Protein AF-A0A6C0CZT4-F1 (afdb_monomer_lite)

InterPro domains:
  IPR011009 Protein kinase-like domain superfamily [SSF56112] (256-358)

Sequence (492 aa):
MNIRYSIWSIDEYKNLNKKFKEHNLVNDLQLYYPILSLFFNYKNNKNSKKIIDIKKRFKIIDIINCNDISHTCSNKLIDALVLDNNNNFIKSKNLFLKTIPIIDIVHYCTNKYDTKLNSLPSNYKYNYLTKINDMNNTAYIDAFFSYIASELYLSHKTPSLAIFYGSYVGIGDYKHNISSDYSYLKESVYFNENIGKLYDIAIEESESSDDMDLSKSTINSFKTDNTDNTYDSMSITDTDDSNLNCDIYLFLKNIPLKQIIIEKLENTLEYYLSERYFDINIIISCFFQITFCLAYLQKHFNFTHNDLHIDNIMFTSTKHKFLYYKLNNIYFKVPTYGKIFKIIDYGRSIFDFKGKTYFSDCFSKYGEADGQYTYPIDSVPLFNKQDHNNIPINYSFDLCRLSTTILDSFEMFEPPKSELFNEFLNLLKKILLDKNNNIIYDPREYASFSLYINIAKNACNGIPKDILFNPIFNIYKISKKETINKHIYTLN

Organism: NCBI:txid1070528

Foldseek 3Di:
DAKDKDFADPVQLVQAQVQCVVQQNFHPKWQDAQLCVVRDDQDPDPCSRRTIHIDDQKEFRHWDDWADPDPQWSKIWTFTWIARNVVGDIDTATWIKDKDFLDDVLCVLQVVADDDQLDAEDPVCCVRGVSRNDCQGLLNQQQVVLRVQQVCCVVVQAVAHWHWHGKIKHWGKTKDWCVVPCVVSVPRPSNVVCDVPFKHKFKAQDDDPDDDDDDDGPPPRPDPDDDDDDPPPPPPPPPPPDDRPIIMMIIGGGGMMMMTITHDFDAFQVVCLAPVNPDLLQVVLLLLSVLSVLLSQCVPWVKDQLQAARRQKTWDFAPDQWAWAADPNWIFTRGQVRIRIYGHRSSQMWTHDPRDINGHCLCPVVHVLDLLADDDDPPDPPPDPPPPSGQHADLLLNLLNHLQNSVLSCVVNPDDDDPLVVLVPVLSQQQQAFPVRDGLDDNVCVPDSVSSNSSSRTGDNRNSSVSSPRPSRVVGTDDPVVCPPHDYNYDD

Radius of gyration: 23.89 Å; chains: 1; bounding box: 78×58×64 Å

pLDDT: mean 86.25, std 18.39, range [25.39, 98.81]

Secondary structure (DSSP, 8-state):
----EEE--HHHHHHHHHHHHHTTS-EEEE---GGGGGTS---SSTTHHHHEEE--SEEEEEEEEEEES-TTSS-EEEEEEEEETTTTEEEEEEEEEEEEESS-HHHHHTT---S-SS----TT-GGG-HHHH-TT-HHHHHHHHHHHHHHHHHTTS-SSBPPEEEEEEEEEEEEEE-TTTHHHHTT-HHHHHTBTTTEEEEEEE---S-------------------------------TT---EEEEEEEEEEEEEEEEEEPP--BGGGGGSTTT--HHHHHHHHHHHHHHHHHHHHHH--B-S---GGGEEEEE-S-SEEEEEETTEEEEEE-TTEEEEE---TT-EEEETTEEEE-GGGSTTSTTBTTB----TT-TT--TT-TT-----TTHHHHHHHHHHHHHHHHH-----HHHHHHHHHHHHHTB-TTS-BS--GGGTTSTHHHHHHHHH--S--HHHHTTSGGGGGGEE-GGGGTT--EEEE-

Structure (mmCIF, N/CA/C/O backbone):
data_AF-A0A6C0CZT4-F1
#
_entry.id   AF-A0A6C0CZT4-F1
#
loop_
_atom_site.group_PDB
_atom_site.id
_atom_site.type_symbol
_atom_site.label_atom_id
_atom_site.label_alt_id
_atom_site.label_comp_id
_atom_site.label_asym_id
_atom_site.label_entity_id
_atom_site.label_seq_id
_atom_site.pdbx_PDB_ins_code
_atom_site.Cartn_x
_atom_site.Cartn_y
_atom_site.Cartn_z
_atom_site.occupancy
_atom_site.B_iso_or_equiv
_atom_site.auth_seq_id
_atom_site.auth_comp_id
_atom_site.auth_asym_id
_atom_site.auth_atom_id
_atom_site.pdbx_PDB_model_num
ATOM 1 N N . MET A 1 1 ? -17.428 -4.561 -8.187 1.00 81.75 1 MET A N 1
ATOM 2 C CA . MET A 1 1 ? -16.626 -3.656 -9.040 1.00 81.75 1 MET A CA 1
ATOM 3 C C . MET A 1 1 ? -16.409 -4.316 -10.402 1.00 81.75 1 MET A C 1
ATOM 5 O O . MET A 1 1 ? -16.086 -5.498 -10.427 1.00 81.75 1 MET A O 1
ATOM 9 N N . ASN A 1 2 ? -16.658 -3.618 -11.517 1.00 84.88 2 ASN A N 1
ATOM 10 C CA . ASN A 1 2 ? -16.412 -4.129 -12.876 1.00 84.88 2 ASN A CA 1
ATOM 11 C C . ASN A 1 2 ? -15.295 -3.311 -13.523 1.00 84.88 2 ASN A C 1
ATOM 13 O O . ASN A 1 2 ? -15.446 -2.101 -13.670 1.00 84.88 2 ASN A O 1
ATOM 17 N N . ILE A 1 3 ? -14.211 -3.975 -13.921 1.00 91.12 3 ILE A N 1
ATOM 18 C CA . ILE A 1 3 ? -13.075 -3.331 -14.579 1.00 91.12 3 ILE A CA 1
ATOM 19 C C . ILE A 1 3 ? -13.423 -3.114 -16.052 1.00 91.12 3 ILE A C 1
ATOM 21 O O . ILE A 1 3 ? -13.847 -4.037 -16.745 1.00 91.12 3 ILE A O 1
ATOM 25 N N . ARG A 1 4 ? -13.279 -1.876 -16.522 1.00 92.69 4 ARG A N 1
ATOM 26 C CA . ARG A 1 4 ? -13.491 -1.481 -17.922 1.00 92.69 4 ARG A CA 1
ATOM 27 C C . ARG A 1 4 ? -12.206 -0.868 -18.453 1.00 92.69 4 ARG A C 1
ATOM 29 O O . ARG A 1 4 ? -11.457 -0.293 -17.670 1.00 92.69 4 ARG A O 1
ATOM 36 N N . TYR A 1 5 ? -11.978 -0.948 -19.758 1.00 92.25 5 TYR A N 1
ATOM 37 C CA . TYR A 1 5 ? -10.855 -0.259 -20.387 1.00 92.25 5 TYR A CA 1
ATOM 38 C C . TYR A 1 5 ? -11.265 1.125 -20.901 1.00 92.25 5 TYR A C 1
ATOM 40 O O . TYR A 1 5 ? -12.446 1.410 -21.127 1.00 92.25 5 TYR A O 1
ATOM 48 N N . SER A 1 6 ? -10.272 1.985 -21.088 1.00 92.38 6 SER A N 1
ATOM 49 C CA . SER A 1 6 ? -10.341 3.197 -21.896 1.00 92.38 6 SER A CA 1
ATOM 50 C C . SER A 1 6 ? -9.281 3.119 -22.998 1.00 92.38 6 SER A C 1
ATOM 52 O O . SER A 1 6 ? -8.288 2.402 -22.869 1.00 92.38 6 SER A O 1
ATOM 54 N N . ILE A 1 7 ? -9.521 3.810 -24.112 1.00 92.75 7 ILE A N 1
ATOM 55 C CA . ILE A 1 7 ? -8.548 3.937 -25.201 1.00 92.75 7 ILE A CA 1
ATOM 56 C C . ILE A 1 7 ? -8.145 5.400 -25.268 1.00 92.75 7 ILE A C 1
ATOM 58 O O . ILE A 1 7 ? -9.001 6.273 -25.399 1.00 92.75 7 ILE A O 1
ATOM 62 N N . TRP A 1 8 ? -6.850 5.652 -25.156 1.00 92.50 8 TRP A N 1
ATOM 63 C CA . TRP A 1 8 ? -6.273 6.979 -25.299 1.00 92.50 8 TRP A CA 1
ATOM 64 C C . TRP A 1 8 ? -6.109 7.324 -26.776 1.00 92.50 8 TRP A C 1
ATOM 66 O O . TRP A 1 8 ? -5.856 6.446 -27.608 1.00 92.50 8 TRP A O 1
ATOM 76 N N . SER A 1 9 ? -6.214 8.609 -27.106 1.00 93.00 9 SER A N 1
ATOM 77 C CA . SER A 1 9 ? -5.798 9.071 -28.424 1.00 93.00 9 SER A CA 1
ATOM 78 C C . SER A 1 9 ? -4.276 8.938 -28.562 1.00 93.00 9 SER A C 1
ATOM 80 O O . SER A 1 9 ? -3.523 8.956 -27.582 1.00 93.00 9 SER A O 1
ATOM 82 N N . ILE A 1 10 ? -3.805 8.791 -29.800 1.00 91.44 10 ILE A N 1
ATOM 83 C CA . ILE A 1 10 ? -2.366 8.697 -30.075 1.00 91.44 10 ILE A CA 1
ATOM 84 C C . ILE A 1 10 ? -1.652 9.982 -29.638 1.00 91.44 10 ILE A C 1
ATOM 86 O O . ILE A 1 10 ? -0.530 9.909 -29.138 1.00 91.44 10 ILE A O 1
ATOM 90 N N . ASP A 1 11 ? -2.297 11.137 -29.795 1.00 93.31 11 ASP A N 1
ATOM 91 C CA . ASP A 1 11 ? -1.720 12.433 -29.441 1.00 93.31 11 ASP A CA 1
ATOM 92 C C . ASP A 1 11 ? -1.656 12.632 -27.926 1.00 93.31 11 ASP A C 1
ATOM 94 O O . ASP A 1 11 ? -0.631 13.087 -27.423 1.00 93.31 11 ASP A O 1
ATOM 98 N N . GLU A 1 12 ? -2.679 12.192 -27.185 1.00 92.12 12 GLU A N 1
ATOM 99 C CA . GLU A 1 12 ? -2.657 12.175 -25.716 1.00 92.12 12 GLU A CA 1
ATOM 100 C C . GLU A 1 12 ? -1.484 11.337 -25.196 1.00 92.12 12 GLU A C 1
ATOM 102 O O . GLU A 1 12 ? -0.707 11.794 -24.357 1.00 92.12 12 GLU A O 1
ATOM 107 N N . TYR A 1 13 ? -1.319 10.119 -25.726 1.00 94.12 13 TYR A N 1
ATOM 108 C CA . TYR A 1 13 ? -0.196 9.257 -25.361 1.00 94.12 13 TYR A CA 1
ATOM 109 C C . TYR A 1 13 ? 1.150 9.897 -25.719 1.00 94.12 13 TYR A C 1
ATOM 111 O O . TYR A 1 13 ? 2.065 9.897 -24.897 1.00 94.12 13 TYR A O 1
ATOM 119 N N . LYS A 1 14 ? 1.295 10.440 -26.936 1.00 94.56 14 LYS A N 1
ATOM 120 C CA . LYS A 1 14 ? 2.546 11.073 -27.382 1.00 94.56 14 LYS A CA 1
ATOM 121 C C . LYS A 1 14 ? 2.915 12.264 -26.506 1.00 94.56 14 LYS A C 1
ATOM 123 O O . LYS A 1 14 ? 4.089 12.387 -26.163 1.00 94.56 14 LYS A O 1
ATOM 128 N N . ASN A 1 15 ? 1.939 13.098 -26.142 1.00 94.88 15 ASN A N 1
ATOM 129 C CA . ASN A 1 15 ? 2.155 14.230 -25.249 1.00 94.88 15 ASN A CA 1
ATOM 130 C C . ASN A 1 15 ? 2.665 13.752 -23.889 1.00 94.88 15 ASN A C 1
ATOM 132 O O . ASN A 1 15 ? 3.734 14.169 -23.451 1.00 94.88 15 ASN A O 1
ATOM 136 N N . LEU A 1 16 ? 1.966 12.801 -23.264 1.00 94.75 16 LEU A N 1
ATOM 137 C CA . LEU A 1 16 ? 2.367 12.308 -21.951 1.00 94.75 16 LEU A CA 1
ATOM 138 C C . LEU A 1 16 ? 3.730 11.600 -21.992 1.00 94.75 16 LEU A C 1
ATOM 140 O O . LEU A 1 16 ? 4.588 11.863 -21.160 1.00 94.75 16 LEU A O 1
ATOM 144 N N . ASN A 1 17 ? 3.979 10.755 -22.994 1.00 95.62 17 ASN A N 1
ATOM 145 C CA . ASN A 1 17 ? 5.275 10.098 -23.175 1.00 95.62 17 ASN A CA 1
ATOM 146 C C . ASN A 1 17 ? 6.414 11.110 -23.373 1.00 95.62 17 ASN A C 1
ATOM 148 O O . ASN A 1 17 ? 7.509 10.898 -22.864 1.00 95.62 17 ASN A O 1
ATOM 152 N N . LYS A 1 18 ? 6.169 12.220 -24.082 1.00 96.56 18 LYS A N 1
ATOM 153 C CA . LYS A 1 18 ? 7.140 13.315 -24.196 1.00 96.56 18 LYS A CA 1
ATOM 154 C C . LYS A 1 18 ? 7.442 13.918 -22.820 1.00 96.56 18 LYS A C 1
ATOM 156 O O . LYS A 1 18 ? 8.610 14.074 -22.488 1.00 96.56 18 LYS A O 1
ATOM 161 N N . LYS A 1 19 ? 6.422 14.163 -21.997 1.00 96.62 19 LYS A N 1
ATOM 162 C CA . LYS A 1 19 ? 6.585 14.715 -20.643 1.00 96.62 19 LYS A CA 1
ATOM 163 C C . LYS A 1 19 ? 7.340 13.809 -19.685 1.00 96.62 19 LYS A C 1
ATOM 165 O O . LYS A 1 19 ? 8.197 14.280 -18.948 1.00 96.62 19 LYS A O 1
ATOM 170 N N . PHE A 1 20 ? 7.081 12.507 -19.732 1.00 96.25 20 PHE A N 1
ATOM 171 C CA . PHE A 1 20 ? 7.838 11.545 -18.931 1.00 96.25 20 PHE A CA 1
ATOM 172 C C . PHE A 1 20 ? 9.329 11.553 -19.292 1.00 96.25 20 PHE A C 1
ATOM 174 O O . PHE A 1 20 ? 10.166 11.464 -18.398 1.00 96.25 20 PHE A O 1
ATOM 181 N N . LYS A 1 21 ? 9.663 11.727 -20.577 1.00 95.56 21 LYS A N 1
ATOM 182 C CA . LYS A 1 21 ? 11.054 11.874 -21.025 1.00 95.56 21 LYS A CA 1
ATOM 183 C C . LYS A 1 21 ? 11.669 13.207 -20.600 1.00 95.56 21 LYS A C 1
ATOM 185 O O . LYS A 1 21 ? 12.781 13.208 -20.097 1.00 95.56 21 LYS A O 1
ATOM 190 N N . GLU A 1 22 ? 10.951 14.320 -20.766 1.00 95.75 22 GLU A N 1
ATOM 191 C CA . GLU A 1 22 ? 11.420 15.663 -20.372 1.00 95.75 22 GLU A CA 1
ATOM 192 C C . GLU A 1 22 ? 11.765 15.752 -18.877 1.00 95.75 22 GLU A C 1
ATOM 194 O O . GLU A 1 22 ? 12.713 16.438 -18.508 1.00 95.75 22 GLU A O 1
ATOM 199 N N . HIS A 1 23 ? 11.027 15.037 -18.024 1.00 94.38 23 HIS A N 1
ATOM 200 C CA . HIS A 1 23 ? 11.243 15.011 -16.575 1.00 94.38 23 HIS A CA 1
ATOM 201 C C . HIS A 1 23 ? 12.114 13.841 -16.083 1.00 94.38 23 HIS A C 1
ATOM 203 O O . HIS A 1 23 ? 12.136 13.576 -14.881 1.00 94.38 23 HIS A O 1
ATOM 209 N N . ASN A 1 24 ? 12.815 13.128 -16.976 1.00 92.62 24 ASN A N 1
ATOM 210 C CA . ASN A 1 24 ? 13.662 11.976 -16.634 1.00 92.62 24 ASN A CA 1
ATOM 211 C C . ASN A 1 24 ? 12.943 10.929 -15.757 1.00 92.62 24 ASN A C 1
ATOM 213 O O . ASN A 1 24 ? 13.516 10.392 -14.811 1.00 92.62 24 ASN A O 1
ATOM 217 N N . LEU A 1 25 ? 11.664 10.664 -16.042 1.00 94.12 25 LEU A N 1
ATOM 218 C CA . LEU A 1 25 ? 10.869 9.666 -15.326 1.00 94.12 25 LEU A CA 1
ATOM 219 C C . LEU A 1 25 ? 11.153 8.266 -15.868 1.00 94.12 25 LEU A C 1
ATOM 221 O O . LEU A 1 25 ? 11.750 7.442 -15.187 1.00 94.12 25 LEU A O 1
ATOM 225 N N . VAL A 1 26 ? 10.711 8.001 -17.097 1.00 95.25 26 VAL A N 1
ATOM 226 C CA . VAL A 1 26 ? 11.025 6.782 -17.846 1.00 95.25 26 VAL A CA 1
ATOM 227 C C . VAL A 1 26 ? 10.997 7.061 -19.346 1.00 95.25 26 VAL A C 1
ATOM 229 O O . VAL A 1 26 ? 10.265 7.920 -19.844 1.00 95.25 26 VAL A O 1
ATOM 232 N N . ASN A 1 27 ? 11.759 6.262 -20.076 1.00 93.62 27 ASN A N 1
ATOM 233 C CA . ASN A 1 27 ? 11.719 6.115 -21.518 1.00 93.62 27 ASN A CA 1
ATOM 234 C C . ASN A 1 27 ? 10.730 5.017 -21.938 1.00 93.62 27 ASN A C 1
ATOM 236 O O . ASN A 1 27 ? 10.364 4.140 -21.159 1.00 93.62 27 ASN A O 1
ATOM 240 N N . ASP A 1 28 ? 10.309 5.063 -23.204 1.00 90.25 28 ASP A N 1
ATOM 241 C CA . ASP A 1 28 ? 9.436 4.064 -23.835 1.00 90.25 28 ASP A CA 1
ATOM 242 C C . ASP A 1 28 ? 8.158 3.736 -23.048 1.00 90.25 28 ASP A C 1
ATOM 244 O O . ASP A 1 28 ? 7.801 2.576 -22.850 1.00 90.25 28 ASP A O 1
ATOM 248 N N . LEU A 1 29 ? 7.429 4.785 -22.654 1.00 94.38 29 LEU A N 1
ATOM 249 C CA . LEU A 1 29 ? 6.228 4.690 -21.829 1.00 94.38 29 LEU A CA 1
ATOM 250 C C . LEU A 1 29 ? 5.206 3.687 -22.387 1.00 94.38 29 LEU A C 1
ATOM 252 O O . LEU A 1 29 ? 4.824 3.729 -23.564 1.00 94.38 29 LEU A O 1
ATOM 256 N N . GLN A 1 30 ? 4.698 2.837 -21.506 1.00 93.00 30 GLN A N 1
ATOM 257 C CA . GLN A 1 30 ? 3.690 1.826 -21.768 1.00 93.00 30 GLN A CA 1
ATOM 258 C C . GLN A 1 30 ? 2.610 1.860 -20.675 1.00 93.00 30 GLN A C 1
ATOM 260 O O . GLN A 1 30 ? 2.911 2.021 -19.495 1.00 93.00 30 GLN A O 1
ATOM 265 N N . LEU A 1 31 ? 1.343 1.685 -21.063 1.00 94.31 31 LEU A N 1
ATOM 266 C CA . LEU A 1 31 ? 0.214 1.579 -20.122 1.00 94.31 31 LEU A CA 1
ATOM 267 C C . LEU A 1 31 ? -0.024 0.122 -19.703 1.00 94.31 31 LEU A C 1
ATOM 269 O O . LEU A 1 31 ? -0.459 -0.164 -18.590 1.00 94.31 31 LEU A O 1
ATOM 273 N N . TYR A 1 32 ? 0.307 -0.810 -20.594 1.00 93.56 32 TYR A N 1
ATOM 274 C CA . TYR A 1 32 ? 0.194 -2.243 -20.370 1.00 93.56 32 TYR A CA 1
ATOM 275 C C . TYR A 1 32 ? 1.149 -2.780 -19.293 1.00 93.56 32 TYR A C 1
ATOM 277 O O . TYR A 1 32 ? 2.354 -2.514 -19.313 1.00 93.56 32 TYR A O 1
ATOM 285 N N . TYR A 1 33 ? 0.597 -3.637 -18.435 1.00 93.69 33 TYR A N 1
ATOM 286 C CA . TYR A 1 33 ? 1.305 -4.567 -17.558 1.00 93.69 33 TYR A CA 1
ATOM 287 C C . TYR A 1 33 ? 0.499 -5.882 -17.439 1.00 93.69 33 TYR A C 1
ATOM 289 O O . TYR A 1 33 ? -0.721 -5.855 -17.636 1.00 93.69 33 TYR A O 1
ATOM 297 N N . PRO A 1 34 ? 1.145 -7.027 -17.144 1.00 92.81 34 PRO A N 1
ATOM 298 C CA . PRO A 1 34 ? 0.584 -8.380 -17.268 1.00 92.81 34 PRO A CA 1
ATOM 299 C C . PRO A 1 34 ? -0.803 -8.622 -16.674 1.00 92.81 34 PRO A C 1
ATOM 301 O O . PRO A 1 34 ? -1.646 -9.217 -17.346 1.00 92.81 34 PRO A O 1
ATOM 304 N N . ILE A 1 35 ? -1.086 -8.114 -15.469 1.00 93.38 35 ILE A N 1
ATOM 305 C CA . ILE A 1 35 ? -2.390 -8.292 -14.803 1.00 93.38 35 ILE A CA 1
ATOM 306 C C . ILE A 1 35 ? -3.560 -7.837 -15.692 1.00 93.38 35 ILE A C 1
ATOM 308 O O . ILE A 1 35 ? -4.636 -8.436 -15.664 1.00 93.38 35 ILE A O 1
ATOM 312 N N . LEU A 1 36 ? -3.361 -6.813 -16.529 1.00 93.12 36 LEU A N 1
ATOM 313 C CA . LEU A 1 36 ? -4.420 -6.280 -17.386 1.00 93.12 36 LEU A CA 1
ATOM 314 C C . LEU A 1 36 ? -4.913 -7.279 -18.438 1.00 93.12 36 LEU A C 1
ATOM 316 O O . LEU A 1 36 ? -6.055 -7.163 -18.886 1.00 93.12 36 LEU A O 1
ATOM 320 N N . SER A 1 37 ? -4.095 -8.263 -18.818 1.00 91.75 37 SER A N 1
ATOM 321 C CA . SER A 1 37 ? -4.476 -9.313 -19.772 1.00 91.75 37 SER A CA 1
ATOM 322 C C . SER A 1 37 ? -5.584 -10.229 -19.246 1.00 91.75 37 SER A C 1
ATOM 324 O O . SER A 1 37 ? -6.254 -10.881 -20.040 1.00 91.75 37 SER A O 1
ATOM 326 N N . LEU A 1 38 ? -5.823 -10.251 -17.929 1.00 91.50 38 LEU A N 1
ATOM 327 C CA . LEU A 1 38 ? -6.950 -10.975 -17.331 1.00 91.50 38 LEU A CA 1
ATOM 328 C C . LEU A 1 38 ? -8.299 -10.289 -17.594 1.00 91.50 38 LEU A C 1
ATOM 330 O O . LEU A 1 38 ? -9.346 -10.923 -17.495 1.00 91.50 38 LEU A O 1
ATOM 334 N N . PHE A 1 39 ? -8.285 -8.992 -17.916 1.00 92.12 39 PHE A N 1
ATOM 335 C CA . PHE A 1 39 ? -9.494 -8.177 -18.055 1.00 92.12 39 PHE A CA 1
ATOM 336 C C . PHE A 1 39 ? -9.719 -7.672 -19.476 1.00 92.12 39 PHE A C 1
ATOM 338 O O . PHE A 1 39 ? -10.867 -7.472 -19.877 1.00 92.12 39 PHE A O 1
ATOM 345 N N . PHE A 1 40 ? -8.648 -7.442 -20.238 1.00 91.12 40 PHE A N 1
ATOM 346 C CA . PHE A 1 40 ? -8.711 -6.839 -21.566 1.00 91.12 40 PHE A CA 1
ATOM 347 C C . PHE A 1 40 ? -7.955 -7.677 -22.595 1.00 91.12 40 PHE A C 1
ATOM 349 O O . PHE A 1 40 ? -6.886 -8.219 -22.321 1.00 91.12 40 PHE A O 1
ATOM 356 N N . ASN A 1 41 ? -8.476 -7.715 -23.822 1.00 85.50 41 ASN A N 1
ATOM 357 C CA . ASN A 1 41 ? -7.796 -8.361 -24.937 1.00 85.50 41 ASN A CA 1
ATOM 358 C C . ASN A 1 41 ? -6.817 -7.384 -25.610 1.00 85.50 41 ASN A C 1
ATOM 360 O O . ASN A 1 41 ? -7.227 -6.414 -26.254 1.00 85.50 41 ASN A O 1
ATOM 364 N N . TYR A 1 42 ? -5.519 -7.657 -25.489 1.00 83.06 42 TYR A N 1
ATOM 365 C CA . TYR A 1 42 ? -4.469 -6.893 -26.158 1.00 83.06 42 TYR A CA 1
ATOM 366 C C . TYR A 1 42 ? -4.121 -7.540 -27.497 1.00 83.06 42 TYR A C 1
ATOM 368 O O . TYR A 1 42 ? -3.564 -8.633 -27.548 1.00 83.06 42 TYR A O 1
ATOM 376 N N . LYS A 1 43 ? -4.403 -6.838 -28.602 1.00 79.88 43 LYS A N 1
ATOM 377 C CA . LYS A 1 43 ? -3.964 -7.264 -29.942 1.00 79.88 43 LYS A CA 1
ATOM 378 C C . LYS A 1 43 ? -2.434 -7.259 -30.045 1.00 79.88 43 LYS A C 1
ATOM 380 O O . LYS A 1 43 ? -1.787 -6.384 -29.461 1.00 79.88 43 LYS A O 1
ATOM 385 N N . ASN A 1 44 ? -1.883 -8.149 -30.880 1.00 69.75 44 ASN A N 1
ATOM 386 C CA . ASN A 1 44 ? -0.441 -8.258 -31.144 1.00 69.75 44 ASN A CA 1
ATOM 387 C C . ASN A 1 44 ? 0.063 -7.144 -32.064 1.00 69.75 44 ASN A C 1
ATOM 389 O O . ASN A 1 44 ? 0.501 -7.379 -33.185 1.00 69.75 44 ASN A O 1
ATOM 393 N N . ASN A 1 45 ? -0.066 -5.899 -31.623 1.00 77.75 45 ASN A N 1
ATOM 394 C CA . ASN A 1 45 ? 0.479 -4.748 -32.317 1.00 77.75 45 ASN A CA 1
ATOM 395 C C . ASN A 1 45 ? 1.162 -3.811 -31.318 1.00 77.75 45 ASN A C 1
ATOM 397 O O . ASN A 1 45 ? 0.885 -3.837 -30.120 1.00 77.75 45 ASN A O 1
ATOM 401 N N . LYS A 1 46 ? 2.081 -2.977 -31.813 1.00 69.06 46 LYS A N 1
ATOM 402 C CA . LYS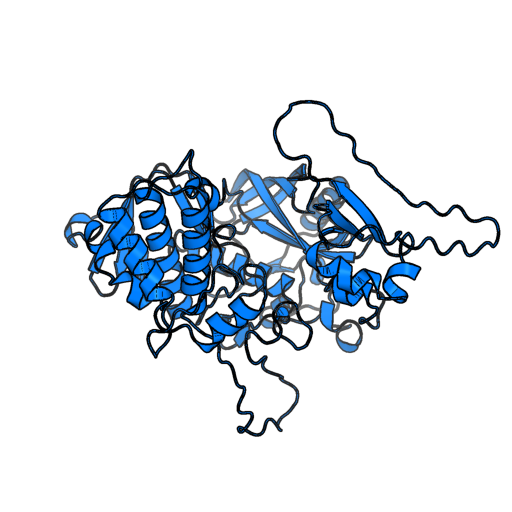 A 1 46 ? 2.880 -2.076 -30.966 1.00 69.06 46 LYS A CA 1
ATOM 403 C C . LYS A 1 46 ? 2.037 -1.027 -30.227 1.00 69.06 46 LYS A C 1
ATOM 405 O O . LYS A 1 46 ? 2.497 -0.494 -29.223 1.00 69.06 46 LYS A O 1
ATOM 410 N N . ASN A 1 47 ? 0.833 -0.726 -30.715 1.00 82.56 47 ASN A N 1
ATOM 411 C CA . ASN A 1 47 ? 0.020 0.381 -30.214 1.00 82.56 47 ASN A CA 1
ATOM 412 C C . ASN A 1 47 ? -0.893 -0.028 -29.058 1.00 82.56 47 ASN A C 1
ATOM 414 O O . ASN A 1 47 ? -1.093 0.779 -28.158 1.00 82.56 47 ASN A O 1
ATOM 418 N N . SER A 1 48 ? -1.407 -1.263 -29.035 1.00 84.81 48 SER A N 1
ATOM 419 C CA . SER A 1 48 ? -2.352 -1.733 -28.008 1.00 84.81 48 SER A CA 1
ATOM 420 C C . SER A 1 48 ? -1.822 -1.493 -26.593 1.00 84.81 48 SER A C 1
ATOM 422 O O . SER A 1 48 ? -2.527 -0.965 -25.741 1.00 84.81 48 SER A O 1
ATOM 424 N N . LYS A 1 49 ? -0.534 -1.766 -26.380 1.00 87.75 49 LYS A N 1
ATOM 425 C CA . LYS A 1 49 ? 0.150 -1.599 -25.094 1.00 87.75 49 LYS A CA 1
ATOM 426 C C . LYS A 1 49 ? 0.335 -0.145 -24.649 1.00 87.75 49 LYS A C 1
ATOM 428 O O . LYS A 1 49 ? 0.577 0.116 -23.473 1.00 87.75 49 LYS A O 1
ATOM 433 N N . LYS A 1 50 ? 0.274 0.788 -25.597 1.00 91.00 50 LYS A N 1
ATOM 434 C CA . LYS A 1 50 ? 0.547 2.214 -25.394 1.00 91.00 50 LYS A CA 1
ATOM 435 C C . LYS A 1 50 ? -0.711 3.026 -25.120 1.00 91.00 50 LYS A C 1
ATOM 437 O O . LYS A 1 50 ? -0.606 4.087 -24.528 1.00 91.00 50 LYS A O 1
ATOM 442 N N . ILE A 1 51 ? -1.875 2.554 -25.569 1.00 92.44 51 ILE A N 1
ATOM 443 C CA . ILE A 1 51 ? -3.108 3.357 -25.553 1.00 92.44 51 ILE A CA 1
ATOM 444 C C . ILE A 1 51 ? -4.274 2.698 -24.815 1.00 92.44 51 ILE A C 1
ATOM 446 O O . ILE A 1 51 ? -5.234 3.390 -24.492 1.00 92.44 51 ILE A O 1
ATOM 450 N N . ILE A 1 52 ? -4.232 1.384 -24.576 1.00 93.00 52 ILE A N 1
ATOM 451 C CA . ILE A 1 52 ? -5.259 0.699 -23.786 1.00 93.00 52 ILE A CA 1
ATOM 452 C C . ILE A 1 52 ? -4.873 0.815 -22.314 1.00 93.00 52 ILE A C 1
ATOM 454 O O . ILE A 1 52 ? -3.790 0.392 -21.917 1.00 93.00 52 ILE A O 1
ATOM 458 N N . ASP A 1 53 ? -5.779 1.378 -21.524 1.00 93.00 53 ASP A N 1
ATOM 459 C CA . ASP A 1 53 ? -5.615 1.618 -20.093 1.00 93.00 53 ASP A CA 1
ATOM 460 C C . ASP A 1 53 ? -6.860 1.148 -19.335 1.00 93.00 53 ASP A C 1
ATOM 462 O O . ASP A 1 53 ? -7.922 0.920 -19.921 1.00 93.00 53 ASP A O 1
ATOM 466 N N . ILE A 1 54 ? -6.761 1.045 -18.014 1.00 93.56 54 ILE A N 1
ATOM 467 C CA . ILE A 1 54 ? -7.933 0.897 -17.160 1.00 93.56 54 ILE A CA 1
ATOM 468 C C . ILE A 1 54 ? -8.740 2.203 -17.188 1.00 93.56 54 ILE A C 1
ATOM 470 O O . ILE A 1 54 ? -8.216 3.313 -17.066 1.00 93.56 54 ILE A O 1
ATOM 474 N N . LYS A 1 55 ? -10.063 2.081 -17.322 1.00 92.81 55 LYS A N 1
ATOM 475 C CA . LYS A 1 55 ? -10.980 3.208 -17.179 1.00 92.81 55 LYS A CA 1
ATOM 476 C C . LYS A 1 55 ? -10.998 3.667 -15.723 1.00 92.81 55 LYS A C 1
ATOM 478 O O . LYS A 1 55 ? -11.393 2.922 -14.830 1.00 92.81 55 LYS A O 1
ATOM 483 N N . LYS A 1 56 ? -10.635 4.929 -15.527 1.00 92.38 56 LYS A N 1
ATOM 484 C CA . LYS A 1 56 ? -10.522 5.599 -14.232 1.00 92.38 56 LYS A CA 1
ATOM 485 C C . LYS A 1 56 ? -11.231 6.948 -14.262 1.00 92.38 56 LYS A C 1
ATOM 487 O O . LYS A 1 56 ? -11.351 7.568 -15.324 1.00 92.38 56 LYS A O 1
ATOM 492 N N . ARG A 1 57 ? -11.704 7.408 -13.100 1.00 93.75 57 ARG A N 1
ATOM 493 C CA . ARG A 1 57 ? -12.317 8.738 -12.969 1.00 93.75 57 ARG A CA 1
ATOM 494 C C . ARG A 1 57 ? -11.310 9.843 -13.277 1.00 93.75 57 ARG A C 1
ATOM 496 O O . ARG A 1 57 ? -11.623 10.739 -14.049 1.00 93.75 57 ARG A O 1
ATOM 503 N N . PHE A 1 58 ? -10.117 9.763 -12.696 1.00 95.44 58 PHE A N 1
ATOM 504 C CA . PHE A 1 58 ? -9.081 10.774 -12.869 1.00 95.44 58 PHE A CA 1
ATOM 505 C C . PHE A 1 58 ? -8.046 10.328 -13.896 1.00 95.44 58 PHE A C 1
ATOM 507 O O . PHE A 1 58 ? -7.468 9.252 -13.767 1.00 95.44 58 PHE A O 1
ATOM 514 N N . LYS A 1 59 ? -7.806 11.158 -14.912 1.00 93.50 59 LYS A N 1
ATOM 515 C CA . LYS A 1 59 ? -6.806 10.917 -15.959 1.00 93.50 59 LYS A CA 1
ATOM 516 C C . LYS A 1 59 ? -5.792 12.054 -15.965 1.00 93.50 59 LYS A C 1
ATOM 518 O O . LYS A 1 59 ? -6.180 13.216 -16.019 1.00 93.50 59 LYS A O 1
ATOM 523 N N . ILE A 1 60 ? -4.507 11.720 -15.930 1.00 95.56 60 ILE A N 1
ATOM 524 C CA . ILE A 1 60 ? -3.428 12.697 -16.111 1.00 95.56 60 ILE A CA 1
ATOM 525 C C . ILE A 1 60 ? -3.351 13.051 -17.593 1.00 95.56 60 ILE A C 1
ATOM 527 O O . ILE A 1 60 ? -3.276 12.154 -18.433 1.00 95.56 60 ILE A O 1
ATOM 531 N N . ILE A 1 61 ? -3.394 14.346 -17.896 1.00 93.62 61 ILE A N 1
ATOM 532 C CA . ILE A 1 61 ? -3.308 14.859 -19.270 1.00 93.62 61 ILE A CA 1
ATOM 533 C C . ILE A 1 61 ? -1.945 15.492 -19.564 1.00 93.62 61 ILE A C 1
ATOM 535 O O . ILE A 1 61 ? -1.505 15.479 -20.712 1.00 93.62 61 ILE A O 1
ATOM 539 N N . ASP A 1 62 ? -1.282 16.022 -18.534 1.00 95.31 62 ASP A N 1
ATOM 540 C CA . ASP A 1 62 ? 0.008 16.694 -18.654 1.00 95.31 62 ASP A CA 1
ATOM 541 C C . ASP A 1 62 ? 0.769 16.673 -17.321 1.00 95.31 62 ASP A C 1
ATOM 543 O O . ASP A 1 62 ? 0.147 16.590 -16.254 1.00 95.31 62 ASP A O 1
ATOM 547 N N . ILE A 1 63 ? 2.096 16.778 -17.389 1.00 96.75 63 ILE A N 1
ATOM 548 C CA . ILE A 1 63 ? 2.983 16.969 -16.233 1.00 96.75 63 ILE A CA 1
ATOM 549 C C . ILE A 1 63 ? 3.677 18.315 -16.417 1.00 96.75 63 ILE A C 1
ATOM 551 O O . ILE A 1 63 ? 4.283 18.571 -17.453 1.00 96.75 63 ILE A O 1
ATOM 555 N N . ILE A 1 64 ? 3.537 19.183 -15.422 1.00 95.81 64 ILE A N 1
ATOM 556 C CA . ILE A 1 64 ? 4.065 20.546 -15.437 1.00 95.81 64 ILE A CA 1
ATOM 557 C C . ILE A 1 64 ? 5.467 20.549 -14.832 1.00 95.81 64 ILE A C 1
ATOM 559 O O . ILE A 1 64 ? 6.405 21.019 -15.464 1.00 95.81 64 ILE A O 1
ATOM 563 N N . ASN A 1 65 ? 5.591 20.008 -13.617 1.00 95.06 65 ASN A N 1
ATOM 564 C CA . ASN A 1 65 ? 6.833 19.967 -12.854 1.00 95.06 65 ASN A CA 1
ATOM 565 C C . ASN A 1 65 ? 7.015 18.601 -12.199 1.00 95.06 65 ASN A C 1
ATOM 567 O O . ASN A 1 65 ? 6.043 17.892 -11.917 1.00 95.06 65 ASN A O 1
ATOM 571 N N . CYS A 1 66 ? 8.269 18.272 -11.905 1.00 94.56 66 CYS A N 1
ATOM 572 C CA . CYS A 1 66 ? 8.647 17.066 -11.194 1.00 94.56 66 CYS A CA 1
ATOM 573 C C . CYS A 1 66 ? 9.833 17.366 -10.276 1.00 94.56 66 CYS A C 1
ATOM 575 O O . CYS A 1 66 ? 10.845 17.878 -10.747 1.00 94.56 66 CYS A O 1
ATOM 577 N N . ASN A 1 67 ? 9.689 17.051 -8.990 1.00 93.00 67 ASN A N 1
ATOM 578 C CA . ASN A 1 67 ? 10.681 17.310 -7.953 1.00 93.00 67 ASN A CA 1
ATOM 579 C C . ASN A 1 67 ? 11.016 16.005 -7.230 1.00 93.00 67 ASN A C 1
ATOM 581 O O . ASN A 1 67 ? 10.111 15.224 -6.917 1.00 93.00 67 ASN A O 1
ATOM 585 N N . ASP A 1 68 ? 12.292 15.789 -6.934 1.00 87.81 68 ASP A N 1
ATOM 586 C CA . ASP A 1 68 ? 12.723 14.671 -6.098 1.00 87.81 68 ASP A CA 1
ATOM 587 C C . ASP A 1 68 ? 12.240 14.868 -4.657 1.00 87.81 68 ASP A C 1
ATOM 589 O O . ASP A 1 68 ? 12.178 15.991 -4.156 1.00 87.81 68 ASP A O 1
ATOM 593 N N . ILE A 1 69 ? 11.830 13.774 -4.011 1.00 82.38 69 ILE A N 1
ATOM 594 C CA . ILE A 1 69 ? 11.358 13.807 -2.617 1.00 82.38 69 ILE A CA 1
ATOM 595 C C . ILE A 1 69 ? 12.529 13.789 -1.651 1.00 82.38 69 ILE A C 1
ATOM 597 O O . ILE A 1 69 ? 12.546 14.528 -0.671 1.00 82.38 69 ILE A O 1
ATOM 601 N N . SER A 1 70 ? 13.491 12.926 -1.935 1.00 76.19 70 SER A N 1
ATOM 602 C CA . SER A 1 70 ? 14.712 12.777 -1.170 1.00 76.19 70 SER A CA 1
ATOM 603 C C . SER A 1 70 ? 15.832 12.407 -2.122 1.00 76.19 70 SER A C 1
ATOM 605 O O . SER A 1 70 ? 15.597 11.876 -3.210 1.00 76.19 70 SER A O 1
ATOM 607 N N . HIS A 1 71 ? 17.065 12.629 -1.683 1.00 67.56 71 HIS A N 1
ATOM 608 C CA . HIS A 1 71 ? 18.216 12.089 -2.389 1.00 67.56 71 HIS A CA 1
ATOM 609 C C . HIS A 1 71 ? 18.271 10.564 -2.298 1.00 67.56 71 HIS A C 1
ATOM 611 O O . HIS A 1 71 ? 18.943 9.964 -3.119 1.00 67.56 71 HIS A O 1
ATOM 617 N N . THR A 1 72 ? 17.552 9.933 -1.364 1.00 69.12 72 THR A N 1
ATOM 618 C CA . THR A 1 72 ? 17.679 8.515 -0.989 1.00 69.12 72 THR A CA 1
ATOM 619 C C . THR A 1 72 ? 16.809 7.549 -1.798 1.00 69.12 72 THR A C 1
ATOM 621 O O . THR A 1 72 ? 17.042 6.344 -1.759 1.00 69.12 72 THR A O 1
ATOM 624 N N . CYS A 1 73 ? 15.824 8.032 -2.565 1.00 81.56 73 CYS A N 1
ATOM 625 C CA . CYS A 1 73 ? 14.916 7.166 -3.323 1.00 81.56 73 CYS A CA 1
ATOM 626 C C . CYS A 1 73 ? 14.552 7.731 -4.703 1.00 81.56 73 CYS A C 1
ATOM 628 O O . CYS A 1 73 ? 14.777 8.897 -5.007 1.00 81.56 73 CYS A O 1
ATOM 630 N N . SER A 1 74 ? 13.939 6.894 -5.544 1.00 88.62 74 SER A N 1
ATOM 631 C CA . SER A 1 74 ? 13.493 7.278 -6.897 1.00 88.62 74 SER A CA 1
ATOM 632 C C . SER A 1 74 ? 12.049 7.809 -6.945 1.00 88.62 74 SER A C 1
ATOM 634 O O . SER A 1 74 ? 11.457 7.917 -8.026 1.00 88.62 74 SER A O 1
ATOM 636 N N . ASN A 1 75 ? 11.445 8.084 -5.786 1.00 94.06 75 ASN A N 1
ATOM 637 C CA . ASN A 1 75 ? 10.089 8.622 -5.692 1.00 94.06 75 ASN A CA 1
ATOM 638 C C . ASN A 1 75 ? 10.105 10.139 -5.889 1.00 94.06 75 ASN A C 1
ATOM 640 O O . ASN A 1 75 ? 11.026 10.833 -5.460 1.00 94.06 75 ASN A O 1
ATOM 644 N N . LYS A 1 76 ? 9.058 10.666 -6.527 1.00 95.56 76 LYS A N 1
ATOM 645 C CA . LYS A 1 76 ? 8.991 12.078 -6.918 1.00 95.56 76 LYS A CA 1
ATOM 646 C C . LYS A 1 76 ? 7.639 12.696 -6.588 1.00 95.56 76 LYS A C 1
ATOM 648 O O . LYS A 1 76 ? 6.610 12.021 -6.587 1.00 95.56 76 LYS A O 1
ATOM 653 N N . LEU A 1 77 ? 7.623 14.005 -6.361 1.00 97.06 77 LEU A N 1
ATOM 654 C CA . LEU A 1 77 ? 6.405 14.809 -6.396 1.00 97.06 77 LEU A CA 1
ATOM 655 C C . LEU A 1 77 ? 6.217 15.375 -7.795 1.00 97.06 77 LEU A C 1
ATOM 657 O O . LEU A 1 77 ? 7.168 15.853 -8.412 1.00 97.06 77 LEU A O 1
ATOM 661 N N . ILE A 1 78 ? 4.984 15.350 -8.289 1.00 96.81 78 ILE A N 1
ATOM 662 C CA . ILE A 1 78 ? 4.654 15.895 -9.605 1.00 96.81 78 ILE A CA 1
ATOM 663 C C . ILE A 1 78 ? 3.511 16.894 -9.505 1.00 96.81 78 ILE A C 1
ATOM 665 O O . ILE A 1 78 ? 2.518 16.650 -8.821 1.00 96.81 78 ILE A O 1
ATOM 669 N N . ASP A 1 79 ? 3.622 17.993 -10.241 1.00 97.44 79 ASP A N 1
ATOM 670 C CA . ASP A 1 79 ? 2.490 18.869 -10.522 1.00 97.44 79 ASP A CA 1
ATOM 671 C C . ASP A 1 79 ? 1.901 18.460 -11.864 1.00 97.44 79 ASP A C 1
ATOM 673 O O . ASP A 1 79 ? 2.562 18.551 -12.897 1.00 97.44 79 ASP A O 1
ATOM 677 N N . ALA A 1 80 ? 0.662 17.980 -11.856 1.00 97.44 80 ALA A N 1
ATOM 678 C CA . ALA A 1 80 ? 0.021 17.411 -13.030 1.00 97.44 80 ALA A CA 1
ATOM 679 C C . ALA A 1 80 ? -1.332 18.063 -13.306 1.00 97.44 80 ALA A C 1
ATOM 681 O O . ALA A 1 80 ? -2.106 18.363 -12.392 1.00 97.44 80 ALA A O 1
ATOM 682 N N . LEU A 1 81 ? -1.659 18.209 -14.589 1.00 97.38 81 LEU A N 1
ATOM 683 C CA . LEU A 1 81 ? -3.019 18.507 -15.012 1.00 97.38 81 LEU A CA 1
ATOM 684 C C . LEU A 1 81 ? -3.823 17.205 -15.019 1.00 97.38 81 LEU A C 1
ATOM 686 O O . LEU A 1 81 ? -3.450 16.220 -15.662 1.00 97.38 81 LEU A O 1
ATOM 690 N N . VAL A 1 82 ? -4.943 17.204 -14.299 1.00 97.44 82 VAL A N 1
ATOM 691 C CA . VAL A 1 82 ? -5.807 16.035 -14.139 1.00 97.44 82 VAL A CA 1
ATOM 692 C C . VAL A 1 82 ? -7.214 16.347 -14.628 1.00 97.44 82 VAL A C 1
ATOM 694 O O . VAL A 1 82 ? -7.854 17.276 -14.139 1.00 97.44 82 VAL A O 1
ATOM 697 N N . LEU A 1 83 ? -7.715 15.519 -15.541 1.00 95.81 83 LEU A N 1
ATOM 698 C CA . LEU A 1 83 ? -9.104 15.494 -15.985 1.00 95.81 83 LEU A CA 1
ATOM 699 C C . LEU A 1 83 ? -9.949 14.622 -15.044 1.00 95.81 83 LEU A C 1
ATOM 701 O O . LEU A 1 83 ? -9.645 13.443 -14.847 1.00 95.81 83 LEU A O 1
ATOM 705 N N . ASP A 1 84 ? -11.030 15.179 -14.495 1.00 95.31 84 ASP A N 1
ATOM 706 C CA . ASP A 1 84 ? -12.107 14.412 -13.858 1.00 95.31 84 ASP A CA 1
ATOM 707 C C . ASP A 1 84 ? -13.131 14.004 -14.925 1.00 95.31 84 ASP A C 1
ATOM 709 O O . ASP A 1 84 ? -13.986 14.799 -15.309 1.00 95.31 84 ASP A O 1
ATOM 713 N N . ASN A 1 85 ? -13.065 12.757 -15.396 1.00 90.19 85 ASN A N 1
ATOM 714 C CA . ASN A 1 85 ? -13.935 12.235 -16.455 1.00 90.19 85 ASN A CA 1
ATOM 715 C C . ASN A 1 85 ? -15.428 12.248 -16.090 1.00 90.19 85 ASN A C 1
ATOM 717 O O . ASN A 1 85 ? -16.265 12.185 -16.986 1.00 90.19 85 ASN A O 1
ATOM 721 N N . ASN A 1 86 ? -15.779 12.300 -14.800 1.00 91.38 86 ASN A N 1
ATOM 722 C CA . ASN A 1 86 ? -17.182 12.308 -14.384 1.00 91.38 86 ASN A CA 1
ATOM 723 C C . ASN A 1 86 ? -17.781 13.715 -14.418 1.00 91.38 86 ASN A C 1
ATOM 725 O O . ASN A 1 86 ? -18.954 13.869 -14.740 1.00 91.38 86 ASN A O 1
ATOM 729 N N . ASN A 1 87 ? -16.981 14.727 -14.081 1.00 92.31 87 ASN A N 1
ATOM 730 C CA . ASN A 1 87 ? -17.427 16.121 -14.001 1.00 92.31 87 ASN A CA 1
ATOM 731 C C . ASN A 1 87 ? -16.943 16.979 -15.180 1.00 92.31 87 ASN A C 1
ATOM 733 O O . ASN A 1 87 ? -17.306 18.146 -15.275 1.00 92.31 87 ASN A O 1
ATOM 737 N N . ASN A 1 88 ? -16.115 16.407 -16.056 1.00 91.62 88 ASN A N 1
ATOM 738 C CA . ASN A 1 88 ? -15.560 17.019 -17.258 1.00 91.62 88 ASN A CA 1
ATOM 739 C C . ASN A 1 88 ? -14.838 18.358 -17.015 1.00 91.62 88 ASN A C 1
ATOM 741 O O . ASN A 1 88 ? -15.014 19.316 -17.765 1.00 91.62 88 ASN A O 1
ATOM 745 N N . PHE A 1 89 ? -14.018 18.432 -15.962 1.00 95.12 89 PHE A N 1
ATOM 746 C CA . PHE A 1 89 ? -13.147 19.583 -15.714 1.00 95.12 89 PHE A CA 1
ATOM 747 C C . PHE A 1 89 ? -11.701 19.149 -15.489 1.00 95.12 89 PHE A C 1
ATOM 749 O O . PHE A 1 89 ? -11.424 18.036 -15.032 1.00 95.12 89 PHE A O 1
ATOM 756 N N . ILE A 1 90 ? -10.783 20.062 -15.792 1.00 96.00 90 ILE A N 1
ATOM 757 C CA . ILE A 1 90 ? -9.343 19.887 -15.615 1.00 96.00 90 ILE A CA 1
ATOM 758 C C . ILE A 1 90 ? -8.907 20.684 -14.390 1.00 96.00 90 ILE A C 1
ATOM 760 O O . ILE A 1 90 ? -9.321 21.828 -14.202 1.00 96.00 90 ILE A O 1
ATOM 764 N N . LYS A 1 91 ? -8.063 20.087 -13.551 1.00 96.38 91 LYS A N 1
ATOM 765 C CA . LYS A 1 91 ? -7.487 20.752 -12.384 1.00 96.38 91 LYS A CA 1
ATOM 766 C C . LYS A 1 91 ? -6.013 20.397 -12.233 1.00 96.38 91 LYS A C 1
ATOM 768 O O . LYS A 1 91 ? -5.644 19.237 -12.390 1.00 96.38 91 LYS A O 1
ATOM 773 N N . SER A 1 92 ? -5.200 21.389 -11.875 1.00 96.88 92 SER A N 1
ATOM 774 C CA . SER A 1 92 ? -3.818 21.158 -11.449 1.00 96.88 92 SER A CA 1
ATOM 775 C C . SER A 1 92 ? -3.786 20.521 -10.057 1.00 96.88 92 SER A C 1
ATOM 777 O O . SER A 1 92 ? -4.500 20.963 -9.146 1.00 96.88 92 SER A O 1
ATOM 779 N N . LYS A 1 93 ? -2.996 19.459 -9.895 1.00 97.25 93 LYS A N 1
ATOM 780 C CA . LYS A 1 93 ? -2.804 18.749 -8.630 1.00 97.25 93 LYS A CA 1
ATOM 781 C C . LYS A 1 93 ? -1.332 18.431 -8.402 1.00 97.25 93 LYS A C 1
ATOM 783 O O . LYS A 1 93 ? -0.667 17.952 -9.312 1.00 97.25 93 LYS A O 1
ATOM 788 N N . ASN A 1 94 ? -0.894 18.604 -7.158 1.00 97.38 94 ASN A N 1
ATOM 789 C CA . ASN A 1 94 ? 0.361 18.054 -6.664 1.00 97.38 94 ASN A CA 1
ATOM 790 C C . ASN A 1 94 ? 0.116 16.596 -6.232 1.00 97.38 94 ASN A C 1
ATOM 792 O O . ASN A 1 94 ? -0.783 16.327 -5.428 1.00 97.38 94 ASN A O 1
ATOM 796 N N . LEU A 1 95 ? 0.848 15.658 -6.823 1.00 97.88 95 LEU A N 1
ATOM 797 C CA . LEU A 1 95 ? 0.664 14.212 -6.695 1.00 97.88 95 LEU A CA 1
ATOM 798 C C . LEU A 1 95 ? 1.981 13.544 -6.292 1.00 97.88 95 LEU A C 1
ATOM 800 O O . LEU A 1 95 ? 3.058 14.103 -6.496 1.00 97.88 95 LEU A O 1
ATOM 804 N N . PHE A 1 96 ? 1.881 12.334 -5.750 1.00 97.81 96 PHE A N 1
ATOM 805 C CA . PHE A 1 96 ? 3.029 11.497 -5.418 1.00 97.81 96 PHE A CA 1
ATOM 806 C C . PHE A 1 96 ? 3.214 10.425 -6.493 1.00 97.81 96 PHE A C 1
ATOM 808 O O . PHE A 1 96 ? 2.258 9.734 -6.854 1.00 97.81 96 PHE A O 1
ATOM 815 N N . LEU A 1 97 ? 4.436 10.298 -7.003 1.00 97.88 97 LEU A N 1
ATOM 816 C CA . LEU A 1 97 ? 4.855 9.283 -7.959 1.00 97.88 97 LEU A CA 1
ATOM 817 C C . LEU A 1 97 ? 5.814 8.317 -7.256 1.00 97.88 97 LEU A C 1
ATOM 819 O O . LEU A 1 97 ? 6.949 8.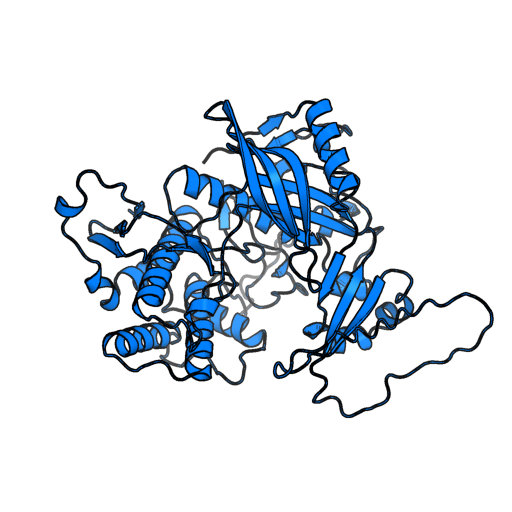674 -6.942 1.00 97.88 97 LEU A O 1
ATOM 823 N N . LYS A 1 98 ? 5.346 7.085 -7.045 1.00 97.00 98 LYS A N 1
ATOM 824 C CA . LYS A 1 98 ? 6.152 5.952 -6.583 1.00 97.00 98 LYS A CA 1
ATOM 825 C C . LYS A 1 98 ? 6.837 5.300 -7.778 1.00 97.00 98 LYS A C 1
ATOM 827 O O . LYS A 1 98 ? 6.158 4.983 -8.759 1.00 97.00 98 LYS A O 1
ATOM 832 N N . THR A 1 99 ? 8.140 5.061 -7.686 1.00 96.94 99 THR A N 1
ATOM 833 C CA . THR A 1 99 ? 8.916 4.335 -8.701 1.00 96.94 99 THR A CA 1
ATOM 834 C C . THR A 1 99 ? 9.368 3.001 -8.122 1.00 96.94 99 THR A C 1
ATOM 836 O O . THR A 1 99 ? 10.044 2.969 -7.099 1.00 96.94 99 THR A O 1
ATOM 839 N N . ILE A 1 100 ? 9.002 1.903 -8.779 1.00 95.81 100 ILE A N 1
ATOM 840 C CA . ILE A 1 100 ? 9.266 0.534 -8.323 1.00 95.81 100 ILE A CA 1
ATOM 841 C C . ILE A 1 100 ? 9.979 -0.222 -9.448 1.00 95.81 100 ILE A C 1
ATOM 843 O O . ILE A 1 100 ? 9.491 -0.198 -10.586 1.00 95.81 100 ILE A O 1
ATOM 847 N N . PRO A 1 101 ? 11.103 -0.903 -9.187 1.00 94.88 101 PRO A N 1
ATOM 848 C CA . PRO A 1 101 ? 11.724 -1.758 -10.179 1.00 94.88 101 PRO A CA 1
ATOM 849 C C . PRO A 1 101 ? 10.847 -2.991 -10.405 1.00 94.88 101 PRO A C 1
ATOM 851 O O . PRO A 1 101 ? 10.292 -3.573 -9.479 1.00 94.88 101 PRO A O 1
ATOM 854 N N . ILE A 1 102 ? 10.680 -3.389 -11.665 1.00 94.50 102 ILE A N 1
ATOM 855 C CA . ILE A 1 102 ? 9.941 -4.617 -12.005 1.00 94.50 102 ILE A CA 1
ATOM 856 C C . ILE A 1 102 ? 10.792 -5.855 -11.686 1.00 94.50 102 ILE A C 1
ATOM 858 O O . ILE A 1 102 ? 10.269 -6.949 -11.482 1.00 94.50 102 ILE A O 1
ATOM 862 N N . ILE A 1 103 ? 12.108 -5.691 -11.664 1.00 91.19 103 ILE A N 1
ATOM 863 C CA . ILE A 1 103 ? 13.077 -6.738 -11.355 1.00 91.19 103 ILE A CA 1
ATOM 864 C C . ILE A 1 103 ? 13.478 -6.628 -9.882 1.00 91.19 103 ILE A C 1
ATOM 866 O O . ILE A 1 103 ? 13.512 -5.530 -9.336 1.00 91.19 103 ILE A O 1
ATOM 870 N N . ASP A 1 104 ? 13.788 -7.757 -9.256 1.00 89.88 104 ASP A N 1
ATOM 871 C CA . ASP A 1 104 ? 14.407 -7.771 -7.924 1.00 89.88 104 ASP A CA 1
ATOM 872 C C . ASP A 1 104 ? 15.876 -7.337 -8.043 1.00 89.88 104 ASP A C 1
ATOM 874 O O . ASP A 1 104 ? 16.626 -7.891 -8.852 1.00 89.88 104 ASP A O 1
ATOM 878 N N . ILE A 1 105 ? 16.275 -6.315 -7.289 1.00 90.19 105 ILE A N 1
ATOM 879 C CA . ILE A 1 105 ? 17.597 -5.700 -7.434 1.00 90.19 105 ILE A CA 1
ATOM 880 C C . ILE A 1 105 ? 18.702 -6.617 -6.904 1.00 90.19 105 ILE A C 1
ATOM 882 O O . ILE A 1 105 ? 19.726 -6.771 -7.568 1.00 90.19 105 ILE A O 1
ATOM 886 N N . VAL A 1 106 ? 18.483 -7.297 -5.777 1.00 88.75 106 VAL A N 1
ATOM 887 C CA . VAL A 1 106 ? 19.459 -8.229 -5.190 1.00 88.75 106 VAL A CA 1
ATOM 888 C C . VAL A 1 106 ? 19.708 -9.403 -6.139 1.00 88.75 106 VAL A C 1
ATOM 890 O O . VAL A 1 106 ? 20.851 -9.779 -6.409 1.00 88.75 106 VAL A O 1
ATOM 893 N N . HIS A 1 107 ? 18.652 -9.955 -6.736 1.00 88.44 107 HIS A N 1
ATOM 894 C CA . HIS A 1 107 ? 18.759 -11.009 -7.748 1.00 88.44 107 HIS A CA 1
ATOM 895 C C . HIS A 1 107 ? 19.439 -10.545 -9.034 1.00 88.44 107 HIS A C 1
ATOM 897 O O . HIS A 1 107 ? 20.191 -11.307 -9.648 1.00 88.44 107 HIS A O 1
ATOM 903 N N . TYR A 1 108 ? 19.220 -9.293 -9.433 1.00 88.50 108 TYR A N 1
ATOM 904 C CA . TYR A 1 108 ? 19.934 -8.702 -10.558 1.00 88.50 108 TYR A CA 1
ATOM 905 C C . TYR A 1 108 ? 21.434 -8.588 -10.284 1.00 88.50 108 TYR A C 1
ATOM 907 O O . TYR A 1 108 ? 22.249 -9.020 -11.099 1.00 88.50 108 TYR A O 1
ATOM 915 N N . CYS A 1 109 ? 21.790 -8.096 -9.101 1.00 89.38 109 CYS A N 1
ATOM 916 C CA . CYS A 1 109 ? 23.162 -7.946 -8.629 1.00 89.38 109 CYS A CA 1
ATOM 917 C C . CYS A 1 109 ? 23.879 -9.278 -8.342 1.00 89.38 109 CYS A C 1
ATOM 919 O O . CYS A 1 109 ? 25.091 -9.290 -8.148 1.00 89.38 109 CYS A O 1
ATOM 921 N N . THR A 1 110 ? 23.167 -10.407 -8.349 1.00 88.44 110 THR A N 1
ATOM 922 C CA . THR A 1 110 ? 23.723 -11.756 -8.124 1.00 88.44 110 THR A CA 1
ATOM 923 C C . THR A 1 110 ? 23.591 -12.679 -9.339 1.00 88.44 110 THR A C 1
ATOM 925 O O . THR A 1 110 ? 23.756 -13.890 -9.216 1.00 88.44 110 THR A O 1
ATOM 928 N N . ASN A 1 111 ? 23.324 -12.121 -10.528 1.00 86.25 111 ASN A N 1
ATOM 929 C CA . ASN A 1 111 ? 23.205 -12.853 -11.797 1.00 86.25 111 ASN A CA 1
ATOM 930 C C . ASN A 1 111 ? 22.140 -13.963 -11.806 1.00 86.25 111 ASN A C 1
ATOM 932 O O . ASN A 1 111 ? 22.296 -14.986 -12.471 1.00 86.25 111 ASN A O 1
ATOM 936 N N . LYS A 1 112 ? 21.039 -13.783 -11.070 1.00 82.12 112 LYS A N 1
ATOM 937 C CA . LYS A 1 112 ? 19.942 -14.765 -11.024 1.00 82.12 112 LYS A CA 1
ATOM 938 C C . LYS A 1 112 ? 18.900 -14.583 -12.138 1.00 82.12 112 LYS A C 1
ATOM 940 O O . LYS A 1 112 ? 17.880 -15.268 -12.134 1.00 82.12 112 LYS A O 1
ATOM 945 N N . TYR A 1 113 ? 19.125 -13.669 -13.085 1.00 77.88 113 TYR A N 1
ATOM 946 C CA . TYR A 1 113 ? 18.237 -13.442 -14.229 1.00 77.88 113 TYR A CA 1
ATOM 947 C C . TYR A 1 113 ? 18.905 -13.798 -15.556 1.00 77.88 113 TYR A C 1
ATOM 949 O O . TYR A 1 113 ? 19.959 -13.273 -15.889 1.00 77.88 113 TYR A O 1
ATOM 957 N N . ASP A 1 114 ? 18.212 -14.589 -16.375 1.00 60.88 114 ASP A N 1
ATOM 958 C CA . ASP A 1 114 ? 18.734 -15.117 -17.644 1.00 60.88 114 ASP A CA 1
ATOM 959 C C . ASP A 1 114 ? 18.821 -14.103 -18.813 1.00 60.88 114 ASP A C 1
ATOM 961 O O . ASP A 1 114 ? 19.222 -14.480 -19.915 1.00 60.88 114 ASP A O 1
ATOM 965 N N . THR A 1 115 ? 18.396 -12.834 -18.677 1.00 55.94 115 THR A N 1
ATOM 966 C CA . THR A 1 115 ? 18.039 -12.013 -19.864 1.00 55.94 115 THR A CA 1
ATOM 967 C C . THR A 1 115 ? 18.437 -10.538 -19.878 1.00 55.94 115 THR A C 1
ATOM 969 O O . THR A 1 115 ? 18.784 -9.935 -18.874 1.00 55.94 115 THR A O 1
ATOM 972 N N . LYS A 1 116 ? 18.356 -9.933 -21.080 1.00 63.12 116 LYS A N 1
ATOM 973 C CA . LYS A 1 116 ? 18.442 -8.483 -21.334 1.00 63.12 116 LYS A CA 1
ATOM 974 C C . LYS A 1 116 ? 17.301 -7.750 -20.615 1.00 63.12 116 LYS A C 1
ATOM 976 O O . LYS A 1 116 ? 16.209 -7.592 -21.174 1.00 63.12 116 LYS A O 1
ATOM 981 N N . LEU A 1 117 ? 17.571 -7.293 -19.396 1.00 66.50 117 LEU A N 1
ATOM 982 C CA . LEU A 1 117 ? 16.582 -6.707 -18.486 1.00 66.50 117 LEU A CA 1
ATOM 983 C C . LEU A 1 117 ? 16.062 -5.331 -18.923 1.00 66.50 117 LEU A C 1
ATOM 985 O O . LEU A 1 117 ? 15.038 -4.894 -18.419 1.00 66.50 117 LEU A O 1
ATOM 989 N N . ASN A 1 118 ? 16.631 -4.713 -19.961 1.00 72.44 118 ASN A N 1
ATOM 990 C CA . ASN A 1 118 ? 16.155 -3.446 -20.541 1.00 72.44 118 ASN A CA 1
ATOM 991 C C . ASN A 1 118 ? 14.883 -3.634 -21.405 1.00 72.44 118 ASN A C 1
ATOM 993 O O . ASN A 1 118 ? 14.694 -2.965 -22.423 1.00 72.44 118 ASN A O 1
ATOM 997 N N . SER A 1 119 ? 14.030 -4.600 -21.055 1.00 84.75 119 SER A N 1
ATOM 998 C CA . SER A 1 119 ? 12.851 -4.996 -21.823 1.00 84.75 119 SER A CA 1
ATOM 999 C C . SER A 1 119 ? 11.562 -4.702 -21.063 1.00 84.75 119 SER A C 1
ATOM 1001 O O . SER A 1 119 ? 11.451 -4.952 -19.870 1.00 84.75 119 SER A O 1
ATOM 1003 N N . LEU A 1 120 ? 10.541 -4.234 -21.781 1.00 89.31 120 LEU A N 1
ATOM 1004 C CA . LEU A 1 120 ? 9.209 -3.979 -21.225 1.00 89.31 120 LEU A CA 1
ATOM 1005 C C . LEU A 1 120 ? 8.301 -5.217 -21.314 1.00 89.31 120 LEU A C 1
ATOM 1007 O O . LEU A 1 120 ? 8.467 -6.041 -22.227 1.00 89.31 120 LEU A O 1
ATOM 1011 N N . PRO A 1 121 ? 7.286 -5.331 -20.434 1.00 89.38 121 PRO A N 1
ATOM 1012 C CA . PRO A 1 121 ? 6.375 -6.465 -20.437 1.00 89.38 121 PRO A CA 1
ATOM 1013 C C . PRO A 1 121 ? 5.618 -6.612 -21.759 1.00 89.38 121 PRO A C 1
ATOM 1015 O O . PRO A 1 121 ? 5.215 -5.652 -22.430 1.00 89.38 121 PRO A O 1
ATOM 1018 N N . SER A 1 122 ? 5.407 -7.865 -22.150 1.00 85.38 122 SER A N 1
ATOM 1019 C CA . SER A 1 122 ? 4.813 -8.266 -23.414 1.00 85.38 122 SER A CA 1
ATOM 1020 C C . SER A 1 122 ? 4.167 -9.644 -23.324 1.00 85.38 122 SER A C 1
ATOM 1022 O O . SER A 1 122 ? 4.864 -10.637 -23.140 1.00 85.38 122 SER A O 1
ATOM 1024 N N . ASN A 1 123 ? 2.871 -9.721 -23.653 1.00 71.81 123 ASN A N 1
ATOM 1025 C CA . ASN A 1 123 ? 2.135 -10.988 -23.803 1.00 71.81 123 ASN A CA 1
ATOM 1026 C C . ASN A 1 123 ? 2.785 -11.997 -24.772 1.00 71.81 123 ASN A C 1
ATOM 1028 O O . ASN A 1 123 ? 2.491 -13.181 -24.707 1.00 71.81 123 ASN A O 1
ATOM 1032 N N . TYR A 1 124 ? 3.662 -11.547 -25.674 1.00 70.81 124 TYR A N 1
ATOM 1033 C CA . TYR A 1 124 ? 4.275 -12.385 -26.717 1.00 70.81 124 TYR A CA 1
ATOM 1034 C C . TYR A 1 124 ? 5.697 -12.852 -26.397 1.00 70.81 124 TYR A C 1
ATOM 1036 O O . TYR A 1 124 ? 6.285 -13.573 -27.194 1.00 70.81 124 TYR A O 1
ATOM 1044 N N . LYS A 1 125 ? 6.286 -12.398 -25.282 1.00 66.69 125 LYS A N 1
ATOM 1045 C CA . LYS A 1 125 ? 7.674 -12.720 -24.898 1.00 66.69 125 LYS A CA 1
ATOM 1046 C C . LYS A 1 125 ? 7.764 -13.420 -23.537 1.00 66.69 125 LYS A C 1
ATOM 1048 O O . LYS A 1 125 ? 8.822 -13.382 -22.918 1.00 66.69 125 LYS A O 1
ATOM 1053 N N . TYR A 1 126 ? 6.669 -14.032 -23.078 1.00 60.97 126 TYR A N 1
ATOM 1054 C CA . TYR A 1 126 ? 6.553 -14.583 -21.723 1.00 60.97 126 TYR A CA 1
ATOM 1055 C C . TYR A 1 126 ? 7.711 -15.531 -21.375 1.00 60.97 126 TYR A C 1
ATOM 1057 O O . TYR A 1 126 ? 8.401 -15.309 -20.387 1.00 60.97 126 TYR A O 1
ATOM 1065 N N . ASN A 1 127 ? 8.013 -16.482 -22.264 1.00 58.00 127 ASN A N 1
ATOM 1066 C CA . ASN A 1 127 ? 9.022 -17.523 -22.036 1.00 58.00 127 ASN A CA 1
ATOM 1067 C C . ASN A 1 127 ? 10.464 -17.008 -21.879 1.00 58.00 127 ASN A C 1
ATOM 1069 O O . ASN A 1 127 ? 11.316 -17.765 -21.438 1.00 58.00 127 ASN A O 1
ATOM 1073 N N . TYR A 1 128 ? 10.749 -15.753 -22.247 1.00 59.28 128 TYR A N 1
ATOM 1074 C CA . TYR A 1 128 ? 12.095 -15.179 -22.160 1.00 59.28 128 TYR A CA 1
ATOM 1075 C C . TYR A 1 128 ? 12.236 -14.143 -21.045 1.00 59.28 128 TYR A C 1
ATOM 1077 O O . TYR A 1 128 ? 13.344 -13.770 -20.715 1.00 59.28 128 TYR A O 1
ATOM 1085 N N . LEU A 1 129 ? 11.150 -13.618 -20.481 1.00 75.25 129 LEU A N 1
ATOM 1086 C CA . LEU A 1 129 ? 11.218 -12.555 -19.473 1.00 75.25 129 LEU A CA 1
ATOM 1087 C C . LEU A 1 129 ? 10.239 -12.896 -18.349 1.00 75.25 129 LEU A C 1
ATOM 1089 O O . LEU A 1 129 ? 9.211 -12.233 -18.205 1.00 75.25 129 LEU A O 1
ATOM 1093 N N . THR A 1 130 ? 10.528 -13.973 -17.617 1.00 81.00 130 THR A N 1
ATOM 1094 C CA . THR A 1 130 ? 9.626 -14.567 -16.618 1.00 81.00 130 THR A CA 1
ATOM 1095 C C . THR A 1 130 ? 9.242 -13.560 -15.537 1.00 81.00 130 THR A C 1
ATOM 1097 O O . THR A 1 130 ? 8.068 -13.227 -15.444 1.00 81.00 130 THR A O 1
ATOM 1100 N N . LYS A 1 131 ? 10.211 -12.963 -14.826 1.00 86.94 131 LYS A N 1
ATOM 1101 C CA . LYS A 1 131 ? 9.946 -11.951 -13.780 1.00 86.94 131 LYS A CA 1
ATOM 1102 C C . LYS A 1 131 ? 9.191 -10.721 -14.297 1.00 86.94 131 LYS A C 1
ATOM 1104 O O . LYS A 1 131 ? 8.260 -10.250 -13.652 1.00 86.94 131 LYS A O 1
ATOM 1109 N N . ILE A 1 132 ? 9.566 -10.200 -15.470 1.00 89.94 132 ILE A N 1
ATOM 1110 C CA . ILE A 1 132 ? 8.936 -9.001 -16.058 1.00 89.94 132 ILE A CA 1
ATOM 1111 C C . ILE A 1 132 ? 7.507 -9.290 -16.529 1.00 89.94 132 ILE A C 1
ATOM 1113 O O . ILE A 1 132 ? 6.661 -8.404 -16.518 1.00 89.94 132 ILE A O 1
ATOM 1117 N N . ASN A 1 133 ? 7.217 -10.506 -16.988 1.00 89.69 133 ASN A N 1
ATOM 1118 C CA . ASN A 1 133 ? 5.874 -10.863 -17.438 1.00 89.69 133 ASN A CA 1
ATOM 1119 C C . ASN A 1 133 ? 5.038 -11.578 -16.377 1.00 89.69 133 ASN A C 1
ATOM 1121 O O . ASN A 1 133 ? 3.888 -11.914 -16.670 1.00 89.69 133 ASN A O 1
ATOM 1125 N N . ASP A 1 134 ? 5.576 -11.796 -15.179 1.00 89.19 134 ASP A N 1
ATOM 1126 C CA . ASP A 1 134 ? 4.836 -12.419 -14.094 1.00 89.19 134 ASP A CA 1
ATOM 1127 C C . ASP A 1 134 ? 3.661 -11.523 -13.685 1.00 89.19 134 ASP A C 1
ATOM 1129 O O . ASP A 1 134 ? 3.816 -10.332 -13.421 1.00 89.19 134 ASP A O 1
ATOM 1133 N N . MET A 1 135 ? 2.455 -12.088 -13.657 1.00 91.38 135 MET A N 1
ATOM 1134 C CA . MET A 1 135 ? 1.267 -11.380 -13.179 1.00 91.38 135 MET A CA 1
ATOM 1135 C C . MET A 1 135 ? 1.285 -11.180 -11.666 1.00 91.38 135 MET A C 1
ATOM 1137 O O . MET A 1 135 ? 0.605 -10.278 -11.183 1.00 91.38 135 MET A O 1
ATOM 1141 N N . ASN A 1 136 ? 2.045 -12.003 -10.948 1.00 91.88 136 ASN A N 1
ATOM 1142 C CA . ASN A 1 136 ? 2.205 -11.942 -9.504 1.00 91.88 136 ASN A CA 1
ATOM 1143 C C . ASN A 1 136 ? 3.337 -10.997 -9.077 1.00 91.88 136 ASN A C 1
ATOM 1145 O O . ASN A 1 136 ? 3.557 -10.823 -7.887 1.00 91.88 136 ASN A O 1
ATOM 1149 N N . ASN A 1 137 ? 4.016 -10.341 -10.022 1.00 94.00 137 ASN A N 1
ATOM 1150 C CA . ASN A 1 137 ? 5.067 -9.372 -9.727 1.00 94.00 137 ASN A CA 1
ATOM 1151 C C . ASN A 1 137 ? 4.601 -8.288 -8.736 1.00 94.00 137 ASN A C 1
ATOM 1153 O O . ASN A 1 137 ? 3.615 -7.589 -9.008 1.00 94.00 137 ASN A O 1
ATOM 1157 N N . THR A 1 138 ? 5.353 -8.099 -7.647 1.00 95.25 138 THR A N 1
ATOM 1158 C CA . THR A 1 138 ? 5.115 -7.096 -6.589 1.00 95.25 138 THR A CA 1
ATOM 1159 C C . THR A 1 138 ? 4.686 -5.725 -7.126 1.00 95.25 138 THR A C 1
ATOM 1161 O O . THR A 1 138 ? 3.694 -5.152 -6.672 1.00 95.25 138 THR A O 1
ATOM 1164 N N . ALA A 1 139 ? 5.372 -5.197 -8.147 1.00 96.94 139 ALA A N 1
ATOM 1165 C CA . ALA A 1 139 ? 5.089 -3.868 -8.690 1.00 96.94 139 ALA A CA 1
ATOM 1166 C C . ALA A 1 139 ? 3.726 -3.792 -9.406 1.00 96.94 139 ALA A C 1
ATOM 1168 O O . ALA A 1 139 ? 3.081 -2.739 -9.465 1.00 96.94 139 ALA A O 1
ATOM 1169 N N . TYR A 1 140 ? 3.268 -4.905 -9.984 1.00 97.44 140 TYR A N 1
ATOM 1170 C CA . TYR A 1 140 ? 1.957 -4.986 -10.626 1.00 97.44 140 TYR A CA 1
ATOM 1171 C C . TYR A 1 140 ? 0.843 -5.189 -9.609 1.00 97.44 140 TYR A C 1
ATOM 1173 O O . TYR A 1 140 ? -0.219 -4.588 -9.781 1.00 97.44 140 TYR A O 1
ATOM 1181 N N . ILE A 1 141 ? 1.095 -5.973 -8.560 1.00 97.56 141 ILE A N 1
ATOM 1182 C CA . ILE A 1 141 ? 0.185 -6.151 -7.426 1.00 97.56 141 ILE A CA 1
ATOM 1183 C C . ILE A 1 141 ? -0.082 -4.801 -6.754 1.00 97.56 141 ILE A C 1
ATOM 1185 O O . ILE A 1 141 ? -1.247 -4.413 -6.641 1.00 97.56 141 ILE A O 1
ATOM 1189 N N . ASP A 1 142 ? 0.968 -4.032 -6.444 1.00 98.12 142 ASP A N 1
ATOM 1190 C CA . ASP A 1 142 ? 0.838 -2.704 -5.831 1.00 98.12 142 ASP A CA 1
ATOM 1191 C C . ASP A 1 142 ? 0.005 -1.757 -6.711 1.00 98.12 142 ASP A C 1
ATOM 1193 O O . ASP A 1 142 ? -0.987 -1.165 -6.279 1.00 98.12 142 ASP A O 1
ATOM 1197 N N . ALA A 1 143 ? 0.332 -1.675 -8.005 1.00 98.00 143 ALA A N 1
ATOM 1198 C CA . ALA A 1 143 ? -0.398 -0.822 -8.940 1.00 98.00 143 ALA A CA 1
ATOM 1199 C C . ALA A 1 143 ? -1.871 -1.227 -9.099 1.00 98.00 143 ALA A C 1
ATOM 1201 O O . ALA A 1 143 ? -2.749 -0.365 -9.207 1.00 98.00 143 ALA A O 1
ATOM 1202 N N . PHE A 1 144 ? -2.147 -2.530 -9.145 1.00 98.06 144 PHE A N 1
ATOM 1203 C CA . PHE A 1 144 ? -3.495 -3.037 -9.343 1.00 98.06 144 PHE A CA 1
ATOM 1204 C C . PHE A 1 144 ? -4.357 -2.841 -8.096 1.00 98.06 144 PHE A C 1
ATOM 1206 O O . PHE A 1 144 ? -5.489 -2.359 -8.207 1.00 98.06 144 PHE A O 1
ATOM 1213 N N . PHE A 1 145 ? -3.822 -3.137 -6.910 1.00 98.25 145 PHE A N 1
ATOM 1214 C CA . PHE A 1 145 ? -4.552 -2.898 -5.674 1.00 98.25 145 PHE A CA 1
ATOM 1215 C C . PHE A 1 145 ? -4.704 -1.406 -5.378 1.00 98.25 145 PHE A C 1
ATOM 1217 O O . PHE A 1 145 ? -5.790 -0.993 -4.990 1.00 98.25 145 PHE A O 1
ATOM 1224 N N . SER A 1 146 ? -3.707 -0.567 -5.682 1.00 98.25 146 SER A N 1
ATOM 1225 C CA . SER A 1 146 ? -3.833 0.899 -5.607 1.00 98.25 146 SER A CA 1
ATOM 1226 C C . SER A 1 146 ? -5.021 1.423 -6.429 1.00 98.25 146 SER A C 1
ATOM 1228 O O . SER A 1 146 ? -5.766 2.301 -5.985 1.00 98.25 146 SER A O 1
ATOM 1230 N N . TYR A 1 147 ? -5.261 0.853 -7.616 1.00 97.94 147 TYR A N 1
ATOM 1231 C CA . TYR A 1 147 ? -6.458 1.158 -8.402 1.00 97.94 147 TYR A CA 1
ATOM 1232 C C . TYR A 1 147 ? -7.752 0.706 -7.700 1.00 97.94 147 TYR A C 1
ATOM 1234 O O . TYR A 1 147 ? -8.696 1.493 -7.600 1.00 97.94 147 TYR A O 1
ATOM 1242 N N . ILE A 1 148 ? -7.806 -0.528 -7.181 1.00 98.06 148 ILE A N 1
ATOM 1243 C CA . ILE A 1 148 ? -8.969 -1.039 -6.429 1.00 98.06 148 ILE A CA 1
ATOM 1244 C C . ILE A 1 148 ? -9.256 -0.160 -5.208 1.00 98.06 148 ILE A C 1
ATOM 1246 O O . ILE A 1 148 ? -10.403 0.230 -4.982 1.00 98.06 148 ILE A O 1
ATOM 1250 N N . ALA A 1 149 ? -8.217 0.197 -4.462 1.00 98.25 149 ALA A N 1
ATOM 1251 C CA . ALA A 1 149 ? -8.286 1.027 -3.276 1.00 98.25 149 ALA A CA 1
ATOM 1252 C C . ALA A 1 149 ? -8.902 2.400 -3.584 1.00 98.25 149 ALA A C 1
ATOM 1254 O O . ALA A 1 149 ? -9.834 2.845 -2.906 1.00 98.25 149 ALA A O 1
ATOM 1255 N N . SER A 1 150 ? -8.476 3.018 -4.686 1.00 97.94 150 SER A N 1
ATOM 1256 C CA . SER A 1 150 ? -9.055 4.264 -5.181 1.00 97.94 150 SER A CA 1
ATOM 1257 C C . SER A 1 150 ? -10.531 4.126 -5.558 1.00 97.94 150 SER A C 1
ATOM 1259 O O . SER A 1 150 ? -11.335 4.999 -5.232 1.00 97.94 150 SER A O 1
ATOM 1261 N N . GLU A 1 151 ? -10.935 3.045 -6.226 1.00 97.50 151 GLU A N 1
ATOM 1262 C CA . GLU A 1 151 ? -12.346 2.820 -6.571 1.00 97.50 151 GLU A CA 1
ATOM 1263 C C . GLU A 1 151 ? -13.218 2.614 -5.319 1.00 97.50 151 GLU A C 1
ATOM 1265 O O . GLU A 1 151 ? -14.354 3.097 -5.260 1.00 97.50 151 GLU A O 1
ATOM 1270 N N . LEU A 1 152 ? -12.693 1.957 -4.281 1.00 97.69 152 LEU A N 1
ATOM 1271 C CA . LEU A 1 152 ? -13.364 1.818 -2.985 1.00 97.69 152 LEU A CA 1
ATOM 1272 C C . LEU A 1 152 ? -13.517 3.163 -2.267 1.00 97.69 152 LEU A C 1
ATOM 1274 O O . LEU A 1 152 ? -14.596 3.455 -1.742 1.00 97.69 152 LEU A O 1
ATOM 1278 N N . TYR A 1 153 ? -12.483 4.005 -2.298 1.00 97.56 153 TYR A N 1
ATOM 1279 C CA . TYR A 1 153 ? -12.548 5.366 -1.770 1.00 97.56 153 TYR A CA 1
ATOM 1280 C C . TYR A 1 153 ? -13.599 6.207 -2.511 1.00 97.56 153 TYR A C 1
ATOM 1282 O O . TYR A 1 153 ? -14.496 6.790 -1.898 1.00 97.56 153 TYR A O 1
ATOM 1290 N N . LEU A 1 154 ? -13.549 6.221 -3.849 1.00 96.31 154 LEU A N 1
ATOM 1291 C CA . LEU A 1 154 ? -14.451 7.017 -4.691 1.00 96.31 154 LEU A CA 1
ATOM 1292 C C . LEU A 1 154 ? -15.906 6.541 -4.648 1.00 96.31 154 LEU A C 1
ATOM 1294 O O . LEU A 1 154 ? -16.812 7.338 -4.883 1.00 96.31 154 LEU A O 1
ATOM 1298 N N . SER A 1 155 ? -16.138 5.266 -4.336 1.00 95.44 155 SER A N 1
ATOM 1299 C CA . SER A 1 155 ? -17.475 4.703 -4.105 1.00 95.44 155 SER A CA 1
ATOM 1300 C C . SER A 1 155 ? -17.915 4.755 -2.637 1.00 95.44 155 SER A C 1
ATOM 1302 O O . SER A 1 155 ? -18.921 4.138 -2.270 1.00 95.44 155 SER A O 1
ATOM 1304 N N . HIS A 1 156 ? -17.187 5.516 -1.813 1.00 95.44 156 HIS A N 1
ATOM 1305 C CA . HIS A 1 156 ? -17.484 5.781 -0.410 1.00 95.44 156 HIS A CA 1
ATOM 1306 C C . HIS A 1 156 ? -17.618 4.512 0.446 1.00 95.44 156 HIS A C 1
ATOM 1308 O O . HIS A 1 156 ? -18.512 4.394 1.285 1.00 95.44 156 HIS A O 1
ATOM 1314 N N . LYS A 1 157 ? -16.750 3.524 0.212 1.00 96.50 157 LYS A N 1
ATOM 1315 C CA . LYS A 1 157 ? -16.712 2.287 1.007 1.00 96.50 157 LYS A CA 1
ATOM 1316 C C . LYS A 1 157 ? -15.861 2.422 2.256 1.00 96.50 157 LYS A C 1
ATOM 1318 O O . LYS A 1 157 ? -16.262 1.958 3.319 1.00 96.50 157 LYS A O 1
ATOM 1323 N N . THR A 1 158 ? -14.735 3.107 2.133 1.00 96.44 158 THR A N 1
ATOM 1324 C CA . THR A 1 158 ? -13.837 3.431 3.240 1.00 96.44 158 THR A CA 1
ATOM 1325 C C . THR A 1 158 ? -13.066 4.710 2.899 1.00 96.44 158 THR A C 1
ATOM 1327 O O . THR A 1 158 ? -12.687 4.889 1.738 1.00 96.44 158 THR A O 1
ATOM 1330 N N . PRO A 1 159 ? -12.848 5.626 3.860 1.00 97.31 159 PRO A N 1
ATOM 1331 C CA . PRO A 1 159 ? -12.063 6.837 3.629 1.00 97.31 159 PRO A CA 1
ATOM 1332 C C . PRO A 1 159 ? -10.549 6.581 3.686 1.00 97.31 159 PRO A C 1
ATOM 1334 O O . PRO A 1 159 ? -9.771 7.417 3.228 1.00 97.31 159 PRO A O 1
ATOM 1337 N N . SER A 1 160 ? -10.135 5.433 4.228 1.00 98.38 160 SER A N 1
ATOM 1338 C CA . SER A 1 160 ? -8.747 5.131 4.588 1.00 98.38 160 SER A CA 1
ATOM 1339 C C . SER A 1 160 ? -7.923 4.506 3.465 1.00 98.38 160 SER A C 1
ATOM 1341 O O . SER A 1 160 ? -7.024 3.706 3.713 1.00 98.38 160 SER A O 1
ATOM 1343 N N . LEU A 1 161 ? -8.234 4.875 2.223 1.00 98.50 161 LEU A N 1
ATOM 1344 C CA . LEU A 1 161 ? -7.539 4.439 1.014 1.00 98.50 161 LEU A CA 1
ATOM 1345 C C . LEU A 1 161 ? -7.207 5.649 0.140 1.00 98.50 161 LEU A C 1
ATOM 1347 O O . LEU A 1 161 ? -7.939 6.645 0.151 1.00 98.50 161 LEU A O 1
ATOM 1351 N N . ALA A 1 162 ? -6.094 5.577 -0.588 1.00 97.88 162 ALA A N 1
ATOM 1352 C CA . ALA A 1 162 ? -5.606 6.669 -1.422 1.00 97.88 162 ALA A CA 1
ATOM 1353 C C . ALA A 1 162 ? -6.265 6.695 -2.814 1.00 97.88 162 ALA A C 1
ATOM 1355 O O . ALA A 1 162 ? -6.613 5.662 -3.387 1.00 97.88 162 ALA A O 1
ATOM 1356 N N . ILE A 1 163 ? -6.417 7.893 -3.381 1.00 98.00 163 ILE A N 1
ATOM 1357 C CA . ILE A 1 163 ? -6.845 8.085 -4.771 1.00 98.00 163 ILE A CA 1
ATOM 1358 C C . ILE A 1 163 ? -5.682 7.773 -5.716 1.00 98.00 163 ILE A C 1
ATOM 1360 O O . ILE A 1 163 ? -4.597 8.335 -5.586 1.00 98.00 163 ILE A O 1
ATOM 1364 N N . PHE A 1 164 ? -5.954 6.964 -6.734 1.00 97.38 164 PHE A N 1
ATOM 1365 C CA . PHE A 1 164 ? -5.032 6.574 -7.796 1.00 97.38 164 PHE A CA 1
ATOM 1366 C C . PHE A 1 164 ? -5.300 7.380 -9.074 1.00 97.38 164 PHE A C 1
ATOM 1368 O O . PHE A 1 164 ? -6.442 7.497 -9.527 1.00 97.38 164 PHE A O 1
ATOM 1375 N N . TYR A 1 165 ? -4.241 7.914 -9.682 1.00 97.25 165 TYR A N 1
ATOM 1376 C CA . TYR A 1 165 ? -4.304 8.747 -10.892 1.00 97.25 165 TYR A CA 1
ATOM 1377 C C . TYR A 1 165 ? -3.742 8.047 -12.132 1.00 97.25 165 TYR A C 1
ATOM 1379 O O . TYR A 1 165 ? -4.069 8.418 -13.263 1.00 97.25 165 TYR A O 1
ATOM 1387 N N . GLY A 1 166 ? -2.928 7.009 -11.957 1.00 95.56 166 GLY A N 1
ATOM 1388 C CA . GLY A 1 166 ? -2.428 6.209 -13.065 1.00 95.56 166 GLY A CA 1
ATOM 1389 C C . GLY A 1 166 ? -1.234 5.354 -12.686 1.00 95.56 166 GLY A C 1
ATOM 1390 O O . GLY A 1 166 ? -0.601 5.562 -11.657 1.00 95.56 166 GLY A O 1
ATOM 1391 N N . SER A 1 167 ? -0.917 4.400 -13.556 1.00 96.31 167 SER A N 1
ATOM 1392 C CA . SER A 1 167 ? 0.324 3.649 -13.458 1.00 96.31 167 SER A CA 1
ATOM 1393 C C . SER A 1 167 ? 0.902 3.417 -14.840 1.00 96.31 167 SER A C 1
ATOM 1395 O O . SER A 1 167 ? 0.145 3.152 -15.774 1.00 96.31 167 SER A O 1
ATOM 1397 N N . TYR A 1 168 ? 2.219 3.465 -14.947 1.00 97.00 168 TYR A N 1
ATOM 1398 C CA . TYR A 1 168 ? 2.941 3.434 -16.209 1.00 97.00 168 TYR A CA 1
ATOM 1399 C C . TYR A 1 168 ? 4.137 2.501 -16.090 1.00 97.00 168 TYR A C 1
ATOM 1401 O O . TYR A 1 168 ? 4.649 2.289 -14.996 1.00 97.00 168 TYR A O 1
ATOM 1409 N N . VAL A 1 169 ? 4.555 1.908 -17.199 1.00 96.56 169 VAL A N 1
ATOM 1410 C CA . VAL A 1 169 ? 5.744 1.059 -17.277 1.00 96.56 169 VAL A CA 1
ATOM 1411 C C . VAL A 1 169 ? 6.696 1.663 -18.298 1.00 96.56 169 VAL A C 1
ATOM 1413 O O . VAL A 1 169 ? 6.250 2.098 -19.357 1.00 96.56 169 VAL A O 1
ATOM 1416 N N . GLY A 1 170 ? 7.987 1.700 -18.003 1.00 95.69 170 GLY A N 1
ATOM 1417 C CA . GLY A 1 170 ? 8.997 2.234 -18.914 1.00 95.69 170 GLY A CA 1
ATOM 1418 C C . GLY A 1 170 ? 10.403 1.823 -18.499 1.00 95.69 170 GLY A C 1
ATOM 1419 O O . GLY A 1 170 ? 10.572 1.102 -17.522 1.00 95.69 170 GLY A O 1
ATOM 1420 N N . ILE A 1 171 ? 11.401 2.243 -19.270 1.00 95.38 171 ILE A N 1
ATOM 1421 C CA . ILE A 1 171 ? 12.816 1.996 -18.974 1.00 95.38 171 ILE A CA 1
ATOM 1422 C C . ILE A 1 171 ? 13.414 3.257 -18.366 1.00 95.38 171 ILE A C 1
ATOM 1424 O O . ILE A 1 171 ? 13.320 4.320 -18.973 1.00 95.38 171 ILE A O 1
ATOM 1428 N N . GLY A 1 172 ? 14.037 3.168 -17.200 1.00 93.88 172 GLY A N 1
ATOM 1429 C CA . GLY A 1 172 ? 14.633 4.331 -16.551 1.00 93.88 172 GLY A CA 1
ATOM 1430 C C . GLY A 1 172 ? 15.749 3.961 -15.594 1.00 93.88 172 GLY A C 1
ATOM 1431 O O . GLY A 1 172 ? 16.075 2.785 -15.420 1.00 93.88 172 GLY A O 1
ATOM 1432 N N . ASP A 1 173 ? 16.322 4.991 -14.992 1.00 93.31 173 ASP A N 1
ATOM 1433 C CA . ASP A 1 173 ? 17.356 4.850 -13.978 1.00 93.31 173 ASP A CA 1
ATOM 1434 C C . ASP A 1 173 ? 16.710 4.764 -12.593 1.00 93.31 173 ASP A C 1
ATOM 1436 O O . ASP A 1 173 ? 15.621 5.300 -12.365 1.00 93.31 173 ASP A O 1
ATOM 1440 N N . TYR A 1 174 ? 17.358 4.058 -11.672 1.00 93.62 174 TYR A N 1
ATOM 1441 C CA . TYR A 1 174 ? 16.798 3.758 -10.362 1.00 93.62 174 TYR A CA 1
ATOM 1442 C C . TYR A 1 174 ? 17.865 3.771 -9.279 1.00 93.62 174 TYR A C 1
ATOM 1444 O O . TYR A 1 174 ? 18.881 3.089 -9.387 1.00 93.62 174 TYR A O 1
ATOM 1452 N N . LYS A 1 175 ? 17.597 4.529 -8.218 1.00 92.88 175 LYS A N 1
ATOM 1453 C CA . LYS A 1 175 ? 18.335 4.494 -6.957 1.00 92.88 175 LYS A CA 1
ATOM 1454 C C . LYS A 1 175 ? 17.678 3.493 -6.004 1.00 92.88 175 LYS A C 1
ATOM 1456 O O . LYS A 1 175 ? 16.477 3.611 -5.745 1.00 92.88 175 LYS A O 1
ATOM 1461 N N . HIS A 1 176 ? 18.466 2.555 -5.483 1.00 91.06 176 HIS A N 1
ATOM 1462 C CA . HIS A 1 176 ? 18.056 1.535 -4.516 1.00 91.06 176 HIS A CA 1
ATOM 1463 C C . HIS A 1 176 ? 18.983 1.561 -3.297 1.00 91.06 176 HIS A C 1
ATOM 1465 O O . HIS A 1 176 ? 20.198 1.589 -3.470 1.00 91.06 176 HIS A O 1
ATOM 1471 N N . ASN A 1 177 ? 18.427 1.564 -2.086 1.00 90.88 177 ASN A N 1
ATOM 1472 C CA . ASN A 1 177 ? 19.205 1.395 -0.857 1.00 90.88 177 ASN A CA 1
ATOM 1473 C C . ASN A 1 177 ? 19.484 -0.104 -0.668 1.00 90.88 177 ASN A C 1
ATOM 1475 O O . ASN A 1 177 ? 18.554 -0.901 -0.742 1.00 90.88 177 ASN A O 1
ATOM 1479 N N . ILE A 1 178 ? 20.752 -0.464 -0.472 1.00 90.06 178 ILE A N 1
ATOM 1480 C CA . ILE A 1 178 ? 21.210 -1.835 -0.225 1.00 90.06 178 ILE A CA 1
ATOM 1481 C C . ILE A 1 178 ? 21.915 -1.978 1.126 1.00 90.06 178 ILE A C 1
ATOM 1483 O O . ILE A 1 178 ? 22.638 -2.949 1.313 1.00 90.06 178 ILE A O 1
ATOM 1487 N N . SER A 1 179 ? 21.755 -1.039 2.062 1.00 88.94 179 SER A N 1
ATOM 1488 C CA . SER A 1 179 ? 22.440 -1.063 3.362 1.00 88.94 179 SER A CA 1
ATOM 1489 C C . SER A 1 179 ? 22.254 -2.406 4.084 1.00 88.94 179 SER A C 1
ATOM 1491 O O . SER A 1 179 ? 23.222 -2.973 4.584 1.00 88.94 179 SER A O 1
ATOM 1493 N N . SER A 1 180 ? 21.037 -2.963 4.064 1.00 84.75 180 SER A N 1
ATOM 1494 C CA . SER A 1 180 ? 20.712 -4.274 4.651 1.00 84.75 180 SER A CA 1
ATOM 1495 C C . SER A 1 180 ? 21.316 -5.463 3.904 1.00 84.75 180 SER A C 1
ATOM 1497 O O . SER A 1 180 ? 21.645 -6.475 4.518 1.00 84.75 180 SER A O 1
ATOM 1499 N N . ASP A 1 181 ? 21.456 -5.351 2.585 1.00 88.19 181 ASP A N 1
ATOM 1500 C CA . ASP A 1 181 ? 21.845 -6.451 1.697 1.00 88.19 181 ASP A CA 1
ATOM 1501 C C . ASP A 1 181 ? 23.327 -6.401 1.310 1.00 88.19 181 ASP A C 1
ATOM 1503 O O . ASP A 1 181 ? 23.850 -7.337 0.704 1.00 88.19 181 ASP A O 1
ATOM 1507 N N . TYR A 1 182 ? 24.032 -5.321 1.652 1.00 90.19 182 TYR A N 1
ATOM 1508 C CA . TYR A 1 182 ? 25.402 -5.083 1.215 1.00 90.19 182 TYR A CA 1
ATOM 1509 C C . TYR A 1 182 ? 26.371 -6.149 1.723 1.00 90.19 182 TYR A C 1
ATOM 1511 O O . TYR A 1 182 ? 27.249 -6.571 0.977 1.00 90.19 182 TYR A O 1
ATOM 1519 N N . SER A 1 183 ? 26.193 -6.628 2.957 1.00 88.62 183 SER A N 1
ATOM 1520 C CA . SER A 1 183 ? 27.016 -7.701 3.531 1.00 88.62 183 SER A CA 1
ATOM 1521 C C . SER A 1 183 ? 26.940 -8.995 2.717 1.00 88.62 183 SER A C 1
ATOM 1523 O O . SER A 1 183 ? 27.949 -9.670 2.553 1.00 88.62 183 SER A O 1
ATOM 1525 N N . TYR A 1 184 ? 25.775 -9.297 2.144 1.00 88.06 184 TYR A N 1
ATOM 1526 C CA . TYR A 1 184 ? 25.577 -10.424 1.238 1.00 88.06 184 TYR A CA 1
ATOM 1527 C C . TYR A 1 184 ? 26.081 -10.117 -0.180 1.00 88.06 184 TYR A C 1
ATOM 1529 O O . TYR A 1 184 ? 26.734 -10.944 -0.816 1.00 88.06 184 TYR A O 1
ATOM 1537 N N . LEU A 1 185 ? 25.805 -8.914 -0.692 1.00 90.31 185 LEU A N 1
ATOM 1538 C CA . LEU A 1 185 ? 26.190 -8.515 -2.045 1.00 90.31 185 LEU A CA 1
ATOM 1539 C C . LEU A 1 185 ? 27.710 -8.379 -2.210 1.00 90.31 185 LEU A C 1
ATOM 1541 O O . LEU A 1 185 ? 28.227 -8.780 -3.253 1.00 90.31 185 LEU A O 1
ATOM 1545 N N . LYS A 1 186 ? 28.435 -7.884 -1.196 1.00 90.25 186 LYS A N 1
ATOM 1546 C CA . LYS A 1 186 ? 29.900 -7.701 -1.239 1.00 90.25 186 LYS A CA 1
ATOM 1547 C C . LYS A 1 186 ? 30.654 -9.015 -1.462 1.00 90.25 186 LYS A C 1
ATOM 1549 O O . LYS A 1 186 ? 31.731 -9.005 -2.050 1.00 90.25 186 LYS A O 1
ATOM 1554 N N . GLU A 1 187 ? 30.070 -10.148 -1.070 1.00 91.56 187 GLU A N 1
ATOM 1555 C CA . GLU A 1 187 ? 30.645 -11.486 -1.266 1.00 91.56 187 GLU A CA 1
ATOM 1556 C C . GLU A 1 187 ? 30.453 -12.030 -2.696 1.00 91.56 187 GLU A C 1
ATOM 1558 O O . GLU A 1 187 ? 31.120 -12.981 -3.109 1.00 91.56 187 GLU A O 1
ATOM 1563 N N . SER A 1 188 ? 29.556 -11.438 -3.491 1.00 92.56 188 SER A N 1
ATOM 1564 C CA . SER A 1 188 ? 29.273 -11.885 -4.856 1.00 92.56 188 SER A CA 1
ATOM 1565 C C . SER A 1 188 ? 30.343 -11.398 -5.837 1.00 92.56 188 SER A C 1
ATOM 1567 O O . SER A 1 188 ? 30.486 -10.203 -6.097 1.00 92.56 188 SER A O 1
ATOM 1569 N N . VAL A 1 189 ? 31.059 -12.333 -6.473 1.00 93.06 189 VAL A N 1
ATOM 1570 C CA . VAL A 1 189 ? 32.028 -12.021 -7.547 1.00 93.06 189 VAL A CA 1
ATOM 1571 C C . VAL A 1 189 ? 31.359 -11.228 -8.670 1.00 93.06 189 VAL A C 1
ATOM 1573 O O . VAL A 1 189 ? 31.866 -10.192 -9.094 1.00 93.06 189 VAL A O 1
ATOM 1576 N N . TYR A 1 190 ? 30.170 -11.665 -9.094 1.00 92.38 190 TYR A N 1
ATOM 1577 C CA . TYR A 1 190 ? 29.410 -10.977 -10.133 1.00 92.38 190 TYR A CA 1
ATOM 1578 C C . TYR A 1 190 ? 29.035 -9.553 -9.720 1.00 92.38 190 TYR A C 1
ATOM 1580 O O . TYR A 1 190 ? 29.061 -8.653 -10.561 1.00 92.38 190 TYR A O 1
ATOM 1588 N N . PHE A 1 191 ? 28.692 -9.338 -8.445 1.00 93.38 191 PHE A N 1
ATOM 1589 C CA . PHE A 1 191 ? 28.335 -8.009 -7.965 1.00 93.38 191 PHE A CA 1
ATOM 1590 C C . PHE A 1 191 ? 29.504 -7.040 -8.158 1.00 93.38 191 PHE A C 1
ATOM 1592 O O . PHE A 1 191 ? 29.336 -5.994 -8.788 1.00 93.38 191 PHE A O 1
ATOM 1599 N N . ASN A 1 192 ? 30.687 -7.443 -7.686 1.00 92.62 192 ASN A N 1
ATOM 1600 C CA . ASN A 1 192 ? 31.909 -6.646 -7.722 1.00 92.62 192 ASN A CA 1
ATOM 1601 C C . ASN A 1 192 ? 32.407 -6.384 -9.154 1.00 92.62 192 ASN A C 1
ATOM 1603 O O . ASN A 1 192 ? 32.752 -5.254 -9.492 1.00 92.62 192 ASN A O 1
ATOM 1607 N N . GLU A 1 193 ? 32.382 -7.389 -10.037 1.00 94.19 193 GLU A N 1
ATOM 1608 C CA . GLU A 1 193 ? 32.841 -7.255 -11.432 1.00 94.19 193 GLU A CA 1
ATOM 1609 C C . GLU A 1 193 ? 31.991 -6.301 -12.291 1.00 94.19 193 GLU A C 1
ATOM 1611 O O . GLU A 1 193 ? 32.435 -5.871 -13.367 1.00 94.19 193 GLU A O 1
ATOM 1616 N N . ASN A 1 194 ? 30.764 -6.002 -11.851 1.00 91.44 194 ASN A N 1
ATOM 1617 C CA . ASN A 1 194 ? 29.792 -5.189 -12.582 1.00 91.44 194 ASN A CA 1
ATOM 1618 C C . ASN A 1 194 ? 29.600 -3.769 -12.024 1.00 91.44 194 ASN A C 1
ATOM 1620 O O . ASN A 1 194 ? 28.856 -2.988 -12.632 1.00 91.44 194 ASN A O 1
ATOM 1624 N N . ILE A 1 195 ? 30.297 -3.402 -10.944 1.00 92.75 195 ILE A N 1
ATOM 1625 C CA . ILE A 1 195 ? 30.382 -2.011 -10.475 1.00 92.75 195 ILE A CA 1
ATOM 1626 C C . ILE A 1 195 ? 31.008 -1.148 -11.586 1.00 92.75 195 ILE A C 1
ATOM 1628 O O . ILE A 1 195 ? 31.981 -1.545 -12.226 1.00 92.75 195 ILE A O 1
ATOM 1632 N N . GLY A 1 196 ? 30.399 0.001 -11.883 1.00 90.31 196 GLY A N 1
ATOM 1633 C CA . GLY A 1 196 ? 30.786 0.900 -12.979 1.00 90.31 196 GLY A CA 1
ATOM 1634 C C . GLY A 1 196 ? 30.339 0.442 -14.376 1.00 90.31 196 GLY A C 1
ATOM 1635 O O . GLY A 1 196 ? 30.412 1.217 -15.331 1.00 90.31 196 GLY A O 1
ATOM 1636 N N . LYS A 1 197 ? 29.838 -0.798 -14.520 1.00 89.19 197 LYS A N 1
ATOM 1637 C CA . LYS A 1 197 ? 29.306 -1.340 -15.787 1.00 89.19 197 LYS A CA 1
ATOM 1638 C C . LYS A 1 197 ? 27.781 -1.356 -15.809 1.00 89.19 197 LYS A C 1
ATOM 1640 O O . LYS A 1 197 ? 27.173 -0.794 -16.718 1.00 89.19 197 LYS A O 1
ATOM 1645 N N . LEU A 1 198 ? 27.168 -2.029 -14.833 1.00 87.75 198 LEU A N 1
ATOM 1646 C CA . LEU A 1 198 ? 25.711 -2.194 -14.739 1.00 87.75 198 LEU A CA 1
ATOM 1647 C C . LEU A 1 198 ? 25.074 -1.210 -13.755 1.00 87.75 198 LEU A C 1
ATOM 1649 O O . LEU A 1 198 ? 23.919 -0.818 -13.938 1.00 87.75 198 LEU A O 1
ATOM 1653 N N . TYR A 1 199 ? 25.819 -0.826 -12.724 1.00 91.25 199 TYR A N 1
ATOM 1654 C CA . TYR A 1 199 ? 25.386 0.090 -11.678 1.00 91.25 199 TYR A CA 1
ATOM 1655 C C . TYR A 1 199 ? 26.587 0.778 -11.034 1.00 91.25 199 TYR A C 1
ATOM 1657 O O . TYR A 1 199 ? 27.704 0.261 -11.062 1.00 91.25 199 TYR A O 1
ATOM 1665 N N . ASP A 1 200 ? 26.327 1.932 -10.432 1.00 92.75 200 ASP A N 1
ATOM 1666 C CA . ASP A 1 200 ? 27.289 2.671 -9.615 1.00 92.75 200 ASP A CA 1
ATOM 1667 C C . ASP A 1 200 ? 26.909 2.542 -8.129 1.00 92.75 200 ASP A C 1
ATOM 1669 O O . ASP A 1 200 ? 25.730 2.366 -7.813 1.00 92.75 200 ASP A O 1
ATOM 1673 N N . ILE A 1 201 ? 27.886 2.634 -7.223 1.00 91.88 201 ILE A N 1
ATOM 1674 C CA . ILE A 1 201 ? 27.665 2.621 -5.766 1.00 91.88 201 ILE A CA 1
ATOM 1675 C C . ILE A 1 201 ? 27.936 4.022 -5.215 1.00 91.88 201 ILE A C 1
ATOM 1677 O O . ILE A 1 201 ? 28.933 4.640 -5.587 1.00 91.88 201 ILE A O 1
ATOM 1681 N N . ALA A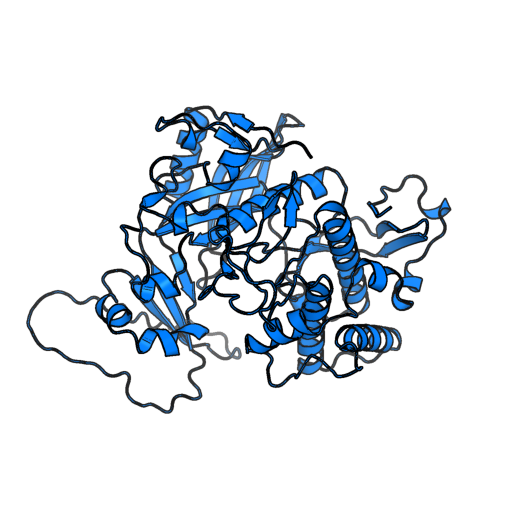 1 202 ? 27.085 4.513 -4.314 1.00 89.50 202 ALA A N 1
ATOM 1682 C CA . ALA A 1 202 ? 27.429 5.630 -3.437 1.00 89.50 202 ALA A CA 1
ATOM 1683 C C . ALA A 1 202 ? 27.211 5.255 -1.976 1.00 89.50 202 ALA A C 1
ATOM 1685 O O . ALA A 1 202 ? 26.308 4.485 -1.654 1.00 89.50 202 ALA A O 1
ATOM 1686 N N . ILE A 1 203 ? 28.035 5.839 -1.116 1.00 87.38 203 ILE A N 1
ATOM 1687 C CA . ILE A 1 203 ? 27.955 5.702 0.332 1.00 87.38 203 ILE A CA 1
ATOM 1688 C C . ILE A 1 203 ? 27.634 7.090 0.881 1.00 87.38 203 ILE A C 1
ATOM 1690 O O . ILE A 1 203 ? 28.317 8.059 0.547 1.00 87.38 203 ILE A O 1
ATOM 1694 N N . GLU A 1 204 ? 26.573 7.190 1.670 1.00 81.38 204 GLU A N 1
ATOM 1695 C CA . GLU A 1 204 ? 26.201 8.400 2.398 1.00 81.38 204 GLU A CA 1
ATOM 1696 C C . GLU A 1 204 ? 26.444 8.141 3.891 1.00 81.38 204 GLU A C 1
ATOM 1698 O O . GLU A 1 204 ? 25.854 7.236 4.482 1.00 81.38 204 GLU A O 1
ATOM 1703 N N . GLU A 1 205 ? 27.349 8.904 4.501 1.00 74.06 205 GLU A N 1
ATOM 1704 C CA . GLU A 1 205 ? 27.582 8.861 5.947 1.00 74.06 205 GLU A CA 1
ATOM 1705 C C . GLU A 1 205 ? 26.405 9.545 6.658 1.00 74.06 205 GLU A C 1
ATOM 1707 O O . GLU A 1 205 ? 26.041 10.671 6.307 1.00 74.06 205 GLU A O 1
ATOM 1712 N N . SER A 1 206 ? 25.784 8.882 7.643 1.00 56.47 206 SER A N 1
ATOM 1713 C CA . SER A 1 206 ? 24.742 9.525 8.444 1.00 56.47 206 SER A CA 1
ATOM 1714 C C . SER A 1 206 ? 25.397 10.523 9.403 1.00 56.47 206 SER A C 1
ATOM 1716 O O . SER A 1 206 ? 25.975 10.120 10.414 1.00 56.47 206 SER A O 1
ATOM 1718 N N . GLU A 1 207 ? 25.320 11.821 9.112 1.00 45.69 207 GLU A N 1
ATOM 1719 C CA . GLU A 1 207 ? 25.648 12.850 10.100 1.00 45.69 207 GLU A CA 1
ATOM 1720 C C . GLU A 1 207 ? 24.597 12.774 11.219 1.00 45.69 207 GLU A C 1
ATOM 1722 O O . GLU A 1 207 ? 23.403 12.981 10.991 1.00 45.69 207 GLU A O 1
ATOM 1727 N N . SER A 1 208 ? 25.024 12.423 12.436 1.00 39.66 208 SER A N 1
ATOM 1728 C CA . SER A 1 208 ? 24.179 12.533 13.624 1.00 39.66 208 SER A CA 1
ATOM 1729 C C . SER A 1 208 ? 23.753 13.990 13.765 1.00 39.66 208 SER A C 1
ATOM 1731 O O . SER A 1 208 ? 24.600 14.875 13.881 1.00 39.66 208 SER A O 1
ATOM 1733 N N . SER A 1 209 ? 22.449 14.235 13.716 1.00 41.09 209 SER A N 1
ATOM 1734 C CA . SER A 1 209 ? 21.856 15.565 13.731 1.00 41.09 209 SER A CA 1
ATOM 1735 C C . SER A 1 209 ? 22.109 16.281 15.060 1.00 41.09 209 SER A C 1
ATOM 1737 O O . SER A 1 209 ? 21.357 16.078 16.005 1.00 41.09 209 SER A O 1
ATOM 1739 N N . ASP A 1 210 ? 23.154 17.101 15.102 1.00 36.38 210 ASP A N 1
ATOM 1740 C CA . ASP A 1 210 ? 23.302 18.298 15.938 1.00 36.38 210 ASP A CA 1
ATOM 1741 C C . ASP A 1 210 ? 24.494 19.097 15.390 1.00 36.38 210 ASP A C 1
ATOM 1743 O O . ASP A 1 210 ? 25.578 19.080 15.954 1.00 36.38 210 ASP A O 1
ATOM 1747 N N . ASP A 1 211 ? 24.321 19.703 14.213 1.00 31.03 211 ASP A N 1
ATOM 1748 C CA . ASP A 1 211 ? 24.838 21.038 13.882 1.00 31.03 211 ASP A CA 1
ATOM 1749 C C . ASP A 1 211 ? 24.470 21.393 12.431 1.00 31.03 211 ASP A C 1
ATOM 1751 O O . ASP A 1 211 ? 24.653 20.617 11.495 1.00 31.03 211 ASP A O 1
ATOM 1755 N N . MET A 1 212 ? 23.900 22.585 12.238 1.00 42.31 212 MET A N 1
ATOM 1756 C CA . MET A 1 212 ? 23.764 23.185 10.911 1.00 42.31 212 MET A CA 1
ATOM 1757 C C . MET A 1 212 ? 25.159 23.541 10.385 1.00 42.31 212 MET A C 1
ATOM 1759 O O . MET A 1 212 ? 25.680 24.579 10.780 1.00 42.31 212 MET A O 1
ATOM 1763 N N . ASP A 1 213 ? 25.717 22.767 9.452 1.00 30.47 213 ASP A N 1
ATOM 1764 C CA . ASP A 1 213 ? 26.568 23.326 8.395 1.00 30.47 213 ASP A CA 1
ATOM 1765 C C . ASP A 1 213 ? 26.797 22.354 7.220 1.00 30.47 213 ASP A C 1
ATOM 1767 O O . ASP A 1 213 ? 26.515 21.167 7.295 1.00 30.47 213 ASP A O 1
ATOM 1771 N N . LEU A 1 214 ? 27.227 22.902 6.085 1.00 34.97 214 LEU A N 1
ATOM 1772 C CA . LEU A 1 214 ? 27.166 22.330 4.733 1.00 34.97 214 LEU A CA 1
ATOM 1773 C C . LEU A 1 214 ? 27.710 20.893 4.522 1.00 34.97 214 LEU A C 1
ATOM 1775 O O . LEU A 1 214 ? 28.882 20.598 4.747 1.00 34.97 214 LEU A O 1
ATOM 1779 N N . SER A 1 215 ? 26.874 20.102 3.838 1.00 31.91 215 SER A N 1
ATOM 1780 C CA . SER A 1 215 ? 27.116 18.831 3.136 1.00 31.91 215 SER A CA 1
ATOM 1781 C C . SER A 1 215 ? 28.547 18.565 2.628 1.00 31.91 215 SER A C 1
ATOM 1783 O O . SER A 1 215 ? 29.030 19.254 1.720 1.00 31.91 215 SER A O 1
ATOM 1785 N N . LYS A 1 216 ? 29.143 17.445 3.059 1.00 33.50 216 LYS A N 1
ATOM 1786 C CA . LYS A 1 216 ? 30.176 16.714 2.304 1.00 33.50 216 LYS A CA 1
ATOM 1787 C C . LYS A 1 216 ? 29.628 15.366 1.833 1.00 33.50 216 LYS A C 1
ATOM 1789 O O . LYS A 1 216 ? 29.739 14.357 2.511 1.00 33.50 216 LYS A O 1
ATOM 1794 N N . SER A 1 217 ? 29.076 15.331 0.622 1.00 35.28 217 SER A N 1
ATOM 1795 C CA . SER A 1 217 ? 28.866 14.070 -0.092 1.00 35.28 217 SER A CA 1
ATOM 1796 C C . SER A 1 217 ? 30.209 13.586 -0.649 1.00 35.28 217 SER A C 1
ATOM 1798 O O . SER A 1 217 ? 30.723 14.178 -1.605 1.00 35.28 217 SER A O 1
ATOM 1800 N N . THR A 1 218 ? 30.785 12.518 -0.102 1.00 35.09 218 THR A N 1
ATOM 1801 C CA . THR A 1 218 ? 31.917 11.842 -0.751 1.00 35.09 218 THR A CA 1
ATOM 1802 C C . THR A 1 218 ? 31.370 10.965 -1.875 1.00 35.09 218 THR A C 1
ATOM 1804 O O . THR A 1 218 ? 31.095 9.782 -1.703 1.00 35.09 218 THR A O 1
ATOM 1807 N N . ILE A 1 219 ? 31.172 11.553 -3.059 1.00 35.25 219 ILE A N 1
ATOM 1808 C CA . ILE A 1 219 ? 30.902 10.782 -4.275 1.00 35.25 219 ILE A CA 1
ATOM 1809 C C . ILE A 1 219 ? 32.220 10.117 -4.678 1.00 35.25 219 ILE A C 1
ATOM 1811 O O . ILE A 1 219 ? 32.996 10.677 -5.451 1.00 35.25 219 ILE A O 1
ATOM 1815 N N . ASN A 1 220 ? 32.473 8.907 -4.188 1.00 38.62 220 ASN A N 1
ATOM 1816 C CA . ASN A 1 220 ? 33.437 8.022 -4.832 1.00 38.62 220 ASN A CA 1
ATOM 1817 C C . ASN A 1 220 ? 32.800 7.470 -6.116 1.00 38.62 220 ASN A C 1
ATOM 1819 O O . ASN A 1 220 ? 32.391 6.315 -6.191 1.00 38.62 220 ASN A O 1
ATOM 1823 N N . SER A 1 221 ? 32.681 8.314 -7.149 1.00 37.91 221 SER A N 1
ATOM 1824 C CA . SER A 1 221 ? 32.400 7.828 -8.497 1.00 37.91 221 SER A CA 1
ATOM 1825 C C . SER A 1 221 ? 33.653 7.115 -8.990 1.00 37.91 221 SER A C 1
ATOM 1827 O O . SER A 1 221 ? 34.581 7.756 -9.490 1.00 37.91 221 SER A O 1
ATOM 1829 N N . PHE A 1 222 ? 33.705 5.797 -8.840 1.00 39.62 222 PHE A N 1
ATOM 1830 C CA . PHE A 1 222 ? 34.766 4.992 -9.433 1.00 39.62 222 PHE A CA 1
ATOM 1831 C C . PHE A 1 222 ? 34.553 4.924 -10.951 1.00 39.62 222 PHE A C 1
ATOM 1833 O O . PHE A 1 222 ? 33.977 3.980 -11.485 1.00 39.62 222 PHE A O 1
ATOM 1840 N N . LYS A 1 223 ? 34.992 5.965 -11.666 1.00 31.31 223 LYS A N 1
ATOM 1841 C CA . LYS A 1 223 ? 35.200 5.899 -13.113 1.00 31.31 223 LYS A CA 1
ATOM 1842 C C . LYS A 1 223 ? 36.540 5.218 -13.356 1.00 31.31 223 LYS A C 1
ATOM 1844 O O . LYS A 1 223 ? 37.587 5.833 -13.190 1.00 31.31 223 LYS A O 1
ATOM 1849 N N . THR A 1 224 ? 36.511 3.952 -13.749 1.00 31.67 224 THR A N 1
ATOM 1850 C CA . THR A 1 224 ? 37.679 3.298 -14.342 1.00 31.67 224 THR A CA 1
ATOM 1851 C C . THR A 1 224 ? 37.824 3.797 -15.778 1.00 31.67 224 THR A C 1
ATOM 1853 O O . THR A 1 224 ? 37.158 3.289 -16.683 1.00 31.67 224 THR A O 1
ATOM 1856 N N . ASP A 1 225 ? 38.657 4.815 -15.991 1.00 28.70 225 ASP A N 1
ATOM 1857 C CA . ASP A 1 225 ? 39.156 5.128 -17.328 1.00 28.70 225 ASP A CA 1
ATOM 1858 C C . ASP A 1 225 ? 40.143 4.025 -17.741 1.00 28.70 225 ASP A C 1
ATOM 1860 O O . ASP A 1 225 ? 41.104 3.717 -17.038 1.00 28.70 225 ASP A O 1
ATOM 1864 N N . ASN A 1 226 ? 39.857 3.381 -18.873 1.00 36.97 226 ASN A N 1
ATOM 1865 C CA . ASN A 1 226 ? 40.693 2.338 -19.457 1.00 36.97 226 ASN A CA 1
ATOM 1866 C C . ASN A 1 226 ? 42.057 2.910 -19.858 1.00 36.97 226 ASN A C 1
ATOM 1868 O O . ASN A 1 226 ? 42.130 3.544 -20.905 1.00 36.97 226 ASN A O 1
ATOM 1872 N N . THR A 1 227 ? 43.112 2.581 -19.115 1.00 33.59 227 THR A N 1
ATOM 1873 C CA . THR A 1 227 ? 44.407 2.143 -19.663 1.00 33.59 227 THR A CA 1
ATOM 1874 C C . THR A 1 227 ? 45.226 1.456 -18.571 1.00 33.59 227 THR A C 1
ATOM 1876 O O . THR A 1 227 ? 45.436 2.017 -17.502 1.00 33.59 227 THR A O 1
ATOM 1879 N N . ASP A 1 228 ? 45.726 0.278 -18.932 1.00 29.06 228 ASP A N 1
ATOM 1880 C CA . ASP A 1 228 ? 46.781 -0.517 -18.306 1.00 29.06 228 ASP A CA 1
ATOM 1881 C C . ASP A 1 228 ? 46.451 -1.414 -17.102 1.00 29.06 228 ASP A C 1
ATOM 1883 O O . ASP A 1 228 ? 45.888 -1.043 -16.077 1.00 29.06 228 ASP A O 1
ATOM 1887 N N . ASN A 1 229 ? 46.832 -2.677 -17.307 1.00 38.44 229 ASN A N 1
ATOM 1888 C CA . ASN A 1 229 ? 46.676 -3.819 -16.426 1.00 38.44 229 ASN A CA 1
ATOM 1889 C C . ASN A 1 229 ? 47.455 -3.633 -15.122 1.00 38.44 229 ASN A C 1
ATOM 1891 O O . ASN A 1 229 ? 48.656 -3.893 -15.080 1.00 38.44 229 ASN A O 1
ATOM 1895 N N . THR A 1 230 ? 46.740 -3.354 -14.041 1.00 26.19 230 THR A N 1
ATOM 1896 C CA . THR A 1 230 ? 47.117 -3.781 -12.692 1.00 26.19 230 THR A CA 1
ATOM 1897 C C . THR A 1 230 ? 45.843 -4.155 -11.951 1.00 26.19 230 THR A C 1
ATOM 1899 O O . THR A 1 230 ? 44.996 -3.303 -11.695 1.00 26.19 230 THR A O 1
ATOM 1902 N N . TYR A 1 231 ? 45.685 -5.443 -11.643 1.00 32.56 231 TYR A N 1
ATOM 1903 C CA . TYR A 1 231 ? 44.702 -5.905 -10.670 1.00 32.56 231 TYR A CA 1
ATOM 1904 C C . TYR A 1 231 ? 45.107 -5.357 -9.303 1.00 32.56 231 TYR A C 1
ATOM 1906 O O . TYR A 1 231 ? 45.871 -6.001 -8.590 1.00 32.56 231 TYR A O 1
ATOM 1914 N N . ASP A 1 232 ? 44.625 -4.166 -8.960 1.00 25.39 232 ASP A N 1
ATOM 1915 C CA . ASP A 1 232 ? 44.614 -3.715 -7.577 1.00 25.39 232 ASP A CA 1
ATOM 1916 C C . ASP A 1 232 ? 43.262 -4.130 -6.996 1.00 25.39 232 ASP A C 1
ATOM 1918 O O . ASP A 1 232 ? 42.237 -3.460 -7.143 1.00 25.39 232 ASP A O 1
ATOM 1922 N N . SER A 1 233 ? 43.234 -5.343 -6.444 1.00 38.03 233 SER A N 1
ATOM 1923 C CA . SER A 1 233 ? 42.138 -5.807 -5.607 1.00 38.03 233 SER A CA 1
ATOM 1924 C C . SER A 1 233 ? 42.151 -4.965 -4.335 1.00 38.03 233 SER A C 1
ATOM 1926 O O . SER A 1 233 ? 42.780 -5.334 -3.344 1.00 38.03 233 SER A O 1
ATOM 1928 N N . MET A 1 234 ? 41.491 -3.812 -4.375 1.00 34.25 234 MET A N 1
ATOM 1929 C CA . MET A 1 234 ? 41.309 -2.980 -3.197 1.00 34.25 234 MET A CA 1
ATOM 1930 C C . MET A 1 234 ? 40.262 -3.659 -2.311 1.00 34.25 234 MET A C 1
ATOM 1932 O O . MET A 1 234 ? 39.056 -3.456 -2.454 1.00 34.25 234 MET A O 1
ATOM 1936 N N . SER A 1 235 ? 40.740 -4.531 -1.424 1.00 30.98 235 SER A N 1
ATOM 1937 C CA . SER A 1 235 ? 39.999 -4.970 -0.251 1.00 30.98 235 SER A CA 1
ATOM 1938 C C . SER A 1 235 ? 39.537 -3.727 0.497 1.00 30.98 235 SER A C 1
ATOM 1940 O O . SER A 1 235 ? 40.366 -2.887 0.859 1.00 30.98 235 SER A O 1
ATOM 1942 N N . ILE A 1 236 ? 38.234 -3.622 0.745 1.00 41.62 236 ILE A N 1
ATOM 1943 C CA . ILE A 1 236 ? 37.726 -2.809 1.847 1.00 41.62 236 ILE A CA 1
ATOM 1944 C C . ILE A 1 236 ? 38.495 -3.318 3.061 1.00 41.62 236 ILE A C 1
ATOM 1946 O O . ILE A 1 236 ? 38.356 -4.482 3.429 1.00 41.62 236 ILE A O 1
ATOM 1950 N N . THR A 1 237 ? 39.428 -2.511 3.556 1.00 30.20 237 THR A N 1
ATOM 1951 C CA . THR A 1 237 ? 40.253 -2.857 4.709 1.00 30.20 237 THR A CA 1
ATOM 1952 C C . THR A 1 237 ? 39.342 -3.324 5.831 1.00 30.20 237 THR A C 1
ATOM 1954 O O . THR A 1 237 ? 38.321 -2.679 6.063 1.00 30.20 237 THR A O 1
ATOM 1957 N N . ASP A 1 238 ? 39.729 -4.416 6.494 1.00 34.56 238 ASP A N 1
ATOM 1958 C CA . ASP A 1 238 ? 39.168 -4.916 7.751 1.00 34.56 238 ASP A CA 1
ATOM 1959 C C . ASP A 1 238 ? 39.234 -3.823 8.836 1.00 34.56 238 ASP A C 1
ATOM 1961 O O . ASP A 1 238 ? 40.078 -3.833 9.730 1.00 34.56 238 ASP A O 1
ATOM 1965 N N . THR A 1 239 ? 38.377 -2.816 8.728 1.00 34.50 239 THR A N 1
ATOM 1966 C CA . THR A 1 239 ? 38.039 -1.901 9.808 1.00 34.50 239 THR A CA 1
ATOM 1967 C C . THR A 1 239 ? 36.791 -2.469 10.452 1.00 34.50 239 THR A C 1
ATOM 1969 O O . THR A 1 239 ? 35.726 -2.405 9.846 1.00 34.50 239 THR A O 1
ATOM 1972 N N . ASP A 1 240 ? 36.985 -3.079 11.624 1.00 33.66 240 ASP A N 1
ATOM 1973 C CA . ASP A 1 240 ? 35.990 -3.614 12.560 1.00 33.66 240 ASP A CA 1
ATOM 1974 C C . ASP A 1 240 ? 34.522 -3.380 12.145 1.00 33.66 240 ASP A C 1
ATOM 1976 O O . ASP A 1 240 ? 33.964 -2.287 12.276 1.00 33.66 240 ASP A O 1
ATOM 1980 N N . ASP A 1 241 ? 33.917 -4.459 11.642 1.00 41.06 241 ASP A N 1
ATOM 1981 C CA . ASP A 1 241 ? 32.624 -4.585 10.950 1.00 41.06 241 ASP A CA 1
ATOM 1982 C C . ASP A 1 241 ? 31.398 -4.354 11.872 1.00 41.06 241 ASP A C 1
ATOM 1984 O O . ASP A 1 241 ? 30.408 -5.079 11.802 1.00 41.06 241 ASP A O 1
ATOM 1988 N N . SER A 1 242 ? 31.443 -3.383 12.797 1.00 37.72 242 SER A N 1
ATOM 1989 C CA . SER A 1 242 ? 30.377 -3.216 13.798 1.00 37.72 242 SER A CA 1
ATOM 1990 C C . SER A 1 242 ? 29.875 -1.797 14.070 1.00 37.72 242 SER A C 1
ATOM 1992 O O . SER A 1 242 ? 29.117 -1.653 15.022 1.00 37.72 242 SER A O 1
ATOM 1994 N N . ASN A 1 243 ? 30.248 -0.751 13.314 1.00 40.22 243 ASN A N 1
ATOM 1995 C CA . ASN A 1 243 ? 29.708 0.601 13.588 1.00 40.22 243 ASN A CA 1
ATOM 1996 C C . ASN A 1 243 ? 29.726 1.633 12.438 1.00 40.22 243 ASN A C 1
ATOM 1998 O O . ASN A 1 243 ? 29.634 2.834 12.694 1.00 40.22 243 ASN A O 1
ATOM 2002 N N . LEU A 1 244 ? 29.800 1.224 11.169 1.00 43.91 244 LEU A N 1
ATOM 2003 C CA . LEU A 1 244 ? 29.566 2.166 10.065 1.00 43.91 244 LEU A CA 1
ATOM 2004 C C . LEU A 1 244 ? 28.058 2.319 9.835 1.00 43.91 244 LEU A C 1
ATOM 2006 O O . LEU A 1 244 ? 27.447 1.544 9.106 1.00 43.91 244 LEU A O 1
ATOM 2010 N N . ASN A 1 245 ? 27.463 3.337 10.462 1.00 60.34 245 ASN A N 1
ATOM 2011 C CA . ASN A 1 245 ? 26.088 3.775 10.208 1.00 60.34 245 ASN A CA 1
ATOM 2012 C C . ASN A 1 245 ? 26.039 4.547 8.872 1.00 60.34 245 ASN A C 1
ATOM 2014 O O . ASN A 1 245 ? 25.836 5.756 8.823 1.00 60.34 245 ASN A O 1
ATOM 2018 N N . CYS A 1 246 ? 26.384 3.868 7.781 1.00 75.19 246 CYS A N 1
ATOM 2019 C CA . CYS A 1 246 ? 26.453 4.449 6.446 1.00 75.19 246 CYS A CA 1
ATOM 2020 C C . CYS A 1 246 ? 25.372 3.838 5.572 1.00 75.19 246 CYS A C 1
ATOM 2022 O O . CYS A 1 246 ? 25.248 2.615 5.495 1.00 75.19 246 CYS A O 1
ATOM 2024 N N . ASP A 1 247 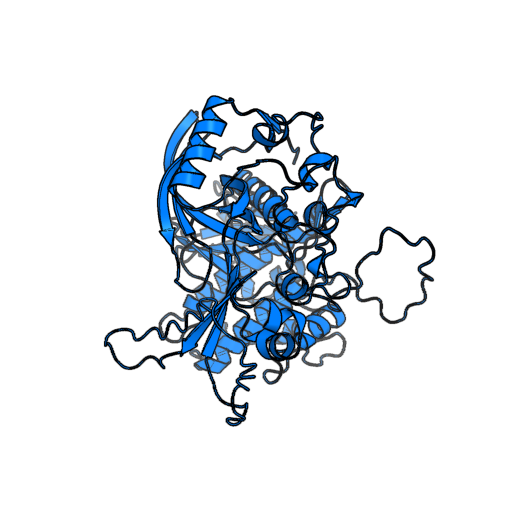? 24.631 4.691 4.875 1.00 87.75 247 ASP A N 1
ATOM 2025 C CA . ASP A 1 247 ? 23.686 4.231 3.879 1.00 87.75 247 ASP A CA 1
ATOM 2026 C C . ASP A 1 247 ? 24.394 3.939 2.560 1.00 87.75 247 ASP A C 1
ATOM 2028 O O . ASP A 1 247 ? 25.152 4.760 2.039 1.00 87.75 247 ASP A O 1
ATOM 2032 N N . ILE A 1 248 ? 24.124 2.765 1.993 1.00 90.56 248 ILE A N 1
ATOM 2033 C CA . ILE A 1 248 ? 24.745 2.312 0.751 1.00 90.56 248 ILE A CA 1
ATOM 2034 C C . ILE A 1 248 ? 23.683 2.264 -0.337 1.00 90.56 248 ILE A C 1
ATOM 2036 O O . ILE A 1 248 ? 22.657 1.596 -0.211 1.00 90.56 248 ILE A O 1
ATOM 2040 N N . TYR A 1 249 ? 23.945 2.951 -1.444 1.00 91.69 249 TYR A N 1
ATOM 2041 C CA . TYR A 1 249 ? 23.011 3.089 -2.550 1.00 91.69 249 TYR A CA 1
ATOM 2042 C C . TYR A 1 249 ? 23.582 2.554 -3.857 1.00 91.69 249 TYR A C 1
ATOM 2044 O O . TYR A 1 249 ? 24.706 2.877 -4.238 1.00 91.69 249 TYR A O 1
ATOM 2052 N N . LEU A 1 250 ? 22.754 1.814 -4.595 1.00 92.38 250 LEU A N 1
ATOM 2053 C CA . LEU A 1 250 ? 22.988 1.450 -5.988 1.00 92.38 250 LEU A CA 1
ATOM 2054 C C . LEU A 1 250 ? 22.260 2.398 -6.933 1.00 92.38 250 LEU A C 1
ATOM 2056 O O . LEU A 1 250 ? 21.067 2.650 -6.773 1.00 92.38 250 LEU A O 1
ATOM 2060 N N . PHE A 1 251 ? 22.958 2.835 -7.976 1.00 92.75 251 PHE A N 1
ATOM 2061 C CA . PHE A 1 251 ? 22.399 3.569 -9.106 1.00 92.75 251 PHE A CA 1
ATOM 2062 C C . PHE A 1 251 ? 22.374 2.664 -10.329 1.00 92.75 251 PHE A C 1
ATOM 2064 O O . PHE A 1 251 ? 23.381 2.471 -11.011 1.00 92.75 251 PHE A O 1
ATOM 2071 N N . LEU A 1 252 ? 21.206 2.099 -10.602 1.00 91.81 252 LEU A N 1
ATOM 2072 C CA . LEU A 1 252 ? 20.962 1.227 -11.738 1.00 91.81 252 LEU A CA 1
ATOM 2073 C C . LEU A 1 252 ? 20.531 2.046 -12.948 1.00 91.81 252 LEU A C 1
ATOM 2075 O O . LEU A 1 252 ? 19.685 2.932 -12.833 1.00 91.81 252 LEU A O 1
ATOM 2079 N N . LYS A 1 253 ? 21.075 1.719 -14.122 1.00 89.31 253 LYS A N 1
ATOM 2080 C CA . LYS A 1 253 ? 20.757 2.411 -15.376 1.00 89.31 253 LYS A CA 1
ATOM 2081 C C . LYS A 1 253 ? 19.895 1.550 -16.287 1.00 89.31 253 LYS A C 1
ATOM 2083 O O . LYS A 1 253 ? 20.161 0.363 -16.459 1.00 89.31 253 LYS A O 1
ATOM 2088 N N . ASN A 1 254 ? 18.928 2.174 -16.957 1.00 90.56 254 ASN A N 1
ATOM 2089 C CA . ASN A 1 254 ? 18.119 1.551 -18.014 1.00 90.56 254 ASN A CA 1
ATOM 2090 C C . ASN A 1 254 ? 17.394 0.246 -17.616 1.00 90.56 254 ASN A C 1
ATOM 2092 O O . ASN A 1 254 ? 17.304 -0.687 -18.420 1.00 90.56 254 ASN A O 1
ATOM 2096 N N . ILE A 1 255 ? 16.827 0.187 -16.412 1.00 92.38 255 ILE A N 1
ATOM 2097 C CA . ILE A 1 255 ? 16.063 -0.972 -15.930 1.00 92.38 255 ILE A CA 1
ATOM 2098 C C . ILE A 1 255 ? 14.549 -0.779 -16.143 1.00 92.38 255 ILE A C 1
ATOM 2100 O O . ILE A 1 255 ? 14.090 0.350 -16.345 1.00 92.38 255 ILE A O 1
ATOM 2104 N N . PRO A 1 256 ? 13.732 -1.850 -16.130 1.00 94.38 256 PRO A N 1
ATOM 2105 C CA . PRO A 1 256 ? 12.297 -1.733 -16.315 1.00 94.38 256 PRO A CA 1
ATOM 2106 C C . PRO A 1 256 ? 11.640 -1.297 -15.006 1.00 94.38 256 PRO A C 1
ATOM 2108 O O . PRO A 1 256 ? 11.719 -1.979 -13.984 1.00 94.38 256 PRO A O 1
ATOM 2111 N N . LEU A 1 257 ? 10.955 -0.161 -15.063 1.00 96.31 257 LEU A N 1
ATOM 2112 C CA . LEU A 1 257 ? 10.335 0.500 -13.926 1.00 96.31 257 LEU A CA 1
ATOM 2113 C C . LEU A 1 257 ? 8.823 0.552 -14.078 1.00 96.31 257 LEU A C 1
ATOM 2115 O O . LEU A 1 257 ? 8.276 0.780 -15.162 1.00 96.31 257 LEU A O 1
ATOM 2119 N N . LYS A 1 258 ? 8.147 0.388 -12.949 1.00 97.19 258 LYS A N 1
ATOM 2120 C CA . LYS A 1 258 ? 6.735 0.665 -12.757 1.00 97.19 258 LYS A CA 1
ATOM 2121 C C . LYS A 1 258 ? 6.607 1.982 -12.001 1.00 97.19 258 LYS A C 1
ATOM 2123 O O . LYS A 1 258 ? 7.162 2.141 -10.921 1.00 97.19 258 LYS A O 1
ATOM 2128 N N . GLN A 1 259 ? 5.841 2.912 -12.551 1.00 97.81 259 GLN A N 1
ATOM 2129 C CA . GLN A 1 259 ? 5.494 4.166 -11.893 1.00 97.81 259 GLN A CA 1
ATOM 2130 C C . GLN A 1 259 ? 4.028 4.135 -11.486 1.00 97.81 259 GLN A C 1
ATOM 2132 O O . GLN A 1 259 ? 3.168 3.809 -12.306 1.00 97.81 259 GLN A O 1
ATOM 2137 N N . ILE A 1 260 ? 3.740 4.458 -10.231 1.00 98.06 260 ILE A N 1
ATOM 2138 C CA . ILE A 1 260 ? 2.392 4.533 -9.662 1.00 98.06 260 ILE A CA 1
ATOM 2139 C C . ILE A 1 260 ? 2.181 5.964 -9.191 1.00 98.06 260 ILE A C 1
ATOM 2141 O O . ILE A 1 260 ? 2.990 6.491 -8.437 1.00 98.06 260 ILE A O 1
ATOM 2145 N N . ILE A 1 261 ? 1.097 6.598 -9.630 1.00 98.25 261 ILE A N 1
ATOM 2146 C CA . ILE A 1 261 ? 0.777 7.972 -9.250 1.00 98.25 261 ILE A CA 1
ATOM 2147 C C . ILE A 1 261 ? -0.487 7.963 -8.402 1.00 98.25 261 ILE A C 1
ATOM 2149 O O . ILE A 1 261 ? -1.564 7.587 -8.880 1.00 98.25 261 ILE A O 1
ATOM 2153 N N . ILE A 1 262 ? -0.354 8.414 -7.160 1.00 98.06 262 ILE A N 1
ATOM 2154 C CA . ILE A 1 262 ? -1.438 8.548 -6.184 1.00 98.06 262 ILE A CA 1
ATOM 2155 C C . ILE A 1 262 ? -1.553 9.998 -5.708 1.00 98.06 262 ILE A C 1
ATOM 2157 O O . ILE A 1 262 ? -0.732 10.859 -6.037 1.00 98.06 262 ILE A O 1
ATOM 2161 N N . GLU A 1 263 ? -2.619 10.308 -4.973 1.00 97.12 263 GLU A N 1
ATOM 2162 C CA . GLU A 1 263 ? -2.703 11.593 -4.282 1.00 97.12 263 GLU A CA 1
ATOM 2163 C C . GLU A 1 263 ? -1.501 11.785 -3.356 1.00 97.12 263 GLU A C 1
ATOM 2165 O O . GLU A 1 263 ? -1.036 10.839 -2.725 1.00 97.12 263 GLU A O 1
ATOM 2170 N N . LYS A 1 264 ? -1.004 13.020 -3.272 1.00 97.00 264 LYS A N 1
ATOM 2171 C CA . LYS A 1 264 ? 0.002 13.355 -2.274 1.00 97.00 264 LYS A CA 1
ATOM 2172 C C . LYS A 1 264 ? -0.623 13.268 -0.883 1.00 97.00 264 LYS A C 1
ATOM 2174 O O . LYS A 1 264 ? -1.635 13.919 -0.614 1.00 97.00 264 LYS A O 1
ATOM 2179 N N . LEU A 1 265 ? 0.013 12.484 -0.025 1.00 97.00 265 LEU A N 1
ATOM 2180 C CA . LEU A 1 265 ? -0.289 12.384 1.396 1.00 97.00 265 LEU A CA 1
ATOM 2181 C C . LEU A 1 265 ? 0.662 13.299 2.184 1.00 97.00 265 LEU A C 1
ATOM 2183 O O . LEU A 1 265 ? 1.629 13.821 1.626 1.00 97.00 265 LEU A O 1
ATOM 2187 N N . GLU A 1 266 ? 0.330 13.568 3.443 1.00 96.19 266 GLU A N 1
ATOM 2188 C CA . GLU A 1 266 ? 1.133 14.407 4.339 1.00 96.19 266 GLU A CA 1
ATOM 2189 C C . GLU A 1 266 ? 2.216 13.556 5.026 1.00 96.19 266 GLU A C 1
ATOM 2191 O O . GLU A 1 266 ? 3.058 13.005 4.328 1.00 96.19 266 GLU A O 1
ATOM 2196 N N . ASN A 1 267 ? 2.215 13.429 6.355 1.00 95.69 267 ASN A N 1
ATOM 2197 C CA . ASN A 1 267 ? 3.202 12.613 7.070 1.00 95.69 267 ASN A CA 1
ATOM 2198 C C . ASN A 1 267 ? 2.679 11.189 7.325 1.00 95.69 267 ASN A C 1
ATOM 2200 O O . ASN A 1 267 ? 1.493 10.899 7.117 1.00 95.69 267 ASN A O 1
ATOM 2204 N N . THR A 1 268 ? 3.576 10.321 7.789 1.00 96.81 268 THR A N 1
ATOM 2205 C CA . THR A 1 268 ? 3.289 8.980 8.313 1.00 96.81 268 THR A CA 1
ATOM 2206 C C . THR A 1 268 ? 2.678 9.045 9.720 1.00 96.81 268 THR A C 1
ATOM 2208 O O . THR A 1 268 ? 2.596 10.114 10.336 1.00 96.81 268 THR A O 1
ATOM 2211 N N . LEU A 1 269 ? 2.226 7.905 10.250 1.00 96.75 269 LEU A N 1
ATOM 2212 C CA . LEU A 1 269 ? 1.749 7.789 11.628 1.00 96.75 269 LEU A CA 1
ATOM 2213 C C . LEU A 1 269 ? 2.888 7.988 12.634 1.00 96.75 269 LEU A C 1
ATOM 2215 O O . LEU A 1 269 ? 2.631 8.517 13.714 1.00 96.75 269 LEU A O 1
ATOM 2219 N N . GLU A 1 270 ? 4.121 7.641 12.253 1.00 95.56 270 GLU A N 1
ATOM 2220 C CA . GLU A 1 270 ? 5.347 7.879 13.028 1.00 95.56 270 GLU A CA 1
ATOM 2221 C C . GLU A 1 270 ? 5.438 9.327 13.533 1.00 95.56 270 GLU A C 1
ATOM 2223 O O . GLU A 1 270 ? 5.770 9.564 14.690 1.00 95.56 270 GLU A O 1
ATOM 2228 N N . TYR A 1 271 ? 5.009 10.303 12.722 1.00 94.62 271 TYR A N 1
ATOM 2229 C CA . TYR A 1 271 ? 4.962 11.712 13.120 1.00 94.62 271 TYR A CA 1
ATOM 2230 C C . TYR A 1 271 ? 4.236 11.933 14.458 1.00 94.62 271 TYR A C 1
ATOM 2232 O O . TYR A 1 271 ? 4.703 12.706 15.289 1.00 94.62 271 TYR A O 1
ATOM 2240 N N . TYR A 1 272 ? 3.114 11.241 14.685 1.00 95.25 272 TYR A N 1
ATOM 2241 C CA . TYR A 1 272 ? 2.327 11.315 15.925 1.00 95.25 272 TYR A CA 1
ATOM 2242 C C . TYR A 1 272 ? 2.791 10.334 17.009 1.00 95.25 272 TYR A C 1
ATOM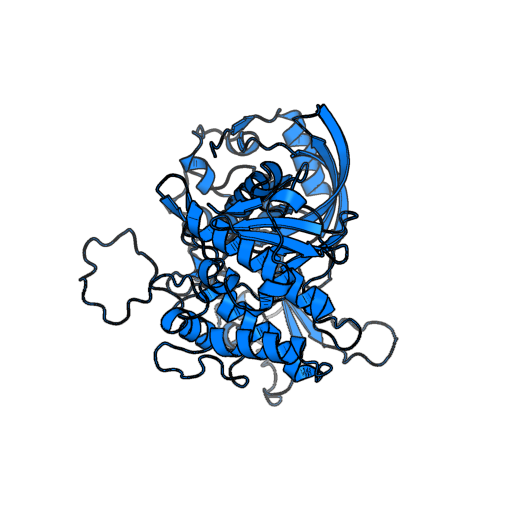 2244 O O . TYR A 1 272 ? 2.272 10.363 18.123 1.00 95.25 272 TYR A O 1
ATOM 2252 N N . LEU A 1 273 ? 3.756 9.477 16.695 1.00 93.12 273 LEU A N 1
ATOM 2253 C CA . LEU A 1 273 ? 4.438 8.572 17.615 1.00 93.12 273 LEU A CA 1
ATOM 2254 C C . LEU A 1 273 ? 5.832 9.113 17.967 1.00 93.12 273 LEU A C 1
ATOM 2256 O O . LEU A 1 273 ? 6.764 8.350 18.183 1.00 93.12 273 LEU A O 1
ATOM 2260 N N . SER A 1 274 ? 5.959 10.438 18.025 1.00 90.94 274 SER A N 1
ATOM 2261 C CA . SER A 1 274 ? 7.165 11.148 18.446 1.00 90.94 274 SER A CA 1
ATOM 2262 C C . SER A 1 274 ? 6.869 12.010 19.670 1.00 90.94 274 SER A C 1
ATOM 2264 O O . SER A 1 274 ? 5.758 12.532 19.809 1.00 90.94 274 SER A O 1
ATOM 2266 N N . GLU A 1 275 ? 7.872 12.219 20.526 1.00 87.75 275 GLU A N 1
ATOM 2267 C CA . GLU A 1 275 ? 7.744 12.985 21.776 1.00 87.75 275 GLU A CA 1
ATOM 2268 C C . GLU A 1 275 ? 7.073 14.352 21.567 1.00 87.75 275 GLU A C 1
ATOM 2270 O O . GLU A 1 275 ? 6.191 14.761 22.320 1.00 87.75 275 GLU A O 1
ATOM 2275 N N . ARG A 1 276 ? 7.437 15.040 20.480 1.00 90.44 276 ARG A N 1
ATOM 2276 C CA . ARG A 1 276 ? 6.986 16.404 20.192 1.00 90.44 276 ARG A CA 1
ATOM 2277 C C . ARG A 1 276 ? 5.507 16.513 19.815 1.00 90.44 276 ARG A C 1
ATOM 2279 O O . ARG A 1 276 ? 4.900 17.558 20.052 1.00 90.44 276 ARG A O 1
ATOM 2286 N N . TYR A 1 277 ? 4.945 15.493 19.171 1.00 93.38 277 TYR A N 1
ATOM 2287 C CA . TYR A 1 277 ? 3.615 15.565 18.551 1.00 93.38 277 TYR A CA 1
ATOM 2288 C C . TYR A 1 277 ? 2.642 14.505 19.066 1.00 93.38 277 TYR A C 1
ATOM 2290 O O . TYR A 1 277 ? 1.533 14.389 18.538 1.00 93.38 277 TYR A O 1
ATOM 2298 N N . PHE A 1 278 ? 3.041 13.743 20.081 1.00 95.94 278 PHE A N 1
ATOM 2299 C CA . PHE A 1 278 ? 2.243 12.663 20.631 1.00 95.94 278 PHE A CA 1
ATOM 2300 C C . PHE A 1 278 ? 0.862 13.129 21.117 1.00 95.94 278 PHE A C 1
ATOM 2302 O O . PHE A 1 278 ? 0.735 13.999 21.978 1.00 95.94 278 PHE A O 1
ATOM 2309 N N . ASP A 1 279 ? -0.186 12.484 20.599 1.00 95.38 279 ASP A N 1
ATOM 2310 C CA . ASP A 1 279 ? -1.553 12.586 21.115 1.00 95.38 279 ASP A CA 1
ATOM 2311 C C . ASP A 1 279 ? -2.245 11.225 21.004 1.00 95.38 279 ASP A C 1
ATOM 2313 O O . ASP A 1 279 ? -2.600 10.751 19.918 1.00 95.38 279 ASP A O 1
ATOM 2317 N N . ILE A 1 280 ? -2.486 10.609 22.161 1.00 96.75 280 ILE A N 1
ATOM 2318 C CA . ILE A 1 280 ? -3.133 9.300 22.264 1.00 96.75 280 ILE A CA 1
ATOM 2319 C C . ILE A 1 280 ? -4.515 9.262 21.598 1.00 96.75 280 ILE A C 1
ATOM 2321 O O . ILE A 1 280 ? -4.905 8.240 21.036 1.00 96.75 280 ILE A O 1
ATOM 2325 N N . ASN A 1 281 ? -5.254 10.373 21.587 1.00 97.75 281 ASN A N 1
ATOM 2326 C CA . ASN A 1 281 ? -6.571 10.418 20.962 1.00 97.75 281 ASN A CA 1
ATOM 2327 C C . ASN A 1 281 ? -6.480 10.335 19.434 1.00 97.75 281 ASN A C 1
ATOM 2329 O O . ASN A 1 281 ? -7.320 9.692 18.796 1.00 97.75 281 ASN A O 1
ATOM 2333 N N . ILE A 1 282 ? -5.456 10.966 18.847 1.00 97.94 282 ILE A N 1
ATOM 2334 C CA . ILE A 1 282 ? -5.173 10.885 17.411 1.00 97.94 282 ILE A CA 1
ATOM 2335 C C . ILE A 1 282 ? -4.787 9.451 17.049 1.00 97.94 282 ILE A C 1
ATOM 2337 O O . ILE A 1 282 ? -5.313 8.914 16.074 1.00 97.94 282 ILE A O 1
ATOM 2341 N N . ILE A 1 283 ? -3.944 8.808 17.861 1.00 98.25 283 ILE A N 1
ATOM 2342 C CA . ILE A 1 283 ? -3.489 7.431 17.635 1.00 98.25 283 ILE A CA 1
ATOM 2343 C C . ILE A 1 283 ? -4.661 6.443 17.711 1.00 98.25 283 ILE A C 1
ATOM 2345 O O . ILE A 1 283 ? -4.833 5.638 16.799 1.00 98.25 283 ILE A O 1
ATOM 2349 N N . ILE A 1 284 ? -5.526 6.534 18.726 1.00 98.50 284 ILE A N 1
ATOM 2350 C CA . ILE A 1 284 ? -6.707 5.658 18.849 1.00 98.50 284 ILE A CA 1
ATOM 2351 C C . ILE A 1 284 ? -7.696 5.896 17.698 1.00 98.50 284 ILE A C 1
ATOM 2353 O O . ILE A 1 284 ? -8.261 4.940 17.156 1.00 98.50 284 ILE A O 1
ATOM 2357 N N . SER A 1 285 ? -7.882 7.151 17.271 1.00 98.69 285 SER A N 1
ATOM 2358 C CA . SER A 1 285 ? -8.700 7.472 16.095 1.00 98.69 285 SER A CA 1
ATOM 2359 C C . SER A 1 285 ? -8.116 6.874 14.813 1.00 98.69 285 SER A C 1
ATOM 2361 O O . SER A 1 285 ? -8.850 6.253 14.041 1.00 98.69 285 SER A O 1
ATOM 2363 N N . CYS A 1 286 ? -6.804 7.017 14.597 1.00 98.75 286 CYS A N 1
ATOM 2364 C CA . CYS A 1 286 ? -6.083 6.393 13.489 1.00 98.75 286 CYS A CA 1
ATOM 2365 C C . CYS A 1 286 ? -6.296 4.880 13.497 1.00 98.75 286 CYS A C 1
ATOM 2367 O O . CYS A 1 286 ? -6.787 4.310 12.521 1.00 98.75 286 CYS A O 1
ATOM 2369 N N . PHE A 1 287 ? -6.015 4.246 14.634 1.00 98.81 287 PHE A N 1
ATOM 2370 C CA . PHE A 1 287 ? -6.106 2.806 14.791 1.00 98.81 287 PHE A CA 1
ATOM 2371 C C . PHE A 1 287 ? -7.523 2.300 14.492 1.00 98.81 287 PHE A C 1
ATOM 2373 O O . PHE A 1 287 ? -7.675 1.315 13.772 1.00 98.81 287 PHE A O 1
ATOM 2380 N N . PHE A 1 288 ? -8.576 3.007 14.928 1.00 98.81 288 PHE A N 1
ATOM 2381 C CA . PHE A 1 288 ? -9.955 2.674 14.549 1.00 98.81 288 PHE A CA 1
ATOM 2382 C C . PHE A 1 288 ? -10.196 2.794 13.035 1.00 98.81 288 PHE A C 1
ATOM 2384 O O . PHE A 1 288 ? -10.764 1.880 12.435 1.00 98.81 288 PHE A O 1
ATOM 2391 N N . GLN A 1 289 ? -9.793 3.909 12.408 1.00 98.75 289 GLN A N 1
ATOM 2392 C CA . GLN A 1 289 ? -9.983 4.147 10.967 1.00 98.75 289 GLN A CA 1
ATOM 2393 C C . GLN A 1 289 ? -9.335 3.032 10.129 1.00 98.75 289 GLN A C 1
ATOM 2395 O O . GLN A 1 289 ? -9.975 2.458 9.243 1.00 98.75 289 GLN A O 1
ATOM 2400 N N . ILE A 1 290 ? -8.093 2.679 10.464 1.00 98.81 290 ILE A N 1
ATOM 2401 C CA . ILE A 1 290 ? -7.313 1.637 9.791 1.00 98.81 290 ILE A CA 1
ATOM 2402 C C . ILE A 1 290 ? -7.908 0.250 10.050 1.00 98.81 290 ILE A C 1
ATOM 2404 O O . ILE A 1 290 ? -8.147 -0.494 9.099 1.00 98.81 290 ILE A O 1
ATOM 2408 N N . THR A 1 291 ? -8.269 -0.067 11.297 1.00 98.81 291 THR A N 1
ATOM 2409 C CA . THR A 1 291 ? -8.927 -1.337 11.657 1.00 98.81 291 THR A CA 1
ATOM 2410 C C . THR A 1 291 ? -10.243 -1.519 10.893 1.00 98.81 291 THR A C 1
ATOM 2412 O O . THR A 1 291 ? -10.506 -2.596 10.357 1.00 98.81 291 THR A O 1
ATOM 2415 N N . PHE A 1 292 ? -11.067 -0.470 10.778 1.00 98.69 292 PHE A N 1
ATOM 2416 C CA . PHE A 1 292 ? -12.305 -0.529 9.996 1.00 98.69 292 PHE A CA 1
ATOM 2417 C C . PHE A 1 292 ? -12.028 -0.797 8.513 1.00 98.69 292 PHE A C 1
ATOM 2419 O O . PHE A 1 292 ? -12.712 -1.614 7.892 1.00 98.69 292 PHE A O 1
ATOM 2426 N N . CYS A 1 293 ? -11.016 -0.134 7.948 1.00 98.75 293 CYS A N 1
ATOM 2427 C CA . CYS A 1 293 ? -10.599 -0.337 6.566 1.00 98.75 293 CYS A CA 1
ATOM 2428 C C . CYS A 1 293 ? -10.169 -1.788 6.311 1.00 98.75 293 CYS A C 1
ATOM 2430 O O . CYS A 1 293 ? -10.704 -2.429 5.407 1.00 98.75 293 CYS A O 1
ATOM 2432 N N . LEU A 1 294 ? -9.283 -2.334 7.148 1.00 98.75 294 LEU A N 1
ATOM 2433 C CA . LEU A 1 294 ? -8.829 -3.724 7.050 1.00 98.75 294 LEU A CA 1
ATOM 2434 C C . LEU A 1 294 ? -9.989 -4.710 7.206 1.00 98.75 294 LEU A C 1
ATOM 2436 O O . LEU A 1 294 ? -10.113 -5.640 6.415 1.00 98.75 294 LEU A O 1
ATOM 2440 N N . ALA A 1 295 ? -10.899 -4.480 8.157 1.00 98.56 295 ALA A N 1
ATOM 2441 C CA . ALA A 1 295 ? -12.078 -5.325 8.338 1.00 98.56 295 ALA A CA 1
ATOM 2442 C C . ALA A 1 295 ? -12.984 -5.329 7.090 1.00 98.56 295 ALA A C 1
ATOM 2444 O O . ALA A 1 295 ? -13.518 -6.375 6.707 1.00 98.56 295 ALA A O 1
ATOM 2445 N N . TYR A 1 296 ? -13.131 -4.175 6.429 1.00 98.44 296 TYR A N 1
ATOM 2446 C CA . TYR A 1 296 ? -13.847 -4.064 5.159 1.00 98.44 296 TYR A CA 1
ATOM 2447 C C . TYR A 1 296 ? -13.142 -4.836 4.037 1.00 98.44 296 TYR A C 1
ATOM 2449 O O . TYR A 1 296 ? -13.784 -5.616 3.327 1.00 98.44 296 TYR A O 1
ATOM 2457 N N . LEU A 1 297 ? -11.830 -4.645 3.887 1.00 98.56 297 LEU A N 1
ATOM 2458 C CA . LEU A 1 297 ? -11.033 -5.306 2.856 1.00 98.56 297 LEU A CA 1
ATOM 2459 C C . LEU A 1 297 ? -11.009 -6.826 3.046 1.00 98.56 297 LEU A C 1
ATOM 2461 O O . LEU A 1 297 ? -11.264 -7.559 2.094 1.00 98.56 297 LEU A O 1
ATOM 2465 N N . GLN A 1 298 ? -10.821 -7.312 4.271 1.00 98.12 298 GLN A N 1
ATOM 2466 C CA . GLN A 1 298 ? -10.886 -8.736 4.595 1.00 98.12 298 GLN A CA 1
ATOM 2467 C C . GLN A 1 298 ? -12.229 -9.352 4.219 1.00 98.12 298 GLN A C 1
ATOM 2469 O O . GLN A 1 298 ? -12.272 -10.385 3.561 1.00 98.12 298 GLN A O 1
ATOM 2474 N N . LYS A 1 299 ? -13.343 -8.704 4.583 1.00 97.19 299 LYS A N 1
ATOM 2475 C CA . LYS A 1 299 ? -14.680 -9.240 4.299 1.00 97.19 299 LYS A CA 1
ATOM 2476 C C . LYS A 1 299 ? -14.962 -9.356 2.797 1.00 97.19 299 LYS A C 1
ATOM 2478 O O . LYS A 1 299 ? -15.664 -10.273 2.376 1.00 97.19 299 LYS A O 1
ATOM 2483 N N . HIS A 1 300 ? -14.506 -8.388 2.004 1.00 97.00 300 HIS A N 1
ATOM 2484 C CA . HIS A 1 300 ? -14.904 -8.264 0.598 1.00 97.00 300 HIS A CA 1
ATOM 2485 C C . HIS A 1 300 ? -13.864 -8.765 -0.407 1.00 97.00 300 HIS A C 1
ATOM 2487 O O . HIS A 1 300 ? -14.230 -9.026 -1.552 1.00 97.00 300 HIS A O 1
ATOM 2493 N N . PHE A 1 301 ? -12.606 -8.885 0.012 1.00 97.69 301 PHE A N 1
ATOM 2494 C CA . PHE A 1 301 ? -11.471 -9.219 -0.843 1.00 97.69 301 PHE A CA 1
ATOM 2495 C C . PHE A 1 301 ? -10.532 -10.247 -0.205 1.00 97.69 301 PHE A C 1
ATOM 2497 O O . PHE A 1 301 ? -9.465 -10.459 -0.757 1.00 97.69 301 PHE A O 1
ATOM 2504 N N . ASN A 1 302 ? -10.858 -10.856 0.947 1.00 97.75 302 ASN A N 1
ATOM 2505 C CA . ASN A 1 302 ? -9.947 -11.782 1.643 1.00 97.75 302 ASN A CA 1
ATOM 2506 C C . ASN A 1 302 ? -8.525 -11.201 1.790 1.00 97.75 302 ASN A C 1
ATOM 2508 O O . ASN A 1 302 ? -7.533 -11.908 1.644 1.00 97.75 302 ASN A O 1
ATOM 2512 N N . PHE A 1 303 ? -8.460 -9.888 2.027 1.00 98.44 303 PHE A N 1
ATOM 2513 C CA . PHE A 1 303 ? -7.246 -9.085 1.950 1.00 98.44 303 PHE A CA 1
ATOM 2514 C C . PHE A 1 303 ? -6.349 -9.237 3.181 1.00 98.44 303 PHE A C 1
ATOM 2516 O O . PHE A 1 303 ? -6.850 -9.239 4.303 1.00 98.44 303 PHE A O 1
ATOM 2523 N N . THR A 1 304 ? -5.039 -9.226 2.960 1.00 98.25 304 THR A N 1
ATOM 2524 C CA . THR A 1 304 ? -3.999 -8.954 3.963 1.00 98.25 304 THR A CA 1
ATOM 2525 C C . THR A 1 304 ? -2.949 -8.026 3.359 1.00 98.25 304 THR A C 1
ATOM 2527 O O . THR A 1 304 ? -2.558 -8.224 2.207 1.00 98.25 304 THR A O 1
ATOM 2530 N N . HIS A 1 305 ? -2.474 -7.041 4.117 1.00 98.38 305 HIS A N 1
ATOM 2531 C CA . HIS A 1 305 ? -1.417 -6.120 3.695 1.00 98.38 305 HIS A CA 1
ATOM 2532 C C . HIS A 1 305 ? -0.032 -6.771 3.744 1.00 98.38 305 HIS A C 1
ATOM 2534 O O . HIS A 1 305 ? 0.764 -6.588 2.829 1.00 98.38 305 HIS A O 1
ATOM 2540 N N . ASN A 1 306 ? 0.230 -7.542 4.807 1.00 97.38 306 ASN A N 1
ATOM 2541 C CA . ASN A 1 306 ? 1.455 -8.300 5.096 1.00 97.38 306 ASN A CA 1
ATOM 2542 C C . ASN A 1 306 ? 2.722 -7.485 5.374 1.00 97.38 306 ASN A C 1
ATOM 2544 O O . ASN A 1 306 ? 3.773 -8.071 5.632 1.00 97.38 306 ASN A O 1
ATOM 2548 N N . ASP A 1 307 ? 2.608 -6.161 5.368 1.00 96.12 307 ASP A N 1
ATOM 2549 C CA . ASP A 1 307 ? 3.697 -5.235 5.698 1.00 96.12 307 ASP A CA 1
ATOM 2550 C C . ASP A 1 307 ? 3.176 -3.927 6.308 1.00 96.12 307 ASP A C 1
ATOM 2552 O O . ASP A 1 307 ? 3.547 -2.823 5.925 1.00 96.12 307 ASP A O 1
ATOM 2556 N N . LEU A 1 308 ? 2.172 -4.028 7.181 1.00 97.69 308 LEU A N 1
ATOM 2557 C CA . LEU A 1 308 ? 1.530 -2.849 7.756 1.00 97.69 308 LEU A CA 1
ATOM 2558 C C . LEU A 1 308 ? 2.282 -2.376 9.008 1.00 97.69 308 LEU A C 1
ATOM 2560 O O . LEU A 1 308 ? 1.986 -2.826 10.111 1.00 97.69 308 LEU A O 1
ATOM 2564 N N . HIS A 1 309 ? 3.231 -1.462 8.828 1.00 95.44 309 HIS A N 1
ATOM 2565 C CA . HIS A 1 309 ? 3.909 -0.719 9.898 1.00 95.44 309 HIS A CA 1
ATOM 2566 C C . HIS A 1 309 ? 3.473 0.758 9.913 1.00 95.44 309 HIS A C 1
ATOM 2568 O O . HIS A 1 309 ? 2.713 1.204 9.047 1.00 95.44 309 HIS A O 1
ATOM 2574 N N . ILE A 1 310 ? 3.919 1.520 10.916 1.00 96.94 310 ILE A N 1
ATOM 2575 C CA . ILE A 1 310 ? 3.538 2.930 11.127 1.00 96.94 310 ILE A CA 1
ATOM 2576 C C . ILE A 1 310 ? 3.853 3.844 9.926 1.00 96.94 310 ILE A C 1
ATOM 2578 O O . ILE A 1 310 ? 3.111 4.799 9.686 1.00 96.94 310 ILE A O 1
ATOM 2582 N N . ASP A 1 311 ? 4.866 3.524 9.117 1.00 95.81 311 ASP A N 1
ATOM 2583 C CA . ASP A 1 311 ? 5.234 4.319 7.929 1.00 95.81 311 ASP A CA 1
ATOM 2584 C C . ASP A 1 311 ? 4.311 4.072 6.735 1.00 95.81 311 ASP A C 1
ATOM 2586 O O . ASP A 1 311 ? 4.075 4.968 5.925 1.00 95.81 311 ASP A O 1
ATOM 2590 N N . ASN A 1 312 ? 3.687 2.892 6.679 1.00 97.88 312 ASN A N 1
ATOM 2591 C CA . ASN A 1 312 ? 2.692 2.545 5.661 1.00 97.88 312 ASN A CA 1
ATOM 2592 C C . ASN A 1 312 ? 1.284 3.068 5.995 1.00 97.88 312 ASN A C 1
ATOM 2594 O O . ASN A 1 312 ? 0.299 2.747 5.320 1.00 97.88 312 ASN A O 1
ATOM 2598 N N . ILE A 1 313 ? 1.177 3.922 7.017 1.00 98.69 313 ILE A N 1
ATOM 2599 C CA . ILE A 1 313 ? -0.030 4.670 7.354 1.00 98.69 313 ILE A CA 1
ATOM 2600 C C . ILE A 1 313 ? 0.293 6.153 7.268 1.00 98.69 313 ILE A C 1
ATOM 2602 O O . ILE A 1 313 ? 0.973 6.704 8.121 1.00 98.69 313 ILE A O 1
ATOM 2606 N N . MET A 1 314 ? -0.259 6.828 6.267 1.00 98.31 314 MET A N 1
ATOM 2607 C CA . MET A 1 314 ? -0.130 8.279 6.110 1.00 98.31 314 MET A CA 1
ATOM 2608 C C . MET A 1 314 ? -1.483 8.963 6.297 1.00 98.31 314 MET A C 1
ATOM 2610 O O . MET A 1 314 ? -2.501 8.301 6.502 1.00 98.31 314 MET A O 1
ATOM 2614 N N . PHE A 1 315 ? -1.552 10.291 6.209 1.00 98.31 315 PHE A N 1
ATOM 2615 C CA . PHE A 1 315 ? -2.831 11.000 6.300 1.00 98.31 315 PHE A CA 1
ATOM 2616 C C . PHE A 1 315 ? -2.999 12.141 5.300 1.00 98.31 315 PHE A C 1
ATOM 2618 O O . PHE A 1 315 ? -2.048 12.685 4.751 1.00 98.31 315 PHE A O 1
ATOM 2625 N N . THR A 1 316 ? -4.255 12.540 5.108 1.00 97.94 316 THR A N 1
ATOM 2626 C CA . THR A 1 316 ? -4.635 13.816 4.484 1.00 97.94 316 THR A CA 1
ATOM 2627 C C . THR A 1 316 ? -5.379 14.687 5.484 1.00 97.94 316 THR A C 1
ATOM 2629 O O . THR A 1 316 ? -6.219 14.177 6.236 1.00 97.94 316 THR A O 1
ATOM 2632 N N . SER A 1 317 ? -5.154 15.999 5.454 1.00 97.38 317 SER A N 1
ATOM 2633 C CA . SER A 1 317 ? -5.933 16.945 6.248 1.00 97.38 317 SER A CA 1
ATOM 2634 C C . SER A 1 317 ? -7.384 17.056 5.769 1.00 97.38 317 SER A C 1
ATOM 2636 O O . SER A 1 317 ? -7.690 17.041 4.576 1.00 97.38 317 SER A O 1
ATOM 2638 N N . THR A 1 318 ? -8.305 17.210 6.716 1.00 97.00 318 THR A N 1
ATOM 2639 C CA . THR A 1 318 ? -9.743 17.320 6.479 1.00 97.00 318 THR A CA 1
ATOM 2640 C C . THR A 1 318 ? -10.384 18.377 7.369 1.00 97.00 318 THR A C 1
ATOM 2642 O O . THR A 1 318 ? -10.019 18.566 8.525 1.00 97.00 318 THR A O 1
ATOM 2645 N N . LYS A 1 319 ? -11.409 19.051 6.836 1.00 97.50 319 LYS A N 1
ATOM 2646 C CA . LYS A 1 319 ? -12.273 19.959 7.611 1.00 97.50 319 LYS A CA 1
ATOM 2647 C C . LYS A 1 319 ? -13.412 19.218 8.318 1.00 97.50 319 LYS A C 1
ATOM 2649 O O . LYS A 1 319 ? -14.090 19.789 9.171 1.00 97.50 319 LYS A O 1
ATOM 2654 N N . HIS A 1 320 ? -13.665 17.960 7.953 1.00 96.12 320 HIS A N 1
ATOM 2655 C CA . HIS A 1 320 ? -14.686 17.150 8.607 1.00 96.12 320 HIS A CA 1
ATOM 2656 C C . HIS A 1 320 ? -14.211 16.777 10.003 1.00 96.12 320 HIS A C 1
ATOM 2658 O O . HIS A 1 320 ? -13.172 16.147 10.134 1.00 96.12 320 HIS A O 1
ATOM 2664 N N . LYS A 1 321 ? -14.980 17.137 11.036 1.00 97.81 321 LYS A N 1
ATOM 2665 C CA . LYS A 1 321 ? -14.626 16.862 12.440 1.00 97.81 321 LYS A CA 1
ATOM 2666 C C . LYS A 1 321 ? -14.804 15.397 12.847 1.00 97.81 321 LYS A C 1
ATOM 2668 O O . LYS A 1 321 ? -14.173 14.949 13.794 1.00 97.81 321 LYS A O 1
ATOM 2673 N N . PHE A 1 322 ? -15.692 14.673 12.164 1.00 98.25 322 PHE A N 1
ATOM 2674 C CA . PHE A 1 322 ? -16.056 13.302 12.512 1.00 98.25 322 PHE A CA 1
ATOM 2675 C C . PHE A 1 322 ? -16.288 12.458 11.262 1.00 98.25 322 PHE A C 1
ATOM 2677 O O . PHE A 1 322 ? -16.830 12.956 10.270 1.00 98.25 322 PHE A O 1
ATOM 2684 N N . LEU A 1 323 ? -15.952 11.175 11.362 1.00 98.25 323 LEU A N 1
ATOM 2685 C CA . LEU A 1 323 ? -16.357 10.115 10.443 1.00 98.25 323 LEU A CA 1
ATOM 2686 C C . LEU A 1 323 ? -17.389 9.228 11.148 1.00 98.25 323 LEU A C 1
ATOM 2688 O O . LEU A 1 323 ? -17.312 9.023 12.361 1.00 98.25 323 LEU A O 1
ATOM 2692 N N . TYR A 1 324 ? -18.365 8.724 10.395 1.00 98.25 324 TYR A N 1
ATOM 2693 C CA . TYR A 1 324 ? -19.442 7.897 10.934 1.00 98.25 324 TYR A CA 1
ATOM 2694 C C . TYR A 1 324 ? -19.364 6.501 10.335 1.00 98.25 324 TYR A C 1
ATOM 2696 O O . TYR A 1 324 ? -19.286 6.349 9.114 1.00 98.25 324 TYR A O 1
ATOM 2704 N N . TYR A 1 325 ? -19.417 5.493 11.200 1.00 98.00 325 TYR A N 1
ATOM 2705 C CA . TYR A 1 325 ? -19.296 4.090 10.820 1.00 98.00 325 TYR A CA 1
ATOM 2706 C C . TYR A 1 325 ? -20.475 3.282 11.348 1.00 98.00 325 TYR A C 1
ATOM 2708 O O . TYR A 1 325 ? -21.055 3.610 12.385 1.00 98.00 325 TYR A O 1
ATOM 2716 N N . LYS A 1 326 ? -20.806 2.201 10.646 1.00 96.62 326 LYS A N 1
ATOM 2717 C CA . LYS A 1 326 ? -21.774 1.195 11.079 1.00 96.62 326 LYS A CA 1
ATOM 2718 C C . LYS A 1 326 ? -21.164 -0.198 10.954 1.00 96.62 326 LYS A C 1
ATOM 2720 O O . LYS A 1 326 ? -20.781 -0.591 9.855 1.00 96.62 326 LYS A O 1
ATOM 2725 N N . LEU A 1 327 ? -21.159 -0.947 12.055 1.00 94.69 327 LEU A N 1
ATOM 2726 C CA . LEU A 1 327 ? -20.731 -2.347 12.130 1.00 94.69 327 LEU A CA 1
ATOM 2727 C C . LEU A 1 327 ? -21.794 -3.165 12.865 1.00 94.69 327 LEU A C 1
ATOM 2729 O O . LEU A 1 327 ? -22.086 -2.866 14.017 1.00 94.69 327 LEU A O 1
ATOM 2733 N N . ASN A 1 328 ? -22.391 -4.178 12.227 1.00 90.19 328 ASN A N 1
ATOM 2734 C CA . ASN A 1 328 ? -23.404 -5.054 12.850 1.00 90.19 328 ASN A CA 1
ATOM 2735 C C . ASN A 1 328 ? -24.494 -4.295 13.651 1.00 90.19 328 ASN A C 1
ATOM 2737 O O . ASN A 1 328 ? -24.838 -4.667 14.768 1.00 90.19 328 ASN A O 1
ATOM 2741 N N . ASN A 1 329 ? -25.029 -3.204 13.087 1.00 91.19 329 ASN A N 1
ATOM 2742 C CA . ASN A 1 329 ? -26.000 -2.288 13.719 1.00 91.19 329 ASN A CA 1
ATOM 2743 C C . ASN A 1 329 ? -25.502 -1.467 14.926 1.00 91.19 329 ASN A C 1
ATOM 2745 O O . ASN A 1 329 ? -26.292 -0.716 15.495 1.00 91.19 329 ASN A O 1
ATOM 2749 N N . ILE A 1 330 ? -24.216 -1.526 15.263 1.00 95.19 330 ILE A N 1
ATOM 2750 C CA . ILE A 1 330 ? -23.555 -0.574 16.158 1.00 95.19 330 ILE A CA 1
ATOM 2751 C C . ILE A 1 330 ? -23.071 0.615 15.327 1.00 95.19 330 ILE A C 1
ATOM 2753 O O . ILE A 1 330 ? -22.531 0.434 14.233 1.00 95.19 330 ILE A O 1
ATOM 2757 N N . TYR A 1 331 ? -23.286 1.827 15.835 1.00 97.50 331 TYR A N 1
ATOM 2758 C CA . TYR A 1 331 ? -22.907 3.071 15.170 1.00 97.50 331 TYR A CA 1
ATOM 2759 C C . TYR A 1 331 ? -21.775 3.740 15.938 1.00 97.50 331 TYR A C 1
ATOM 2761 O O . TYR A 1 331 ? -21.816 3.818 17.166 1.00 97.50 331 TYR A O 1
ATOM 2769 N N . PHE A 1 332 ? -20.791 4.242 15.199 1.00 98.19 332 PHE A N 1
ATOM 2770 C CA . PHE A 1 332 ? -19.632 4.926 15.755 1.00 98.19 332 PHE A CA 1
ATOM 2771 C C . PHE A 1 332 ? -19.496 6.320 15.151 1.00 98.19 332 PHE A C 1
ATOM 2773 O O . PHE A 1 332 ? -19.725 6.513 13.954 1.00 98.19 332 PHE A O 1
ATOM 2780 N N . LYS A 1 333 ? -19.086 7.277 15.980 1.00 98.25 333 LYS A N 1
ATOM 2781 C CA . LYS A 1 333 ? -18.704 8.637 15.606 1.00 98.25 333 LYS A CA 1
ATOM 2782 C C . LYS A 1 333 ? -17.260 8.850 16.033 1.00 98.25 333 LYS A C 1
ATOM 2784 O O . LYS A 1 333 ? -16.978 9.084 17.203 1.00 98.25 333 LYS A O 1
ATOM 2789 N N . VAL A 1 334 ? -16.358 8.779 15.066 1.00 98.44 334 VAL A N 1
ATOM 2790 C CA . VAL A 1 334 ? -14.915 8.829 15.308 1.00 98.44 334 VAL A CA 1
ATOM 2791 C C . VAL A 1 334 ? -14.418 10.243 15.007 1.00 98.44 334 VAL A C 1
ATOM 2793 O O . VAL A 1 334 ? -14.622 10.717 13.883 1.00 98.44 334 VAL A O 1
ATOM 2796 N N . PRO A 1 335 ? -13.818 10.954 15.976 1.00 98.44 335 PRO A N 1
ATOM 2797 C CA . PRO A 1 335 ? -13.211 12.259 15.742 1.00 98.44 335 PRO A CA 1
ATOM 2798 C C . PRO A 1 335 ? -12.024 12.122 14.791 1.00 98.44 335 PRO A C 1
ATOM 2800 O O . PRO A 1 335 ? -11.189 11.243 14.954 1.00 98.44 335 PRO A O 1
ATOM 2803 N N . THR A 1 336 ? -11.937 12.990 13.791 1.00 98.38 336 THR A N 1
ATOM 2804 C CA . THR A 1 336 ? -10.837 12.954 12.811 1.00 98.38 336 THR A CA 1
ATOM 2805 C C . THR A 1 336 ? -9.585 13.646 13.324 1.00 98.38 336 THR A C 1
ATOM 2807 O O . THR A 1 336 ? -8.511 13.423 12.783 1.00 98.38 336 THR A O 1
ATOM 2810 N N . TYR A 1 337 ? -9.730 14.567 14.283 1.00 98.12 337 TYR A N 1
ATOM 2811 C CA . TYR A 1 337 ? -8.685 15.531 14.652 1.00 98.12 337 TYR A CA 1
ATOM 2812 C C . TYR A 1 337 ? -8.105 16.267 13.434 1.00 98.12 337 TYR A C 1
ATOM 2814 O O . TYR A 1 337 ? -6.939 16.638 13.382 1.00 98.12 337 TYR A O 1
ATOM 2822 N N . GLY A 1 338 ? -8.948 16.462 12.416 1.00 97.88 338 GLY A N 1
ATOM 2823 C CA . GLY A 1 338 ? -8.545 17.063 11.155 1.00 97.88 338 GLY A CA 1
ATOM 2824 C C . GLY A 1 338 ? -7.752 16.139 10.232 1.00 97.88 338 GLY A C 1
ATOM 2825 O O . GLY A 1 338 ? -7.295 16.629 9.207 1.00 97.88 338 GLY A O 1
ATOM 2826 N N . LYS A 1 339 ? -7.611 14.837 10.523 1.00 98.25 339 LYS A N 1
ATOM 2827 C CA . LYS A 1 339 ? -6.864 13.857 9.716 1.00 98.25 339 LYS A CA 1
ATOM 2828 C C . LYS A 1 339 ? -7.739 12.685 9.245 1.00 98.25 339 LYS A C 1
ATOM 2830 O O . LYS A 1 339 ? -8.592 12.180 9.975 1.00 98.25 339 LYS A O 1
ATOM 2835 N N . ILE A 1 340 ? -7.521 12.254 8.003 1.00 98.56 340 ILE A N 1
ATOM 2836 C CA . ILE A 1 340 ? -8.022 10.981 7.463 1.00 98.56 340 ILE A CA 1
ATOM 2837 C C . ILE A 1 340 ? -6.806 10.110 7.183 1.00 98.56 340 ILE A C 1
ATOM 2839 O O . ILE A 1 340 ? -6.036 10.427 6.275 1.00 98.56 340 ILE A O 1
ATOM 2843 N N . PHE A 1 341 ? -6.647 9.044 7.964 1.00 98.69 341 PHE A N 1
ATOM 2844 C CA . PHE A 1 341 ? -5.525 8.114 7.841 1.00 98.69 341 PHE A CA 1
ATOM 2845 C C . PHE A 1 341 ? -5.775 7.110 6.721 1.00 98.69 341 PHE A C 1
ATOM 2847 O O . PHE A 1 341 ? -6.901 6.634 6.566 1.00 98.69 341 PHE A O 1
ATOM 2854 N N . LYS A 1 342 ? -4.738 6.808 5.939 1.00 98.69 342 LYS A N 1
ATOM 2855 C CA . LYS A 1 342 ? -4.776 6.015 4.710 1.00 98.69 342 LYS A CA 1
ATOM 2856 C C . LYS A 1 342 ? -3.645 4.993 4.709 1.00 98.69 342 LYS A C 1
ATOM 2858 O O . LYS A 1 342 ? -2.505 5.341 5.000 1.00 98.69 342 LYS A O 1
ATOM 2863 N N . ILE A 1 343 ? -3.985 3.762 4.341 1.00 98.75 343 ILE A N 1
ATOM 2864 C CA . ILE A 1 343 ? -3.020 2.677 4.125 1.00 98.75 343 ILE A CA 1
ATOM 2865 C C . ILE A 1 343 ? -2.374 2.868 2.750 1.00 98.75 343 ILE A C 1
ATOM 2867 O O . ILE A 1 343 ? -3.095 3.160 1.789 1.00 98.75 343 ILE A O 1
ATOM 2871 N N . ILE A 1 344 ? -1.064 2.673 2.646 1.00 97.88 344 ILE A N 1
ATOM 2872 C CA . ILE A 1 344 ? -0.295 2.690 1.393 1.00 97.88 344 ILE A CA 1
ATOM 2873 C C . ILE A 1 344 ? 0.637 1.476 1.305 1.00 97.88 344 ILE A C 1
ATOM 2875 O O . ILE A 1 344 ? 0.796 0.765 2.281 1.00 97.88 344 ILE A O 1
ATOM 2879 N N . ASP A 1 345 ? 1.276 1.307 0.146 1.00 96.62 345 ASP A N 1
ATOM 2880 C CA . ASP A 1 345 ? 2.257 0.254 -0.151 1.00 96.62 345 ASP A CA 1
ATOM 2881 C C . ASP A 1 345 ? 1.702 -1.175 -0.183 1.00 96.62 345 ASP A C 1
ATOM 2883 O O . ASP A 1 345 ? 1.921 -2.002 0.695 1.00 96.62 345 ASP A O 1
ATOM 2887 N N . TYR A 1 346 ? 1.009 -1.509 -1.269 1.00 97.88 346 TYR A N 1
ATOM 2888 C CA . TYR A 1 346 ? 0.335 -2.799 -1.382 1.00 97.88 346 TYR A CA 1
ATOM 2889 C C . TYR A 1 346 ? 1.196 -3.882 -2.046 1.00 97.88 346 TYR A C 1
ATOM 2891 O O . TYR A 1 346 ? 0.651 -4.895 -2.492 1.00 97.88 346 TYR A O 1
ATOM 2899 N N . GLY A 1 347 ? 2.519 -3.701 -2.142 1.00 96.38 347 GLY A N 1
ATOM 2900 C CA . GLY A 1 347 ? 3.414 -4.628 -2.847 1.00 96.38 347 GLY A CA 1
ATOM 2901 C C . GLY A 1 347 ? 3.387 -6.057 -2.296 1.00 96.38 347 GLY A C 1
ATOM 2902 O O . GLY A 1 347 ? 3.393 -7.019 -3.067 1.00 96.38 347 GLY A O 1
ATOM 2903 N N . ARG A 1 348 ? 3.274 -6.201 -0.970 1.00 95.94 348 ARG A N 1
ATOM 2904 C CA . ARG A 1 348 ? 3.167 -7.499 -0.275 1.00 95.94 348 ARG A CA 1
ATOM 2905 C C . ARG A 1 348 ? 1.721 -7.930 -0.017 1.00 95.94 348 ARG A C 1
ATOM 2907 O O . ARG A 1 348 ? 1.476 -8.943 0.641 1.00 95.94 348 ARG A O 1
ATOM 2914 N N . SER A 1 349 ? 0.743 -7.192 -0.540 1.00 97.12 349 SER A N 1
ATOM 2915 C CA . SER A 1 349 ? -0.655 -7.526 -0.292 1.00 97.12 349 SER A CA 1
ATOM 2916 C C . SER A 1 349 ? -1.059 -8.841 -0.960 1.00 97.12 349 SER A C 1
ATOM 2918 O O . SER A 1 349 ? -0.593 -9.190 -2.047 1.00 97.12 349 SER A O 1
ATOM 2920 N N . ILE A 1 350 ? -1.953 -9.570 -0.297 1.00 97.50 350 ILE A N 1
ATOM 2921 C CA . ILE A 1 350 ? -2.620 -10.753 -0.843 1.00 97.50 350 ILE A CA 1
ATOM 2922 C C . ILE A 1 350 ? -4.116 -10.481 -0.808 1.00 97.50 350 ILE A C 1
ATOM 2924 O O . ILE A 1 350 ? -4.634 -10.021 0.209 1.00 97.50 350 ILE A O 1
ATOM 2928 N N . PHE A 1 351 ? -4.812 -10.728 -1.916 1.00 97.88 351 PHE A N 1
ATOM 2929 C CA . PHE A 1 351 ? -6.250 -10.487 -2.001 1.00 97.88 351 PHE A CA 1
ATOM 2930 C C . PHE A 1 351 ? -6.926 -11.265 -3.123 1.00 97.88 351 PHE A C 1
ATOM 2932 O O . PHE A 1 351 ? -6.342 -11.560 -4.161 1.00 97.88 351 PHE A O 1
ATOM 2939 N N . ASP A 1 352 ? -8.217 -11.501 -2.949 1.00 96.62 352 ASP A N 1
ATOM 2940 C CA . ASP A 1 352 ? -9.100 -12.072 -3.946 1.00 96.62 352 ASP A CA 1
ATOM 2941 C C . ASP A 1 352 ? -9.820 -10.980 -4.729 1.00 96.62 352 ASP A C 1
ATOM 2943 O O . ASP A 1 352 ? -10.477 -10.086 -4.186 1.00 96.62 352 ASP A O 1
ATOM 2947 N N . PHE A 1 353 ? -9.775 -11.098 -6.050 1.00 96.19 353 PHE A N 1
ATOM 2948 C CA . PHE A 1 353 ? -10.568 -10.265 -6.932 1.00 96.19 353 PHE A CA 1
ATOM 2949 C C . PHE A 1 353 ? -11.079 -11.080 -8.116 1.00 96.19 353 PHE A C 1
ATOM 2951 O O . PHE A 1 353 ? -10.325 -11.740 -8.823 1.00 96.19 353 PHE A O 1
ATOM 2958 N N . LYS A 1 354 ? -12.398 -11.028 -8.349 1.00 92.38 354 LYS A N 1
ATOM 2959 C CA . LYS A 1 354 ? -13.068 -11.724 -9.468 1.00 92.38 354 LYS A CA 1
ATOM 2960 C C . LYS A 1 354 ? -12.761 -13.232 -9.543 1.00 92.38 354 LYS A C 1
ATOM 2962 O O . LYS A 1 354 ? -12.684 -13.786 -10.633 1.00 92.38 354 LYS A O 1
ATOM 2967 N N . GLY A 1 355 ? -12.650 -13.893 -8.389 1.00 89.69 355 GLY A N 1
ATOM 2968 C CA . GLY A 1 355 ? -12.428 -15.341 -8.301 1.00 89.69 355 GLY A CA 1
ATOM 2969 C C . GLY A 1 355 ? -10.977 -15.779 -8.515 1.00 89.69 355 GLY A C 1
ATOM 2970 O O . GLY A 1 355 ? -10.730 -16.976 -8.595 1.00 89.69 355 GLY A O 1
ATOM 2971 N N . LYS A 1 356 ? -10.032 -14.834 -8.601 1.00 92.38 356 LYS A N 1
ATOM 2972 C CA . LYS A 1 356 ? -8.591 -15.096 -8.584 1.00 92.38 356 LYS A CA 1
ATOM 2973 C C . LYS A 1 356 ? -7.973 -14.502 -7.321 1.00 92.38 356 LYS A C 1
ATOM 2975 O O . LYS A 1 356 ? -8.251 -13.346 -7.001 1.00 92.38 356 LYS A O 1
ATOM 2980 N N . THR A 1 357 ? -7.101 -15.269 -6.677 1.00 94.25 357 THR A N 1
ATOM 2981 C CA . THR A 1 357 ? -6.190 -14.776 -5.642 1.00 94.25 357 THR A CA 1
ATOM 2982 C C . THR A 1 357 ? -4.967 -14.152 -6.305 1.00 94.25 357 THR A C 1
ATOM 2984 O O . THR A 1 357 ? -4.338 -14.745 -7.183 1.00 94.25 357 THR A O 1
ATOM 2987 N N . TYR A 1 358 ? -4.664 -12.927 -5.908 1.00 94.50 358 TYR A N 1
ATOM 2988 C CA . TYR A 1 358 ? -3.471 -12.184 -6.273 1.00 94.50 358 TYR A CA 1
ATOM 2989 C C . TYR A 1 358 ? -2.483 -12.361 -5.130 1.00 94.50 358 TYR A C 1
ATOM 2991 O O . TYR A 1 358 ? -2.731 -11.887 -4.024 1.00 94.50 358 TYR A O 1
ATOM 2999 N N . PHE A 1 359 ? -1.416 -13.106 -5.395 1.00 93.06 359 PHE A N 1
ATOM 3000 C CA . PHE A 1 359 ? -0.417 -13.489 -4.407 1.00 93.06 359 PHE A CA 1
ATOM 3001 C C . PHE A 1 359 ? 0.935 -13.008 -4.916 1.00 93.06 359 PHE A C 1
ATOM 3003 O O . PHE A 1 359 ? 1.372 -13.459 -5.970 1.00 93.06 359 PHE A O 1
ATOM 3010 N N . SER A 1 360 ? 1.547 -12.058 -4.213 1.00 92.12 360 SER A N 1
ATOM 3011 C CA . SER A 1 360 ? 2.779 -11.413 -4.666 1.00 92.12 360 SER A CA 1
ATOM 3012 C C . SER A 1 360 ? 3.950 -12.394 -4.754 1.00 92.12 360 SER A C 1
ATOM 3014 O O . SER A 1 360 ? 4.142 -13.231 -3.872 1.00 92.12 360 SER A O 1
ATOM 3016 N N . ASP A 1 361 ? 4.757 -12.281 -5.804 1.00 89.88 361 ASP A N 1
ATOM 3017 C CA . ASP A 1 361 ? 5.935 -13.120 -6.013 1.00 89.88 361 ASP A CA 1
ATOM 3018 C C . ASP A 1 361 ? 7.062 -12.840 -5.005 1.00 89.88 361 ASP A C 1
ATOM 3020 O O . ASP A 1 361 ? 7.987 -13.646 -4.894 1.00 89.88 361 ASP A O 1
ATOM 3024 N N . CYS A 1 362 ? 6.957 -11.779 -4.194 1.00 90.25 362 CYS A N 1
ATOM 3025 C CA . CYS A 1 362 ? 7.856 -11.543 -3.062 1.00 90.25 362 CYS A CA 1
ATOM 3026 C C . CYS A 1 362 ? 7.845 -12.686 -2.036 1.00 90.25 362 CYS A C 1
ATOM 3028 O O . CYS A 1 362 ? 8.840 -12.891 -1.357 1.00 90.25 362 CYS A O 1
ATOM 3030 N N . PHE A 1 363 ? 6.750 -13.440 -1.926 1.00 91.44 363 PHE A N 1
ATOM 3031 C CA . PHE A 1 363 ? 6.643 -14.587 -1.016 1.00 91.44 363 PHE A CA 1
ATOM 3032 C C . PHE A 1 363 ? 7.193 -15.888 -1.608 1.00 91.44 363 PHE A C 1
ATOM 3034 O O . PHE A 1 363 ? 7.229 -16.905 -0.918 1.00 91.44 363 PHE A O 1
ATOM 3041 N N . SER A 1 364 ? 7.548 -15.890 -2.896 1.00 87.44 364 SER A N 1
ATOM 3042 C CA . SER A 1 364 ? 8.135 -17.063 -3.539 1.00 87.44 364 SER A CA 1
ATOM 3043 C C . SER A 1 364 ? 9.509 -17.380 -2.948 1.00 87.44 364 SER A C 1
ATOM 3045 O O . SER A 1 364 ? 10.117 -16.560 -2.261 1.00 87.44 364 SER A O 1
ATOM 3047 N N . LYS A 1 365 ? 10.013 -18.584 -3.229 1.00 81.88 365 LYS A N 1
ATOM 3048 C CA . LYS A 1 365 ? 11.339 -18.995 -2.765 1.00 81.88 365 LYS A CA 1
ATOM 3049 C C . LYS A 1 365 ? 12.400 -18.000 -3.251 1.00 81.88 365 LYS A C 1
ATOM 3051 O O . LYS A 1 365 ? 12.466 -17.726 -4.449 1.00 81.88 365 LYS A O 1
ATOM 3056 N N . TYR A 1 366 ? 13.248 -17.530 -2.340 1.00 79.06 366 TYR A N 1
ATOM 3057 C CA . TYR A 1 366 ? 14.240 -16.467 -2.548 1.00 79.06 366 TYR A CA 1
ATOM 3058 C C . TYR A 1 366 ? 13.671 -15.061 -2.800 1.00 79.06 366 TYR A C 1
ATOM 3060 O O . TYR A 1 366 ? 14.440 -14.163 -3.120 1.00 79.06 366 TYR A O 1
ATOM 3068 N N . GLY A 1 367 ? 12.361 -14.845 -2.690 1.00 83.69 367 GLY A N 1
ATOM 3069 C CA . GLY A 1 367 ? 11.793 -13.499 -2.688 1.00 83.69 367 GLY A CA 1
ATOM 3070 C C . GLY A 1 367 ? 12.030 -12.778 -1.356 1.00 83.69 367 GLY A C 1
ATOM 3071 O O . GLY A 1 367 ? 12.346 -13.400 -0.343 1.00 83.69 367 GLY A O 1
ATOM 3072 N N . GLU A 1 368 ? 11.827 -11.460 -1.337 1.00 85.44 368 GLU A N 1
ATOM 3073 C CA . GLU A 1 368 ? 12.038 -10.619 -0.144 1.00 85.44 368 GLU A CA 1
ATOM 3074 C C . GLU A 1 368 ? 11.177 -10.991 1.081 1.00 85.44 368 GLU A C 1
ATOM 3076 O O . GLU A 1 368 ? 11.401 -10.487 2.183 1.00 85.44 368 GLU A O 1
ATOM 3081 N N . ALA A 1 369 ? 10.125 -11.787 0.881 1.00 88.75 369 ALA A N 1
ATOM 3082 C CA . ALA A 1 369 ? 9.207 -12.247 1.914 1.00 88.75 369 ALA A CA 1
ATOM 3083 C C . ALA A 1 369 ? 9.167 -13.787 2.025 1.00 88.75 369 ALA A C 1
ATOM 3085 O O . ALA A 1 369 ? 8.178 -14.351 2.511 1.00 88.75 369 ALA A O 1
ATOM 3086 N N . ASP A 1 370 ? 10.207 -14.474 1.539 1.00 88.19 370 ASP A N 1
ATOM 3087 C CA . ASP A 1 370 ? 10.307 -15.936 1.569 1.00 88.19 370 ASP A CA 1
ATOM 3088 C C . ASP A 1 370 ? 10.183 -16.482 3.001 1.00 88.19 370 ASP A C 1
ATOM 3090 O O . ASP A 1 370 ? 10.823 -16.010 3.936 1.00 88.19 370 ASP A O 1
ATOM 3094 N N . GLY A 1 371 ? 9.346 -17.502 3.180 1.00 87.31 371 GLY A N 1
ATOM 3095 C CA . GLY A 1 371 ? 9.102 -18.143 4.472 1.00 87.31 371 GLY A CA 1
ATOM 3096 C C . GLY A 1 371 ? 8.033 -17.477 5.343 1.00 87.31 371 GLY A C 1
ATOM 3097 O O . GLY A 1 371 ? 7.626 -18.087 6.335 1.00 87.31 371 GLY A O 1
ATOM 3098 N N . GLN A 1 372 ? 7.522 -16.290 4.986 1.00 90.75 372 GLN A N 1
ATOM 3099 C CA . GLN A 1 372 ? 6.390 -15.682 5.703 1.00 90.75 372 GLN A CA 1
ATOM 3100 C C . GLN A 1 372 ? 5.108 -16.501 5.525 1.00 90.75 372 GLN A C 1
ATOM 3102 O O . GLN A 1 372 ? 4.400 -16.756 6.495 1.00 90.75 372 GLN A O 1
ATOM 3107 N N . TYR A 1 373 ? 4.840 -16.962 4.304 1.00 90.56 373 TYR A N 1
ATOM 3108 C CA . TYR A 1 373 ? 3.739 -17.868 3.985 1.00 90.56 373 TYR A CA 1
ATOM 3109 C C . TYR A 1 373 ? 4.216 -18.978 3.058 1.00 90.56 373 TYR A C 1
ATOM 3111 O O . TYR A 1 373 ? 5.216 -18.839 2.356 1.00 90.56 373 TYR A O 1
ATOM 3119 N N . THR A 1 374 ? 3.464 -20.072 2.999 1.00 85.88 374 THR A N 1
ATOM 3120 C CA . THR A 1 374 ? 3.691 -21.093 1.978 1.00 85.88 374 THR A CA 1
ATOM 3121 C C . THR A 1 374 ? 3.178 -20.592 0.632 1.00 85.88 374 THR A C 1
ATOM 3123 O O . THR A 1 374 ? 1.970 -20.508 0.405 1.00 85.88 374 THR A O 1
ATOM 3126 N N . TYR A 1 375 ? 4.108 -20.243 -0.259 1.00 81.88 375 TYR A N 1
ATOM 3127 C CA . TYR A 1 375 ? 3.787 -19.741 -1.591 1.00 81.88 375 TYR A CA 1
ATOM 3128 C C . TYR A 1 375 ? 3.121 -20.826 -2.452 1.00 81.88 375 TYR A C 1
ATOM 3130 O O . TYR A 1 375 ? 3.668 -21.929 -2.574 1.00 81.88 375 TYR A O 1
ATOM 3138 N N . PRO A 1 376 ? 1.960 -20.549 -3.072 1.00 72.56 376 PRO A N 1
ATOM 3139 C CA . PRO A 1 376 ? 1.309 -21.512 -3.947 1.00 72.56 376 PRO A CA 1
ATOM 3140 C C . PRO A 1 376 ? 2.136 -21.698 -5.229 1.00 72.56 376 PRO A C 1
ATOM 3142 O O . PRO A 1 376 ? 2.361 -20.752 -5.979 1.00 72.56 376 PRO A O 1
ATOM 3145 N N . ILE A 1 377 ? 2.593 -22.923 -5.501 1.00 60.72 377 ILE A N 1
ATOM 3146 C CA . ILE A 1 377 ? 3.277 -23.259 -6.758 1.00 60.72 377 ILE A CA 1
ATOM 3147 C C . ILE A 1 377 ? 2.250 -23.831 -7.743 1.00 60.72 377 ILE A C 1
ATOM 3149 O O . ILE A 1 377 ? 1.783 -24.957 -7.575 1.00 60.72 377 ILE A O 1
ATOM 3153 N N . ASP A 1 378 ? 1.935 -23.080 -8.801 1.00 50.47 378 ASP A N 1
ATOM 3154 C CA . ASP A 1 378 ? 0.932 -23.458 -9.813 1.00 50.47 378 ASP A CA 1
ATOM 3155 C C . ASP A 1 378 ? 1.348 -24.646 -10.716 1.00 50.47 378 ASP A C 1
ATOM 3157 O O . ASP A 1 378 ? 0.518 -25.200 -11.436 1.00 50.47 378 ASP A O 1
ATOM 3161 N N . SER A 1 379 ? 2.617 -25.072 -10.712 1.00 41.72 379 SER A N 1
ATOM 3162 C CA . SER A 1 379 ? 3.164 -25.990 -11.728 1.00 41.72 379 SER A CA 1
ATOM 3163 C C . SER A 1 379 ? 3.350 -27.452 -11.304 1.00 41.72 379 SER A C 1
ATOM 3165 O O . SER A 1 379 ? 3.906 -28.225 -12.085 1.00 41.72 379 SER A O 1
ATOM 3167 N N . VAL A 1 380 ? 2.923 -27.874 -10.106 1.00 37.62 380 VAL A N 1
ATOM 3168 C CA . VAL A 1 380 ? 3.172 -29.252 -9.638 1.00 37.62 380 VAL A CA 1
ATOM 3169 C C . VAL A 1 380 ? 1.913 -29.882 -9.018 1.00 37.62 380 VAL A C 1
ATOM 3171 O O . VAL A 1 380 ? 1.610 -29.624 -7.854 1.00 37.62 380 VAL A O 1
ATOM 3174 N N . PRO A 1 381 ? 1.203 -30.789 -9.725 1.00 34.94 381 PRO A N 1
ATOM 3175 C CA . PRO A 1 381 ? 0.080 -31.567 -9.180 1.00 34.94 381 PRO A CA 1
ATOM 3176 C C . PRO A 1 381 ? 0.530 -32.687 -8.211 1.00 34.94 381 PRO A C 1
ATOM 3178 O O . PRO A 1 381 ? -0.135 -33.711 -8.080 1.00 34.94 381 PRO A O 1
ATOM 3181 N N . LEU A 1 382 ? 1.678 -32.511 -7.551 1.00 36.28 382 LEU A N 1
ATOM 3182 C CA . LEU A 1 382 ? 2.325 -33.467 -6.643 1.00 36.28 382 LEU A CA 1
ATOM 3183 C C . LEU A 1 382 ? 2.752 -32.807 -5.322 1.00 36.28 382 LEU A C 1
ATOM 3185 O O . LEU A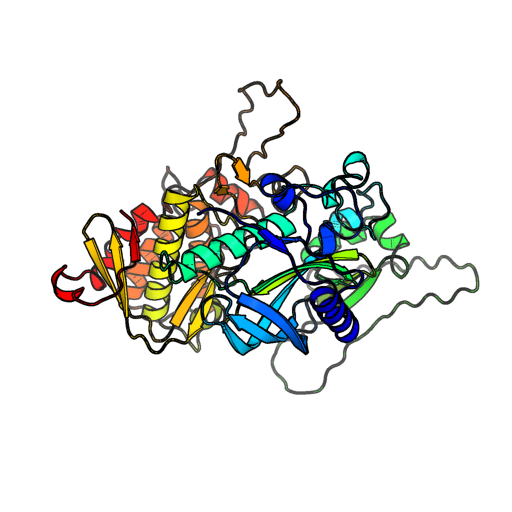 1 382 ? 3.669 -33.287 -4.661 1.00 36.28 382 LEU A O 1
ATOM 3189 N N . PHE A 1 383 ? 2.079 -31.736 -4.888 1.00 44.78 383 PHE A N 1
ATOM 3190 C CA . PHE A 1 383 ? 2.134 -31.390 -3.469 1.00 44.78 383 PHE A CA 1
ATOM 3191 C C . PHE A 1 383 ? 1.368 -32.454 -2.685 1.00 44.78 383 PHE A C 1
ATOM 3193 O O . PHE A 1 383 ? 0.144 -32.412 -2.540 1.00 44.78 383 PHE A O 1
ATOM 3200 N N . ASN A 1 384 ? 2.114 -33.445 -2.197 1.00 38.62 384 ASN A N 1
ATOM 3201 C CA . ASN A 1 384 ? 1.669 -34.277 -1.096 1.00 38.62 384 ASN A CA 1
ATOM 3202 C C . ASN A 1 384 ? 1.184 -33.342 0.018 1.00 38.62 384 ASN A C 1
ATOM 3204 O O . ASN A 1 384 ? 1.920 -32.477 0.483 1.00 38.62 384 ASN A O 1
ATOM 3208 N N . LYS A 1 385 ? -0.066 -33.529 0.451 1.00 41.72 385 LYS A N 1
ATOM 3209 C CA . LYS A 1 385 ? -0.750 -32.792 1.532 1.00 41.72 385 LYS A CA 1
ATOM 3210 C C . LYS A 1 385 ? -0.099 -32.955 2.925 1.00 41.72 385 LYS A C 1
ATOM 3212 O O . LYS A 1 385 ? -0.774 -32.786 3.933 1.00 41.72 385 LYS A O 1
ATOM 3217 N N . GLN A 1 386 ? 1.172 -33.341 2.993 1.00 39.69 386 GLN A N 1
ATOM 3218 C CA . GLN A 1 386 ? 1.889 -33.742 4.204 1.00 39.69 386 GLN A CA 1
ATOM 3219 C C . GLN A 1 386 ? 3.177 -32.943 4.440 1.00 39.69 386 GLN A C 1
ATOM 3221 O O . GLN A 1 386 ? 4.026 -33.388 5.206 1.00 39.69 386 GLN A O 1
ATOM 3226 N N . ASP A 1 387 ? 3.339 -31.761 3.839 1.00 47.09 387 ASP A N 1
ATOM 3227 C CA . ASP A 1 387 ? 4.378 -30.849 4.321 1.00 47.09 387 ASP A CA 1
ATOM 3228 C C . ASP A 1 387 ? 3.918 -30.212 5.639 1.00 47.09 387 ASP A C 1
ATOM 3230 O O . ASP A 1 387 ? 2.996 -29.395 5.685 1.00 47.09 387 ASP A O 1
ATOM 3234 N N . HIS A 1 388 ? 4.564 -30.614 6.734 1.00 46.19 388 HIS A N 1
ATOM 3235 C CA . HIS A 1 388 ? 4.280 -30.170 8.103 1.00 46.19 388 HIS A CA 1
ATOM 3236 C C . HIS A 1 388 ? 4.572 -28.674 8.352 1.00 46.19 388 HIS A C 1
ATOM 3238 O O . HIS A 1 388 ? 4.296 -28.175 9.440 1.00 46.19 388 HIS A O 1
ATOM 3244 N N . ASN A 1 389 ? 5.070 -27.950 7.344 1.00 60.44 389 ASN A N 1
ATOM 3245 C CA . ASN A 1 389 ? 5.471 -26.542 7.412 1.00 60.44 389 ASN A CA 1
ATOM 3246 C C . ASN A 1 389 ? 4.571 -25.605 6.586 1.00 60.44 389 ASN A C 1
ATOM 3248 O O . ASN A 1 389 ? 5.024 -24.550 6.144 1.00 60.44 389 ASN A O 1
ATOM 3252 N N . ASN A 1 390 ? 3.307 -25.971 6.353 1.00 78.62 390 ASN A N 1
ATOM 3253 C CA . ASN A 1 390 ? 2.367 -25.085 5.667 1.00 78.62 390 ASN A CA 1
ATOM 3254 C C . ASN A 1 390 ? 1.983 -23.892 6.566 1.00 78.62 390 ASN A C 1
ATOM 3256 O O . ASN A 1 390 ? 1.299 -24.076 7.575 1.00 78.62 390 ASN A O 1
ATOM 3260 N N . ILE A 1 391 ? 2.405 -22.680 6.201 1.00 83.62 391 ILE A N 1
ATOM 3261 C CA . ILE A 1 391 ? 2.053 -21.430 6.883 1.00 83.62 391 ILE A CA 1
ATOM 3262 C C . ILE A 1 391 ? 0.969 -20.735 6.047 1.00 83.62 391 ILE A C 1
ATOM 3264 O O . ILE A 1 391 ? 1.280 -20.177 4.989 1.00 83.62 391 ILE A O 1
ATOM 3268 N N . PRO A 1 392 ? -0.307 -20.778 6.471 1.00 89.00 392 PRO A N 1
ATOM 3269 C CA . PRO A 1 392 ? -1.394 -20.159 5.725 1.00 89.00 392 PRO A CA 1
ATOM 3270 C C . PRO A 1 392 ? -1.388 -18.636 5.887 1.00 89.00 392 PRO A C 1
ATOM 3272 O O . PRO A 1 392 ? -0.828 -18.100 6.842 1.00 89.00 392 PRO A O 1
ATOM 3275 N N . ILE A 1 393 ? -2.096 -17.949 4.986 1.00 93.38 393 ILE A N 1
ATOM 3276 C CA . ILE A 1 393 ? -2.366 -16.511 5.102 1.00 93.38 393 ILE A CA 1
ATOM 3277 C C . ILE A 1 393 ? -3.023 -16.221 6.457 1.00 93.38 393 ILE A C 1
ATOM 3279 O O . ILE A 1 393 ? -3.989 -16.889 6.841 1.00 93.38 393 ILE A O 1
ATOM 3283 N N . ASN A 1 394 ? -2.520 -15.210 7.168 1.00 96.00 394 ASN A N 1
ATOM 3284 C CA . ASN A 1 394 ? -2.973 -14.885 8.513 1.00 96.00 394 ASN A CA 1
ATOM 3285 C C . ASN A 1 394 ? -3.643 -13.504 8.576 1.00 96.00 394 ASN A C 1
ATOM 3287 O O . ASN A 1 394 ? -2.990 -12.468 8.539 1.00 96.00 394 ASN A O 1
ATOM 3291 N N . TYR A 1 395 ? -4.962 -13.486 8.772 1.00 97.62 395 TYR A N 1
ATOM 3292 C CA . TYR A 1 395 ? -5.750 -12.253 8.906 1.00 97.62 395 TYR A CA 1
ATOM 3293 C C . TYR A 1 395 ? -5.520 -11.474 10.212 1.00 97.62 395 TYR A C 1
ATOM 3295 O O . TYR A 1 395 ? -6.064 -10.388 10.378 1.00 97.62 395 TYR A O 1
ATOM 3303 N N . SER A 1 396 ? -4.749 -12.014 11.160 1.00 97.81 396 SER A N 1
ATOM 3304 C CA . SER A 1 396 ? -4.279 -11.258 12.329 1.00 97.81 396 SER A CA 1
ATOM 3305 C C . SER A 1 396 ? -2.957 -10.535 12.075 1.00 97.81 396 SER A C 1
ATOM 3307 O O . SER A 1 396 ? -2.549 -9.736 12.918 1.00 97.81 396 SER A O 1
ATOM 3309 N N . PHE A 1 397 ? -2.286 -10.813 10.950 1.00 97.75 397 PHE A N 1
ATOM 3310 C CA . PHE A 1 397 ? -0.938 -10.327 10.671 1.00 97.75 397 PHE A CA 1
ATOM 3311 C C . PHE A 1 397 ? -0.859 -8.801 10.720 1.00 97.75 397 PHE A C 1
ATOM 3313 O O . PHE A 1 397 ? -0.040 -8.256 11.453 1.00 97.75 397 PHE A O 1
ATOM 3320 N N . ASP A 1 398 ? -1.735 -8.115 9.983 1.00 98.44 398 ASP A N 1
ATOM 3321 C CA . ASP A 1 398 ? -1.631 -6.671 9.752 1.00 98.44 398 ASP A CA 1
ATOM 3322 C C . ASP A 1 398 ? -1.703 -5.858 11.049 1.00 98.44 398 ASP A C 1
ATOM 3324 O O . ASP A 1 398 ? -0.866 -4.991 11.288 1.00 98.44 398 ASP A O 1
ATOM 3328 N N . LEU A 1 399 ? -2.674 -6.154 11.922 1.00 98.56 399 LEU A N 1
ATOM 3329 C CA . LEU A 1 399 ? -2.780 -5.452 13.204 1.00 98.56 399 LEU A CA 1
ATOM 3330 C C . LEU A 1 399 ? -1.723 -5.901 14.204 1.00 98.56 399 LEU A C 1
ATOM 3332 O O . LEU A 1 399 ? -1.330 -5.094 15.042 1.00 98.56 399 LEU A O 1
ATOM 3336 N N . CYS A 1 400 ? -1.251 -7.147 14.125 1.00 97.44 400 CYS A N 1
ATOM 3337 C CA . CYS A 1 400 ? -0.125 -7.595 14.935 1.00 97.44 400 CYS A CA 1
ATOM 3338 C C . CYS A 1 400 ? 1.139 -6.813 14.566 1.00 97.44 400 CYS A C 1
ATOM 3340 O O . CYS A 1 400 ? 1.728 -6.192 15.445 1.00 97.44 400 CYS A O 1
ATOM 3342 N N . ARG A 1 401 ? 1.493 -6.745 13.275 1.00 96.38 401 ARG A N 1
ATOM 3343 C CA . ARG A 1 401 ? 2.657 -5.999 12.776 1.00 96.38 401 ARG A CA 1
ATOM 3344 C C . ARG A 1 401 ? 2.567 -4.506 13.088 1.00 96.38 401 ARG A C 1
ATOM 3346 O O . ARG A 1 401 ? 3.538 -3.938 13.576 1.00 96.38 401 ARG A O 1
ATOM 3353 N N . LEU A 1 402 ? 1.399 -3.896 12.888 1.00 97.88 402 LEU A N 1
ATOM 3354 C CA . LEU A 1 402 ? 1.192 -2.492 13.231 1.00 97.88 402 LEU A CA 1
ATOM 3355 C C . LEU A 1 402 ? 1.374 -2.256 14.736 1.00 97.88 402 LEU A C 1
ATOM 3357 O O . LEU A 1 402 ? 2.019 -1.290 15.143 1.00 97.88 402 LEU A O 1
ATOM 3361 N N . SER A 1 403 ? 0.828 -3.153 15.562 1.00 97.31 403 SER A N 1
ATOM 3362 C CA . SER A 1 403 ? 0.938 -3.054 17.019 1.00 97.31 403 SER A CA 1
ATOM 3363 C C . SER A 1 403 ? 2.382 -3.158 17.493 1.00 97.31 403 SER A C 1
ATOM 3365 O O . SER A 1 403 ? 2.717 -2.436 18.425 1.00 97.31 403 SER A O 1
ATOM 3367 N N . THR A 1 404 ? 3.235 -3.981 16.862 1.00 94.94 404 THR A N 1
ATOM 3368 C CA . THR A 1 404 ? 4.661 -4.018 17.232 1.00 94.94 404 THR A CA 1
ATOM 3369 C C . THR A 1 404 ? 5.292 -2.648 17.012 1.00 94.94 404 THR A C 1
ATOM 3371 O O . THR A 1 404 ? 5.728 -2.047 17.980 1.00 94.94 404 THR A O 1
ATOM 3374 N N . THR A 1 405 ? 5.181 -2.078 15.804 1.00 94.25 405 THR A N 1
ATOM 3375 C CA . THR A 1 405 ? 5.793 -0.770 15.496 1.00 94.25 405 THR A CA 1
ATOM 3376 C C . THR A 1 405 ? 5.279 0.380 16.356 1.00 94.25 405 THR A C 1
ATOM 3378 O O . THR A 1 405 ? 6.026 1.305 16.641 1.00 94.25 405 THR A O 1
ATOM 3381 N N . ILE A 1 406 ? 4.015 0.341 16.794 1.00 95.69 406 ILE A N 1
ATOM 3382 C CA . ILE A 1 406 ? 3.498 1.349 17.729 1.00 95.69 406 ILE A CA 1
ATOM 3383 C C . ILE A 1 406 ? 4.144 1.188 19.113 1.00 95.69 406 ILE A C 1
ATOM 3385 O O . ILE A 1 406 ? 4.470 2.190 19.748 1.00 95.69 406 ILE A O 1
ATOM 3389 N N . LEU A 1 407 ? 4.311 -0.051 19.594 1.00 93.56 407 LEU A N 1
ATOM 3390 C CA . LEU A 1 407 ? 4.984 -0.313 20.868 1.00 93.56 407 LEU A CA 1
ATOM 3391 C C . LEU A 1 407 ? 6.461 0.071 20.814 1.00 93.56 407 LEU A C 1
ATOM 3393 O O . LEU A 1 407 ? 6.913 0.732 21.743 1.00 93.56 407 LEU A O 1
ATOM 3397 N N . ASP A 1 408 ? 7.155 -0.261 19.722 1.00 91.06 408 ASP A N 1
ATOM 3398 C CA . ASP A 1 408 ? 8.543 0.146 19.484 1.00 91.06 408 ASP A CA 1
ATOM 3399 C C . ASP A 1 408 ? 8.687 1.666 19.655 1.00 91.06 408 ASP A C 1
ATOM 3401 O O . ASP A 1 408 ? 9.500 2.137 20.448 1.00 91.06 408 ASP A O 1
ATOM 3405 N N . SER A 1 409 ? 7.817 2.456 19.010 1.00 91.88 409 SER A N 1
ATOM 3406 C CA . SER A 1 409 ? 7.844 3.914 19.169 1.00 91.88 409 SER A CA 1
ATOM 3407 C C . SER A 1 409 ? 7.573 4.371 20.606 1.00 91.88 409 SER A C 1
ATOM 3409 O O . SER A 1 409 ? 8.185 5.331 21.063 1.00 91.88 409 SER A O 1
ATOM 3411 N N . PHE A 1 410 ? 6.673 3.714 21.346 1.00 92.06 410 PHE A N 1
ATOM 3412 C CA . PHE A 1 410 ? 6.410 4.070 22.748 1.00 92.06 410 PHE A CA 1
ATOM 3413 C C . PHE A 1 410 ? 7.604 3.796 23.667 1.00 92.06 410 PHE A C 1
ATOM 3415 O O . PHE A 1 410 ? 7.778 4.515 24.652 1.00 92.06 410 PHE A O 1
ATOM 3422 N N . GLU A 1 411 ? 8.416 2.785 23.362 1.00 87.81 411 GLU A N 1
ATOM 3423 C CA . GLU A 1 411 ? 9.631 2.477 24.122 1.00 87.81 411 GLU A CA 1
ATOM 3424 C C . GLU A 1 411 ? 10.741 3.515 23.892 1.00 87.81 411 GLU A C 1
ATOM 3426 O O . GLU A 1 411 ? 11.551 3.738 24.788 1.00 87.81 411 GLU A O 1
ATOM 3431 N N . MET A 1 412 ? 10.744 4.217 22.751 1.00 87.19 412 MET A N 1
ATOM 3432 C CA . MET A 1 412 ? 11.792 5.190 22.411 1.00 87.19 412 MET A CA 1
ATOM 3433 C C . MET A 1 412 ? 11.726 6.522 23.178 1.00 87.19 412 MET A C 1
ATOM 3435 O O . MET A 1 412 ? 12.762 7.166 23.321 1.00 87.19 412 MET A O 1
ATOM 3439 N N . PHE A 1 413 ? 10.552 6.973 23.646 1.00 86.12 413 PHE A N 1
ATOM 3440 C CA . PHE A 1 413 ? 10.413 8.313 24.257 1.00 86.12 413 PHE A CA 1
ATOM 3441 C C . PHE A 1 413 ? 9.535 8.396 25.520 1.00 86.12 413 PHE A C 1
ATOM 3443 O O . PHE A 1 413 ? 9.279 9.493 26.003 1.00 86.12 413 PHE A O 1
ATOM 3450 N N . GLU A 1 414 ? 9.064 7.271 26.069 1.00 83.94 414 GLU A N 1
ATOM 3451 C CA . GLU A 1 414 ? 8.196 7.217 27.264 1.00 83.94 414 GLU A CA 1
ATOM 3452 C C . GLU A 1 414 ? 6.969 8.170 27.225 1.00 83.94 414 GLU A C 1
ATOM 3454 O O . GLU A 1 414 ? 6.938 9.213 27.886 1.00 83.94 414 GLU A O 1
ATOM 3459 N N . PRO A 1 415 ? 5.886 7.819 26.505 1.00 87.00 415 PRO A N 1
ATOM 3460 C CA . PRO A 1 415 ? 4.708 8.678 26.377 1.00 87.00 415 PRO A CA 1
ATOM 3461 C C . PRO A 1 415 ? 3.995 8.964 27.720 1.00 87.00 415 PRO A C 1
ATOM 3463 O O . PRO A 1 415 ? 3.987 8.122 28.628 1.00 87.00 415 PRO A O 1
ATOM 3466 N N . PRO A 1 416 ? 3.290 10.111 27.841 1.00 88.56 416 PRO A N 1
ATOM 3467 C CA . PRO A 1 416 ? 2.519 10.461 29.031 1.00 88.56 416 PRO A CA 1
ATOM 3468 C C . PRO A 1 416 ? 1.495 9.386 29.418 1.00 88.56 416 PRO A C 1
ATOM 3470 O O . PRO A 1 416 ? 0.557 9.075 28.675 1.00 88.56 416 PRO A O 1
ATOM 3473 N N . LYS A 1 417 ? 1.636 8.851 30.633 1.00 90.38 417 LYS A N 1
ATOM 3474 C CA . LYS A 1 417 ? 0.759 7.797 31.153 1.00 90.38 417 LYS A CA 1
ATOM 3475 C C . LYS A 1 417 ? -0.597 8.386 31.550 1.00 90.38 417 LYS A C 1
ATOM 3477 O O . LYS A 1 417 ? -0.706 9.154 32.500 1.00 90.38 417 LYS A O 1
ATOM 3482 N N . SER A 1 418 ? -1.640 7.989 30.828 1.00 93.44 418 SER A N 1
ATOM 3483 C CA . SER A 1 418 ? -3.048 8.273 31.132 1.00 93.44 418 SER A CA 1
ATOM 3484 C C . SER A 1 418 ? -3.850 6.971 31.200 1.00 93.44 418 SER A C 1
ATOM 3486 O O . SER A 1 418 ? -3.385 5.931 30.733 1.00 93.44 418 SER A O 1
ATOM 3488 N N . GLU A 1 419 ? -5.059 7.007 31.765 1.00 94.75 419 GLU A N 1
ATOM 3489 C CA . GLU A 1 419 ? -5.959 5.842 31.788 1.00 94.75 419 GLU A CA 1
ATOM 3490 C C . GLU A 1 419 ? -6.215 5.313 30.369 1.00 94.75 419 GLU A C 1
ATOM 3492 O O . GLU A 1 419 ? -5.975 4.140 30.092 1.00 94.75 419 GLU A O 1
ATOM 3497 N N . LEU A 1 420 ? -6.559 6.212 29.441 1.00 95.44 420 LEU A N 1
ATOM 3498 C CA . LEU A 1 420 ? -6.789 5.885 28.035 1.00 95.44 420 LEU A CA 1
ATOM 3499 C C . LEU A 1 420 ? -5.541 5.303 27.349 1.00 95.44 420 LEU A C 1
ATOM 3501 O O . LEU A 1 420 ? -5.645 4.359 26.566 1.00 95.44 420 LEU A O 1
ATOM 3505 N N . PHE A 1 421 ? -4.355 5.839 27.655 1.00 96.50 421 PHE A N 1
ATOM 3506 C CA . PHE A 1 421 ? -3.094 5.286 27.160 1.00 96.50 421 PHE A CA 1
ATOM 3507 C C . PHE A 1 421 ? -2.873 3.855 27.658 1.00 96.50 421 PHE A C 1
ATOM 3509 O O . PHE A 1 421 ? -2.551 2.977 26.863 1.00 96.50 421 PHE A O 1
ATOM 3516 N N . ASN A 1 422 ? -3.092 3.595 28.949 1.00 96.31 422 ASN A N 1
ATOM 3517 C CA . ASN A 1 422 ? -2.924 2.261 29.522 1.00 96.31 422 ASN A CA 1
ATOM 3518 C C . ASN A 1 422 ? -3.933 1.256 28.942 1.00 96.31 422 ASN A C 1
ATOM 3520 O O . ASN A 1 422 ? -3.570 0.113 28.667 1.00 96.31 422 ASN A O 1
ATOM 3524 N N . GLU A 1 423 ? -5.182 1.668 28.705 1.00 97.19 423 GLU A N 1
ATOM 3525 C CA . GLU A 1 423 ? -6.176 0.838 28.014 1.00 97.19 423 GLU A CA 1
ATOM 3526 C C . GLU A 1 423 ? -5.742 0.488 26.587 1.00 97.19 423 GLU A C 1
ATOM 3528 O O . GLU A 1 423 ? -5.839 -0.672 26.175 1.00 97.19 423 GLU A O 1
ATOM 3533 N N . PHE A 1 424 ? -5.219 1.467 25.842 1.00 98.00 424 PHE A N 1
ATOM 3534 C CA . PHE A 1 424 ? -4.707 1.237 24.493 1.00 98.00 424 PHE A CA 1
ATOM 3535 C C . PHE A 1 424 ? -3.480 0.328 24.496 1.00 98.00 424 PHE A C 1
ATOM 3537 O O . PHE A 1 424 ? -3.426 -0.632 23.732 1.00 98.00 424 PHE A O 1
ATOM 3544 N N . LEU A 1 425 ? -2.539 0.558 25.411 1.00 96.62 425 LEU A N 1
ATOM 3545 C CA . LEU A 1 425 ? -1.365 -0.287 25.595 1.00 96.62 425 LEU A CA 1
ATOM 3546 C C . LEU A 1 425 ? -1.760 -1.742 25.886 1.00 96.62 425 LEU A C 1
ATOM 3548 O O . LEU A 1 425 ? -1.181 -2.669 25.322 1.00 96.62 425 LEU A O 1
ATOM 3552 N N . ASN A 1 426 ? -2.777 -1.954 26.725 1.00 96.62 426 ASN A N 1
ATOM 3553 C CA . ASN A 1 426 ? -3.304 -3.286 27.021 1.00 96.62 426 ASN A CA 1
ATOM 3554 C C . ASN A 1 426 ? -3.940 -3.948 25.790 1.00 96.62 426 ASN A C 1
ATOM 3556 O O . ASN A 1 426 ? -3.773 -5.153 25.595 1.00 96.62 426 ASN A O 1
ATOM 3560 N N . LEU A 1 427 ? -4.640 -3.183 24.943 1.00 98.12 427 LEU A N 1
ATOM 3561 C CA . LEU A 1 427 ? -5.138 -3.681 23.659 1.00 98.12 427 LEU A CA 1
ATOM 3562 C C . LEU A 1 427 ? -3.979 -4.128 22.755 1.00 98.12 427 LEU A C 1
ATOM 3564 O O . LEU A 1 427 ? -4.013 -5.258 22.271 1.00 98.12 427 LEU A O 1
ATOM 3568 N N . LEU A 1 428 ? -2.959 -3.286 22.562 1.00 97.44 428 LEU A N 1
ATOM 3569 C CA . LEU A 1 428 ? -1.801 -3.624 21.727 1.00 97.44 428 LEU A CA 1
ATOM 3570 C C . LEU A 1 428 ? -1.111 -4.892 22.239 1.00 97.44 428 LEU A C 1
ATOM 3572 O O . LEU A 1 428 ? -0.952 -5.850 21.491 1.00 97.44 428 LEU A O 1
ATOM 3576 N N . LYS A 1 429 ? -0.806 -4.961 23.540 1.00 95.81 429 LYS A N 1
ATOM 3577 C CA . LYS A 1 429 ? -0.196 -6.149 24.157 1.00 95.81 429 LYS A CA 1
ATOM 3578 C C . LYS A 1 429 ? -1.043 -7.405 23.972 1.00 95.81 429 LYS A C 1
ATOM 3580 O O . LYS A 1 429 ? -0.494 -8.465 23.703 1.00 95.81 429 LYS A O 1
ATOM 3585 N N . LYS A 1 430 ? -2.373 -7.295 24.060 1.00 96.75 430 LYS A N 1
ATOM 3586 C CA . LYS A 1 430 ? -3.287 -8.420 23.816 1.00 96.75 430 LYS A CA 1
ATOM 3587 C C . LYS A 1 430 ? -3.247 -8.907 22.365 1.00 96.75 430 LYS A C 1
ATOM 3589 O O . LYS A 1 430 ? -3.338 -10.111 22.140 1.00 96.75 430 LYS A O 1
ATOM 3594 N N . ILE A 1 431 ? -3.122 -8.002 21.391 1.00 97.75 431 ILE A N 1
ATOM 3595 C CA . ILE A 1 431 ? -2.992 -8.362 19.969 1.00 97.75 431 ILE A CA 1
ATOM 3596 C C . ILE A 1 431 ? -1.735 -9.215 19.736 1.00 97.75 431 ILE A C 1
ATOM 3598 O O . ILE A 1 431 ? -1.771 -10.132 18.918 1.00 97.75 431 ILE A O 1
ATOM 3602 N N . LEU A 1 432 ? -0.662 -8.948 20.487 1.00 96.06 432 LEU A N 1
ATOM 3603 C CA . LEU A 1 432 ? 0.641 -9.609 20.361 1.00 96.06 432 LEU A CA 1
ATOM 3604 C C . LEU A 1 432 ? 0.757 -10.955 21.093 1.00 96.06 432 LEU A C 1
ATOM 3606 O O . LEU A 1 432 ? 1.846 -11.526 21.135 1.00 96.06 432 LEU A O 1
ATOM 3610 N N . LEU A 1 433 ? -0.329 -11.466 21.675 1.00 95.69 433 LEU A N 1
ATOM 3611 C CA . LEU A 1 433 ? -0.347 -12.792 22.289 1.00 95.69 433 LEU A CA 1
ATOM 3612 C C . LEU A 1 433 ? -0.659 -13.873 21.250 1.00 95.69 433 LEU A C 1
ATOM 3614 O O . LEU A 1 433 ? -1.559 -13.704 20.420 1.00 95.69 433 LEU A O 1
ATOM 3618 N N . ASP A 1 434 ? 0.046 -15.000 21.331 1.00 93.56 434 ASP A N 1
ATOM 3619 C CA . ASP A 1 434 ? -0.278 -16.219 20.590 1.00 93.56 434 ASP A CA 1
ATOM 3620 C C . ASP A 1 434 ? -1.455 -16.986 21.236 1.00 93.56 434 ASP A C 1
ATOM 3622 O O . ASP A 1 434 ? -2.061 -16.562 22.226 1.00 93.56 434 ASP A O 1
ATOM 3626 N N . LYS A 1 435 ? -1.784 -18.160 20.683 1.00 91.25 435 LYS A N 1
ATOM 3627 C CA . LYS A 1 435 ? -2.860 -19.032 21.194 1.00 91.25 435 LYS A CA 1
ATOM 3628 C C . LYS A 1 435 ? -2.604 -19.575 22.607 1.00 91.25 435 LYS A C 1
ATOM 3630 O O . LYS A 1 435 ? -3.552 -19.991 23.268 1.00 91.25 435 LYS A O 1
ATOM 3635 N N . ASN A 1 436 ? -1.349 -19.595 23.045 1.00 93.19 436 ASN A N 1
ATOM 3636 C CA . ASN A 1 436 ? -0.894 -20.083 24.345 1.00 93.19 436 ASN A CA 1
ATOM 3637 C C . ASN A 1 436 ? -0.619 -18.934 25.336 1.00 93.19 436 ASN A C 1
ATOM 3639 O O . ASN A 1 436 ? -0.139 -19.191 26.438 1.00 93.19 436 ASN A O 1
ATOM 3643 N N . ASN A 1 437 ? -0.949 -17.688 24.974 1.00 90.44 437 ASN A N 1
ATOM 3644 C CA . ASN A 1 437 ? -0.644 -16.460 25.713 1.00 90.44 437 ASN A CA 1
ATOM 3645 C C . ASN A 1 437 ? 0.854 -16.137 25.851 1.00 90.44 437 ASN A C 1
ATOM 3647 O O . ASN A 1 437 ? 1.232 -15.375 26.742 1.00 90.44 437 ASN A O 1
ATOM 3651 N N . ASN A 1 438 ? 1.703 -16.667 24.973 1.00 91.56 438 ASN A N 1
ATOM 3652 C CA . ASN A 1 438 ? 3.077 -16.192 24.852 1.00 91.56 438 ASN A CA 1
ATOM 3653 C C . ASN A 1 438 ? 3.110 -14.913 24.015 1.00 91.56 438 ASN A C 1
ATOM 3655 O O . ASN A 1 438 ? 2.303 -14.729 23.101 1.00 91.56 438 ASN A O 1
ATOM 3659 N N . ILE A 1 439 ? 4.065 -14.038 24.314 1.00 90.38 439 ILE A N 1
ATOM 3660 C CA . ILE A 1 439 ? 4.287 -12.812 23.548 1.00 90.38 439 ILE A CA 1
ATOM 3661 C C . ILE A 1 439 ? 5.013 -13.184 22.247 1.00 90.38 439 ILE A C 1
ATOM 3663 O O . ILE A 1 439 ? 6.059 -13.824 22.281 1.00 90.38 439 ILE A O 1
ATOM 3667 N N . ILE A 1 440 ? 4.447 -12.793 21.103 1.00 88.06 440 ILE A N 1
ATOM 3668 C CA . ILE A 1 440 ? 5.014 -13.032 19.761 1.00 88.06 440 ILE A CA 1
ATOM 3669 C C . ILE A 1 440 ? 6.202 -12.099 19.481 1.00 88.06 440 ILE A C 1
ATOM 3671 O O . ILE A 1 440 ? 7.095 -12.419 18.702 1.00 88.06 440 ILE A O 1
ATOM 3675 N N . TYR A 1 441 ? 6.189 -10.923 20.092 1.00 82.00 441 TYR A N 1
ATOM 3676 C CA . TYR A 1 441 ? 7.142 -9.851 19.857 1.00 82.00 441 TYR A CA 1
ATOM 3677 C C . TYR A 1 441 ? 8.265 -9.860 20.904 1.00 82.00 441 TYR A C 1
ATOM 3679 O O . TYR A 1 441 ? 8.000 -9.817 22.106 1.00 82.00 441 TYR A O 1
ATOM 3687 N N . ASP A 1 442 ? 9.510 -9.888 20.429 1.00 75.38 442 ASP A N 1
ATOM 3688 C CA . ASP A 1 442 ? 10.707 -9.605 21.221 1.00 75.38 442 ASP A CA 1
ATOM 3689 C C . ASP A 1 442 ? 11.313 -8.284 20.711 1.00 75.38 442 ASP A C 1
ATOM 3691 O O . ASP A 1 442 ? 11.734 -8.238 19.549 1.00 75.38 442 ASP A O 1
ATOM 3695 N N . PRO A 1 443 ? 11.391 -7.227 21.544 1.00 67.50 443 PRO A N 1
ATOM 3696 C CA . PRO A 1 443 ? 11.992 -5.945 21.164 1.00 67.50 443 PRO A CA 1
ATOM 3697 C C . PRO A 1 443 ? 13.428 -6.066 20.634 1.00 67.50 443 PRO A C 1
ATOM 3699 O O . PRO A 1 443 ? 13.895 -5.222 19.876 1.00 67.50 443 PRO A O 1
ATOM 3702 N N . ARG A 1 444 ? 14.146 -7.136 21.003 1.00 65.44 444 ARG A N 1
ATOM 3703 C CA . ARG A 1 444 ? 15.546 -7.363 20.613 1.00 65.44 444 ARG A CA 1
ATOM 3704 C C . ARG A 1 444 ? 15.706 -7.943 19.205 1.00 65.44 444 ARG A C 1
ATOM 3706 O O . ARG A 1 444 ? 16.814 -7.930 18.682 1.00 65.44 444 ARG A O 1
ATOM 3713 N N . GLU A 1 445 ? 14.630 -8.437 18.587 1.00 62.62 445 GLU A N 1
ATOM 3714 C CA . GLU A 1 445 ? 14.639 -9.033 17.238 1.00 62.62 445 GLU A CA 1
ATOM 3715 C C . GLU A 1 445 ? 14.001 -8.125 16.165 1.00 62.62 445 GLU A C 1
ATOM 3717 O O . GLU A 1 445 ? 13.765 -8.573 15.040 1.00 62.62 445 GLU A O 1
ATOM 3722 N N . TYR A 1 446 ? 13.753 -6.846 16.488 1.00 55.28 446 TYR A N 1
ATOM 3723 C CA . TYR A 1 446 ? 12.996 -5.875 15.678 1.00 55.28 446 TYR A CA 1
ATOM 3724 C C . TYR A 1 446 ? 13.397 -5.810 14.192 1.00 55.28 446 TYR A C 1
ATOM 3726 O O . TYR A 1 446 ? 12.536 -5.676 13.323 1.00 55.28 446 TYR A O 1
ATOM 3734 N N . ALA A 1 447 ? 14.692 -5.939 13.889 1.00 55.97 447 ALA A N 1
ATOM 3735 C CA . ALA A 1 447 ? 15.225 -5.796 12.532 1.00 55.97 447 ALA A CA 1
ATOM 3736 C C . ALA A 1 447 ? 15.233 -7.096 11.710 1.00 55.97 447 ALA A C 1
ATOM 3738 O O . ALA A 1 447 ? 15.618 -7.088 10.542 1.00 55.97 447 ALA A O 1
ATOM 3739 N N . SER A 1 448 ? 14.848 -8.230 12.298 1.00 70.12 448 SER A N 1
ATOM 3740 C CA . SER A 1 448 ? 14.982 -9.522 11.633 1.00 70.12 448 SER A CA 1
ATOM 3741 C C . SER A 1 448 ? 13.677 -9.975 10.983 1.00 70.12 448 SER A C 1
ATOM 3743 O O . SER A 1 448 ? 12.582 -9.880 11.543 1.00 70.12 448 SER A O 1
ATOM 3745 N N . PHE A 1 449 ? 13.792 -10.550 9.785 1.00 83.38 449 PHE A N 1
ATOM 3746 C CA . PHE A 1 449 ? 12.654 -11.135 9.077 1.00 83.38 449 PHE A CA 1
ATOM 3747 C C . PHE A 1 449 ? 12.009 -12.313 9.850 1.00 83.38 449 PHE A C 1
ATOM 3749 O O . PHE A 1 449 ? 10.879 -12.710 9.559 1.00 83.38 449 PHE A O 1
ATOM 3756 N N . SER A 1 450 ? 12.672 -12.838 10.896 1.00 86.25 450 SER A N 1
ATOM 3757 C CA . SER A 1 450 ? 12.104 -13.846 11.803 1.00 86.25 450 SER A CA 1
ATOM 3758 C C . SER A 1 450 ? 10.792 -13.371 12.436 1.00 86.25 450 SER A C 1
ATOM 3760 O O . SER A 1 450 ? 9.865 -14.173 12.562 1.00 86.25 450 SER A O 1
ATOM 3762 N N . LEU A 1 451 ? 10.668 -12.075 12.756 1.00 89.56 451 LEU A N 1
ATOM 3763 C CA . LEU A 1 451 ? 9.459 -11.504 13.344 1.00 89.56 451 LEU A CA 1
ATOM 3764 C C . LEU A 1 451 ? 8.267 -11.632 12.390 1.00 89.56 451 LEU A C 1
ATOM 3766 O O . LEU A 1 451 ? 7.182 -12.026 12.816 1.00 89.56 451 LEU A O 1
ATOM 3770 N N . TYR A 1 452 ? 8.464 -11.382 11.091 1.00 92.12 452 TYR A N 1
ATOM 3771 C CA . TYR A 1 452 ? 7.421 -11.557 10.074 1.00 92.12 452 TYR A CA 1
ATOM 3772 C C . TYR A 1 452 ? 6.952 -13.016 10.026 1.00 92.12 452 TYR A C 1
ATOM 3774 O O . TYR A 1 452 ? 5.752 -13.291 10.068 1.00 92.12 452 TYR A O 1
ATOM 3782 N N . ILE A 1 453 ? 7.886 -13.970 10.023 1.00 91.19 453 ILE A N 1
ATOM 3783 C CA . ILE A 1 453 ? 7.565 -15.404 10.042 1.00 91.19 453 ILE A CA 1
ATOM 3784 C C . ILE A 1 453 ? 6.828 -15.786 11.338 1.00 91.19 453 ILE A C 1
ATOM 3786 O O . ILE A 1 453 ? 5.860 -16.552 11.303 1.00 91.19 453 ILE A O 1
ATOM 3790 N N . ASN A 1 454 ? 7.254 -15.252 12.484 1.00 91.56 454 ASN A N 1
ATOM 3791 C CA . ASN A 1 454 ? 6.649 -15.537 13.782 1.00 91.56 454 ASN A CA 1
ATOM 3792 C C . ASN A 1 454 ? 5.207 -15.010 13.865 1.00 91.56 454 ASN A C 1
ATOM 3794 O O . ASN A 1 454 ? 4.295 -15.753 14.234 1.00 91.56 454 ASN A O 1
ATOM 3798 N N . ILE A 1 455 ? 4.978 -13.762 13.439 1.00 94.00 455 ILE A N 1
ATOM 3799 C CA . ILE A 1 455 ? 3.640 -13.162 13.359 1.00 94.00 455 ILE A CA 1
ATOM 3800 C C . ILE A 1 455 ? 2.747 -13.991 12.431 1.00 94.00 455 ILE A C 1
ATOM 3802 O O . ILE A 1 455 ? 1.638 -14.359 12.823 1.00 94.00 455 ILE A O 1
ATOM 3806 N N . ALA A 1 456 ? 3.224 -14.339 11.231 1.00 94.06 456 ALA A N 1
ATOM 3807 C CA . ALA A 1 456 ? 2.452 -15.124 10.270 1.00 94.06 456 ALA A CA 1
ATOM 3808 C C . ALA A 1 456 ? 2.002 -16.477 10.842 1.00 94.06 456 ALA A C 1
ATOM 3810 O O . ALA A 1 456 ? 0.840 -16.855 10.679 1.00 94.06 456 ALA A O 1
ATOM 3811 N N . LYS A 1 457 ? 2.875 -17.170 11.580 1.00 92.62 457 LYS A N 1
ATOM 3812 C CA . LYS A 1 457 ? 2.563 -18.466 12.201 1.00 92.62 457 LYS A CA 1
ATOM 3813 C C . LYS A 1 457 ? 1.627 -18.359 13.405 1.00 92.62 457 LYS A C 1
ATOM 3815 O O . LYS A 1 457 ? 0.720 -19.181 13.544 1.00 92.62 457 LYS A O 1
ATOM 3820 N N . ASN A 1 458 ? 1.859 -17.382 14.281 1.00 94.31 458 ASN A N 1
ATOM 3821 C CA . ASN A 1 458 ? 1.360 -17.442 15.657 1.00 94.31 458 ASN A CA 1
ATOM 3822 C C . ASN A 1 458 ? 0.308 -16.381 16.005 1.00 94.31 458 ASN A C 1
ATOM 3824 O O . ASN A 1 458 ? -0.453 -16.590 16.952 1.00 94.31 458 ASN A O 1
ATOM 3828 N N . ALA A 1 459 ? 0.200 -15.285 15.245 1.00 95.94 459 ALA A N 1
ATOM 3829 C CA . ALA A 1 459 ? -0.771 -14.232 15.539 1.00 95.94 459 ALA A CA 1
ATOM 3830 C C . ALA A 1 459 ? -2.210 -14.743 15.401 1.00 95.94 459 ALA A C 1
ATOM 3832 O O . ALA A 1 459 ? -2.596 -15.295 14.371 1.00 95.94 459 ALA A O 1
ATOM 3833 N N . CYS A 1 460 ? -3.027 -14.542 16.433 1.00 96.06 460 CYS A N 1
ATOM 3834 C CA . CYS A 1 460 ? -4.430 -14.971 16.421 1.00 96.06 460 CYS A CA 1
ATOM 3835 C C . CYS A 1 460 ? -5.409 -13.961 17.025 1.00 96.06 460 CYS A C 1
ATOM 3837 O O . CYS A 1 460 ? -6.617 -14.123 16.874 1.00 96.06 460 CYS A O 1
ATOM 3839 N N . ASN A 1 461 ? -4.905 -12.929 17.704 1.00 96.69 461 ASN A N 1
ATOM 3840 C CA . ASN A 1 461 ? -5.719 -11.955 18.430 1.00 96.69 461 ASN A CA 1
ATOM 3841 C C . ASN A 1 461 ? -5.905 -10.633 17.669 1.00 96.69 461 ASN A C 1
ATOM 3843 O O . ASN A 1 461 ? -6.534 -9.716 18.186 1.00 96.69 461 ASN A O 1
ATOM 3847 N N . GLY A 1 462 ? -5.373 -10.533 16.449 1.00 97.19 462 GLY A N 1
ATOM 3848 C CA . GLY A 1 462 ? -5.330 -9.311 15.646 1.00 97.19 462 GLY A CA 1
ATOM 3849 C C . GLY A 1 462 ? -6.391 -9.219 14.552 1.00 97.19 462 GLY A C 1
ATOM 3850 O O . GLY A 1 462 ? -6.207 -8.437 13.629 1.00 97.19 462 GLY A O 1
ATOM 3851 N N . ILE A 1 463 ? -7.472 -10.007 14.589 1.00 98.19 463 ILE A N 1
ATOM 3852 C CA . ILE A 1 463 ? -8.502 -9.975 13.536 1.00 98.19 463 ILE A CA 1
ATOM 3853 C C . ILE A 1 463 ? -9.239 -8.620 13.573 1.00 98.19 463 ILE A C 1
ATOM 3855 O O . ILE A 1 463 ? -9.970 -8.355 14.533 1.00 98.19 463 ILE A O 1
ATOM 3859 N N . PRO A 1 464 ? -9.153 -7.772 12.526 1.00 98.12 464 PRO A N 1
ATOM 3860 C CA . PRO A 1 464 ? -9.696 -6.411 12.548 1.00 98.12 464 PRO A CA 1
ATOM 3861 C C . PRO A 1 464 ? -11.172 -6.307 12.927 1.00 98.12 464 PRO A C 1
ATOM 3863 O O . PRO A 1 464 ? -11.566 -5.432 13.697 1.00 98.12 464 PRO A O 1
ATOM 3866 N N . LYS A 1 465 ? -12.007 -7.225 12.428 1.00 96.50 465 LYS A N 1
ATOM 3867 C CA . LYS A 1 465 ? -13.438 -7.249 12.756 1.00 96.50 465 LYS A CA 1
ATOM 3868 C C . LYS A 1 465 ? -13.681 -7.405 14.260 1.00 96.50 465 LYS A C 1
ATOM 3870 O O . LYS A 1 465 ? -14.598 -6.771 14.775 1.00 96.50 465 LYS A O 1
ATOM 3875 N N . ASP A 1 466 ? -12.879 -8.219 14.939 1.00 97.00 466 ASP A N 1
ATOM 3876 C CA . ASP A 1 466 ? -13.033 -8.509 16.365 1.00 97.00 466 ASP A CA 1
ATOM 3877 C C . ASP A 1 466 ? -12.467 -7.365 17.214 1.00 97.00 466 ASP A C 1
ATOM 3879 O O . ASP A 1 466 ? -13.081 -6.956 18.202 1.00 97.00 466 ASP A O 1
ATOM 3883 N N . ILE A 1 467 ? -11.361 -6.762 16.766 1.00 98.06 467 ILE A N 1
ATOM 3884 C CA . ILE A 1 467 ? -10.751 -5.588 17.401 1.00 98.06 467 ILE A CA 1
ATOM 3885 C C . ILE A 1 467 ? -11.708 -4.392 17.457 1.00 98.06 467 ILE A C 1
ATOM 3887 O O . ILE A 1 467 ? -11.753 -3.702 18.474 1.00 98.06 467 ILE A O 1
ATOM 3891 N N . LEU A 1 468 ? -12.552 -4.176 16.442 1.00 97.19 468 LEU A N 1
ATOM 3892 C CA . LEU A 1 468 ? -13.555 -3.096 16.454 1.00 97.19 468 LEU A CA 1
ATOM 3893 C C . LEU A 1 468 ? -14.599 -3.219 17.579 1.00 97.19 468 LEU A C 1
ATOM 3895 O O . LEU A 1 468 ? -15.258 -2.231 17.907 1.00 97.19 468 LEU A O 1
ATOM 3899 N N . PHE A 1 469 ? -14.767 -4.403 18.178 1.00 95.62 469 PHE A N 1
ATOM 3900 C CA . PHE A 1 469 ? -15.647 -4.606 19.334 1.00 95.62 469 PHE A CA 1
ATOM 3901 C C . PHE A 1 469 ? -14.938 -4.414 20.680 1.00 95.62 469 PHE A C 1
ATOM 3903 O O . PHE A 1 469 ? -15.587 -4.541 21.721 1.00 95.62 469 PHE A O 1
ATOM 3910 N N . ASN A 1 470 ? -13.640 -4.095 20.684 1.00 97.25 470 ASN A N 1
ATOM 3911 C CA . ASN A 1 470 ? -12.894 -3.867 21.912 1.00 97.25 470 ASN A CA 1
ATOM 3912 C C . ASN A 1 470 ? -13.501 -2.705 22.736 1.00 97.25 470 ASN A C 1
ATOM 3914 O O . ASN A 1 470 ? -13.900 -1.689 22.153 1.00 97.25 470 ASN A O 1
ATOM 3918 N N . PRO A 1 471 ? -13.560 -2.822 24.081 1.00 96.88 471 PRO A N 1
ATOM 3919 C CA . PRO A 1 471 ? -14.121 -1.792 24.952 1.00 96.88 471 PRO A CA 1
ATOM 3920 C C . PRO A 1 471 ? -13.531 -0.393 24.776 1.00 96.88 471 PRO A C 1
ATOM 3922 O O . PRO A 1 471 ? -14.272 0.570 24.962 1.00 96.88 471 PRO A O 1
ATOM 3925 N N . ILE A 1 472 ? -12.269 -0.262 24.356 1.00 97.19 472 ILE A N 1
ATOM 3926 C CA . ILE A 1 472 ? -11.648 1.053 24.155 1.00 97.19 472 ILE A CA 1
ATOM 3927 C C . ILE A 1 472 ? -12.422 1.917 23.149 1.00 97.19 472 ILE A C 1
ATOM 3929 O O . ILE A 1 472 ? -12.509 3.131 23.296 1.00 97.19 472 ILE A O 1
ATOM 3933 N N . PHE A 1 473 ? -13.081 1.303 22.160 1.00 97.69 473 PHE A N 1
ATOM 3934 C CA . PHE A 1 473 ? -13.874 2.022 21.159 1.00 97.69 473 PHE A CA 1
ATOM 3935 C C . PHE A 1 473 ? -15.301 2.339 21.610 1.00 97.69 473 PHE A C 1
ATOM 3937 O O . PHE A 1 473 ? -16.068 2.946 20.855 1.00 97.69 473 PHE A O 1
ATOM 3944 N N . ASN A 1 474 ? -15.681 1.984 22.844 1.00 96.38 474 ASN A N 1
ATOM 3945 C CA . ASN A 1 474 ? -16.958 2.401 23.423 1.00 96.38 474 ASN A CA 1
ATOM 3946 C C . ASN A 1 474 ? -17.077 3.925 23.491 1.00 96.38 474 ASN A C 1
ATOM 3948 O O . ASN A 1 474 ? -18.179 4.440 23.320 1.00 96.38 474 ASN A O 1
ATOM 3952 N N . ILE A 1 475 ? -15.951 4.635 23.632 1.00 96.25 475 ILE A N 1
ATOM 3953 C CA . ILE A 1 475 ? -15.884 6.103 23.614 1.00 96.25 475 ILE A CA 1
ATOM 3954 C C . ILE A 1 475 ? -16.434 6.717 22.314 1.00 96.25 475 ILE A C 1
ATOM 3956 O O . ILE A 1 475 ? -16.821 7.883 22.296 1.00 96.25 475 ILE A O 1
ATOM 3960 N N . TYR A 1 476 ? -16.495 5.945 21.222 1.00 97.88 476 TYR A N 1
ATOM 3961 C CA . TYR A 1 476 ? -17.020 6.390 19.929 1.00 97.88 476 TYR A CA 1
ATOM 3962 C C . TYR A 1 476 ? -18.443 5.904 19.644 1.00 97.88 476 TYR A C 1
ATOM 3964 O O . TYR A 1 476 ? -19.020 6.309 18.632 1.00 97.88 476 TYR A O 1
ATOM 3972 N N . LYS A 1 477 ? -19.023 5.033 20.480 1.00 97.19 477 LYS A N 1
ATOM 3973 C CA . LYS A 1 477 ? -20.366 4.489 20.241 1.00 97.19 477 LYS A CA 1
ATOM 3974 C C . LYS A 1 477 ? -21.422 5.580 20.389 1.00 97.19 477 LYS A C 1
ATOM 3976 O O . LYS A 1 477 ? -21.427 6.336 21.353 1.00 97.19 477 LYS A O 1
ATOM 3981 N N . ILE A 1 478 ? -22.348 5.619 19.437 1.00 97.19 478 ILE A N 1
ATOM 3982 C CA . ILE A 1 478 ? -23.461 6.571 19.408 1.00 97.19 478 ILE A CA 1
ATOM 3983 C C . ILE A 1 478 ? -24.777 5.875 19.068 1.00 97.19 478 ILE A C 1
ATOM 3985 O O . ILE A 1 478 ? -24.810 4.751 18.556 1.00 97.19 478 ILE A O 1
ATOM 3989 N N . SER A 1 479 ? -25.890 6.559 19.319 1.00 95.50 479 SER A N 1
ATOM 3990 C CA . SER A 1 479 ? -27.204 6.078 18.907 1.00 95.50 479 SER A CA 1
ATOM 3991 C C . SER A 1 479 ? -27.415 6.243 17.395 1.00 95.50 479 SER A C 1
ATOM 3993 O O . SER A 1 479 ? -26.904 7.169 16.762 1.00 95.50 479 SER A O 1
ATOM 3995 N N . LYS A 1 480 ? -28.263 5.397 16.792 1.00 93.69 480 LYS A N 1
ATOM 3996 C CA . LYS A 1 480 ? -28.637 5.518 15.366 1.00 93.69 480 LYS A CA 1
ATOM 3997 C C . LYS A 1 480 ? -29.170 6.917 15.015 1.00 93.69 480 LYS A C 1
ATOM 3999 O O . LYS A 1 480 ? -28.922 7.407 13.915 1.00 93.69 480 LYS A O 1
ATOM 4004 N N . LYS A 1 481 ? -29.888 7.569 15.938 1.00 91.81 481 LYS A N 1
ATOM 4005 C CA . LYS A 1 481 ? -30.491 8.898 15.732 1.00 91.81 481 LYS A CA 1
ATOM 4006 C C . LYS A 1 481 ? -29.439 9.984 15.472 1.00 91.81 481 LYS A C 1
ATOM 4008 O O . LYS A 1 481 ? -29.701 10.911 14.718 1.00 91.81 481 LYS A O 1
ATOM 4013 N N . GLU A 1 482 ? -28.234 9.841 16.012 1.00 91.06 482 GLU A N 1
ATOM 4014 C CA . GLU A 1 482 ? -27.144 10.810 15.828 1.00 91.06 482 GLU A CA 1
ATOM 4015 C C . GLU A 1 482 ? -26.473 10.722 14.447 1.00 91.06 482 GLU A C 1
ATOM 4017 O O . GLU A 1 482 ? -25.683 11.589 14.077 1.00 91.06 482 GLU A O 1
ATOM 4022 N N . THR A 1 483 ? -26.814 9.700 13.657 1.00 89.00 483 THR A N 1
ATOM 4023 C CA . THR A 1 483 ? -26.289 9.502 12.295 1.00 89.00 483 THR A CA 1
ATOM 4024 C C . THR A 1 483 ? -27.199 10.053 11.194 1.00 89.00 483 THR A C 1
ATOM 4026 O O . THR A 1 483 ? -26.886 9.928 10.010 1.00 89.00 483 THR A O 1
ATOM 4029 N N . ILE A 1 484 ? -28.321 10.688 11.556 1.00 85.81 484 ILE A N 1
ATOM 4030 C CA . ILE A 1 484 ? -29.267 11.264 10.592 1.00 85.81 484 ILE A CA 1
ATOM 4031 C C . ILE A 1 484 ? -28.554 12.304 9.712 1.00 85.81 484 ILE A C 1
ATOM 4033 O O . ILE A 1 484 ? -27.832 13.175 10.203 1.00 85.81 484 ILE A O 1
ATOM 4037 N N . ASN A 1 485 ? -28.762 12.208 8.395 1.00 87.56 485 ASN A N 1
ATOM 4038 C CA . ASN A 1 485 ? -28.142 13.058 7.369 1.00 87.56 485 ASN A CA 1
ATOM 4039 C C . ASN A 1 485 ? -26.603 13.019 7.348 1.00 87.56 485 ASN A C 1
ATOM 4041 O O . ASN A 1 485 ? -25.963 13.933 6.822 1.00 87.56 485 ASN A O 1
ATOM 4045 N N . LYS A 1 486 ? -25.986 11.984 7.926 1.00 91.88 486 LYS A N 1
ATOM 4046 C CA . LYS A 1 486 ? -24.545 11.744 7.826 1.00 91.88 486 LYS A CA 1
ATOM 4047 C C . LYS A 1 486 ? -24.275 10.662 6.795 1.00 91.88 486 LYS A C 1
ATOM 4049 O O . LYS A 1 486 ? -25.047 9.720 6.642 1.00 91.88 486 LYS A O 1
ATOM 4054 N N . HIS A 1 487 ? -23.157 10.798 6.093 1.00 94.12 487 HIS A N 1
ATOM 4055 C CA . HIS A 1 487 ? -22.619 9.689 5.324 1.00 94.12 487 HIS A CA 1
ATOM 4056 C C . HIS A 1 487 ? -22.040 8.652 6.294 1.00 94.12 487 HIS A C 1
ATOM 4058 O O . HIS A 1 487 ? -21.302 9.030 7.203 1.00 94.12 487 HIS A O 1
ATOM 4064 N N . ILE A 1 488 ? -22.383 7.376 6.107 1.00 96.25 488 ILE A N 1
ATOM 4065 C CA . ILE A 1 488 ? -22.010 6.288 7.016 1.00 96.25 488 ILE A CA 1
ATOM 4066 C C . ILE A 1 488 ? -21.251 5.214 6.239 1.00 96.25 488 ILE A C 1
ATOM 4068 O O . ILE A 1 488 ? -21.820 4.549 5.367 1.00 96.25 488 ILE A O 1
ATOM 4072 N N . TYR A 1 489 ? -19.996 4.985 6.616 1.00 97.12 489 TYR A N 1
ATOM 4073 C CA . TYR A 1 489 ? -19.223 3.849 6.127 1.00 97.12 489 TYR A CA 1
ATOM 4074 C C . TYR A 1 489 ? -19.741 2.575 6.787 1.00 97.12 489 TYR A C 1
ATOM 4076 O O . TYR A 1 489 ? -19.824 2.481 8.011 1.00 97.12 489 TYR A O 1
ATOM 4084 N N . THR A 1 490 ? -20.153 1.601 5.981 1.00 95.12 490 THR A N 1
ATOM 4085 C CA . THR A 1 490 ? -20.907 0.446 6.475 1.00 95.12 490 THR A CA 1
ATOM 4086 C C . THR A 1 490 ? -20.154 -0.852 6.234 1.00 95.12 490 THR A C 1
ATOM 4088 O O . THR A 1 490 ? -19.848 -1.192 5.092 1.00 95.12 490 THR A O 1
ATOM 4091 N N . LEU A 1 491 ? -19.954 -1.598 7.317 1.00 92.12 491 LEU A N 1
ATOM 4092 C CA . LEU A 1 491 ? -19.507 -2.980 7.336 1.00 92.12 491 LEU A CA 1
ATOM 4093 C C . LEU A 1 491 ? -20.659 -3.825 7.900 1.00 92.12 491 LEU A C 1
ATOM 4095 O O . LEU A 1 491 ? -20.813 -3.983 9.111 1.00 92.12 491 LEU A O 1
ATOM 4099 N N . ASN A 1 492 ? -21.545 -4.269 7.004 1.00 78.81 492 ASN A N 1
ATOM 4100 C CA . ASN A 1 492 ? -22.559 -5.281 7.335 1.00 78.81 492 ASN A CA 1
ATOM 4101 C C . ASN A 1 492 ? -21.924 -6.661 7.361 1.00 78.81 492 ASN A C 1
ATOM 4103 O O . ASN A 1 492 ? -20.810 -6.772 6.814 1.00 78.81 492 ASN A O 1
#